Protein AF-0000000071198224 (afdb_homodimer)

Radius of gyration: 24.7 Å; Cα contacts (8 Å, |Δi|>4): 1209; chains: 2; bounding box: 48×78×60 Å

Structure (mmCIF, N/CA/C/O backbone):
d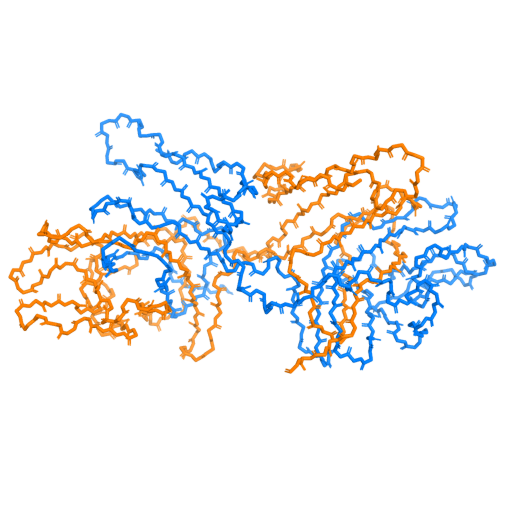ata_AF-0000000071198224-model_v1
#
loop_
_entity.id
_entity.type
_entity.pdbx_description
1 polymer 'F5/8 type C domain-containing protein'
#
loop_
_atom_site.group_PDB
_atom_site.id
_atom_site.type_symbol
_atom_site.label_atom_id
_atom_site.label_alt_id
_atom_site.label_comp_id
_atom_site.label_asym_id
_atom_site.label_entity_id
_atom_site.label_seq_id
_atom_site.pdbx_PDB_ins_code
_atom_site.Cartn_x
_atom_site.Cartn_y
_atom_site.Cartn_z
_atom_site.occupancy
_atom_site.B_iso_or_equiv
_atom_site.auth_seq_id
_atom_site.auth_comp_id
_atom_site.auth_asym_id
_atom_site.auth_atom_id
_atom_site.pdbx_PDB_model_num
ATOM 1 N N . MET A 1 1 ? 2.344 7.848 26.406 1 61.94 1 MET A N 1
ATOM 2 C CA . MET A 1 1 ? 2.963 7.012 25.391 1 61.94 1 MET A CA 1
ATOM 3 C C . MET A 1 1 ? 1.903 6.32 24.531 1 61.94 1 MET A C 1
ATOM 5 O O . MET A 1 1 ? 0.833 5.969 25.031 1 61.94 1 MET A O 1
ATOM 9 N N . TRP A 1 2 ? 2.227 6.27 23.25 1 60.16 2 TRP A N 1
ATOM 10 C CA . TRP A 1 2 ? 1.296 5.531 22.406 1 60.16 2 TRP A CA 1
ATOM 11 C C . TRP A 1 2 ? 1.357 4.035 22.703 1 60.16 2 TRP A C 1
ATOM 13 O O . TRP A 1 2 ? 2.443 3.461 22.797 1 60.16 2 TRP A O 1
ATOM 23 N N . MET A 1 3 ? 0.108 3.561 23.016 1 65.44 3 MET A N 1
ATOM 24 C CA . MET A 1 3 ? 0.007 2.105 23 1 65.44 3 MET A CA 1
ATOM 25 C C . MET A 1 3 ? 0.207 1.553 21.594 1 65.44 3 MET A C 1
ATOM 27 O O . MET A 1 3 ? 0.177 2.305 20.625 1 65.44 3 MET A O 1
ATOM 31 N N . GLU A 1 4 ? 0.468 0.318 21.656 1 63.5 4 GLU A N 1
ATOM 32 C CA . GLU A 1 4 ? 0.567 -0.343 20.359 1 63.5 4 GLU A CA 1
ATOM 33 C C . GLU A 1 4 ? -0.74 -0.228 19.578 1 63.5 4 GLU A C 1
ATOM 35 O O . GLU A 1 4 ? -1.814 -0.112 20.172 1 63.5 4 GLU A O 1
ATOM 40 N N . TRP A 1 5 ? -0.631 -0.122 18.281 1 60.41 5 TRP A N 1
ATOM 41 C CA . TRP A 1 5 ? -1.812 -0.143 17.422 1 60.41 5 TRP A CA 1
ATOM 42 C C . TRP A 1 5 ? -2.635 -1.405 17.656 1 60.41 5 TRP A C 1
ATOM 44 O O . TRP A 1 5 ? -2.078 -2.486 17.859 1 60.41 5 TRP A O 1
ATOM 54 N N . SER A 1 6 ? -4.035 -1.113 17.734 1 61.28 6 SER A N 1
ATOM 55 C CA . SER A 1 6 ? -4.91 -2.277 17.656 1 61.28 6 SER A CA 1
ATOM 56 C C . SER A 1 6 ? -4.672 -3.066 16.375 1 61.28 6 SER A C 1
ATOM 58 O O . SER A 1 6 ? -3.988 -2.592 15.461 1 61.28 6 SER A O 1
ATOM 60 N N . GLN A 1 7 ? -5.254 -4.273 16.391 1 52 7 GLN A N 1
ATOM 61 C CA . GLN A 1 7 ? -5.289 -4.996 15.117 1 52 7 GLN A CA 1
ATOM 62 C C . GLN A 1 7 ? -6.184 -4.289 14.109 1 52 7 GLN A C 1
ATOM 64 O O . GLN A 1 7 ? -7.125 -3.586 14.484 1 52 7 GLN A O 1
ATOM 69 N N . TRP A 1 8 ? -5.785 -4.262 12.867 1 53.16 8 TRP A N 1
ATOM 70 C CA . TRP A 1 8 ? -6.641 -3.682 11.844 1 53.16 8 TRP A CA 1
ATOM 71 C C . TRP A 1 8 ? -8.023 -4.324 11.852 1 53.16 8 TRP A C 1
ATOM 73 O O . TRP A 1 8 ? -8.141 -5.551 11.883 1 53.16 8 TRP A O 1
ATOM 83 N N . SER A 1 9 ? -9.102 -3.564 12.109 1 50.88 9 SER A N 1
ATOM 84 C CA . SER A 1 9 ? -10.477 -4.051 12.062 1 50.88 9 SER A CA 1
ATOM 85 C C . SER A 1 9 ? -11.031 -4.02 10.641 1 50.88 9 SER A C 1
ATOM 87 O O . SER A 1 9 ? -10.68 -3.135 9.859 1 50.88 9 SER A O 1
ATOM 89 N N . LYS A 1 10 ? -11.633 -5.117 10.117 1 47.16 10 LYS A N 1
ATOM 90 C CA . LYS A 1 10 ? -12.305 -5.223 8.82 1 47.16 10 LYS A CA 1
ATOM 91 C C . LYS A 1 10 ? -13.734 -4.691 8.906 1 47.16 10 LYS A C 1
ATOM 93 O O . LYS A 1 10 ? -14.438 -4.629 7.895 1 47.16 10 LYS A O 1
ATOM 98 N N . GLY A 1 11 ? -14.195 -4.383 9.953 1 44 11 GLY A N 1
ATOM 99 C CA . GLY A 1 11 ? -15.586 -3.975 10 1 44 11 GLY A CA 1
ATOM 100 C C . GLY A 1 11 ? -15.82 -2.584 9.438 1 44 11 GLY A C 1
ATOM 101 O O . GLY A 1 11 ? -14.883 -1.809 9.273 1 44 11 GLY A O 1
ATOM 102 N N . CYS A 1 12 ? -17.016 -2.592 8.812 1 42.25 12 CYS A N 1
ATOM 103 C CA . CYS A 1 12 ? -17.469 -1.285 8.359 1 42.25 12 CYS A CA 1
ATOM 104 C C . CYS A 1 12 ? -17.469 -0.277 9.5 1 42.25 12 CYS A C 1
ATOM 106 O O . CYS A 1 12 ? -17.906 -0.588 10.609 1 42.25 12 CYS A O 1
ATOM 108 N N . TYR A 1 13 ? -16.578 0.575 9.57 1 40.47 13 TYR A N 1
ATOM 109 C CA . TYR A 1 13 ? -16.641 1.58 10.625 1 40.47 13 TYR A CA 1
ATOM 110 C C . TYR A 1 13 ? -17.875 2.467 10.461 1 40.47 13 TYR A C 1
ATOM 112 O O . TYR A 1 13 ? -18.406 2.99 11.438 1 40.47 13 TYR A O 1
ATOM 120 N N . MET A 1 14 ? -18.109 2.676 9.281 1 37.25 14 MET A N 1
ATOM 121 C CA . MET A 1 14 ? -19.406 3.254 8.93 1 37.25 14 MET A CA 1
ATOM 122 C C . MET A 1 14 ? -20.141 2.381 7.918 1 37.25 14 MET A C 1
ATOM 124 O O . MET A 1 14 ? -19.516 1.56 7.238 1 37.25 14 MET A O 1
ATOM 128 N N . PRO A 1 15 ? -21.359 2.645 8.055 1 35.31 15 PRO A N 1
ATOM 129 C CA . PRO A 1 15 ? -22.078 1.931 7 1 35.31 15 PRO A CA 1
ATOM 130 C C . PRO A 1 15 ? -21.453 2.137 5.617 1 35.31 15 PRO A C 1
ATOM 132 O O . PRO A 1 15 ? -21.141 3.27 5.238 1 35.31 15 PRO A O 1
ATOM 135 N N . LYS A 1 16 ? -21.078 1.077 4.902 1 39.91 16 LYS A N 1
ATOM 136 C CA . LYS A 1 16 ? -20.625 0.975 3.521 1 39.91 16 LYS A CA 1
ATOM 137 C C . LYS A 1 16 ? -19.156 1.382 3.398 1 39.91 16 LYS A C 1
ATOM 139 O O . LYS A 1 16 ? -18.625 1.509 2.291 1 39.91 16 LYS A O 1
ATOM 144 N N . ILE A 1 17 ? -18.766 1.896 4.523 1 38.91 17 ILE A N 1
ATOM 145 C CA . ILE A 1 17 ? -17.344 2.205 4.484 1 38.91 17 ILE A CA 1
ATOM 146 C C . ILE A 1 17 ? -16.562 1.177 5.309 1 38.91 17 ILE A C 1
ATOM 148 O O . ILE A 1 17 ? -16.484 1.283 6.535 1 38.91 17 ILE A O 1
ATOM 152 N N . CYS A 1 18 ? -16.203 0.083 4.812 1 44.53 18 CYS A N 1
ATOM 153 C CA . CYS A 1 18 ? -15.555 -1.065 5.441 1 44.53 18 CYS A CA 1
ATOM 154 C C . CYS A 1 18 ? -14.07 -1.104 5.113 1 44.53 18 CYS A C 1
ATOM 156 O O . CYS A 1 18 ? -13.617 -1.964 4.355 1 44.53 18 CYS A O 1
ATOM 158 N N . VAL A 1 19 ? -13.484 0.01 5.512 1 50.84 19 VAL A N 1
ATOM 159 C CA . VAL A 1 19 ? -12.055 0.109 5.246 1 50.84 19 VAL A CA 1
ATOM 160 C C . VAL A 1 19 ? -11.266 -0.372 6.461 1 50.84 19 VAL A C 1
ATOM 162 O O . VAL A 1 19 ? -11.719 -0.215 7.602 1 50.84 19 VAL A O 1
ATOM 165 N N . PRO A 1 20 ? -10.336 -1.103 6.305 1 53.34 20 PRO A N 1
ATOM 166 C CA . PRO A 1 20 ? -9.523 -1.531 7.445 1 53.34 20 PRO A CA 1
ATOM 167 C C . PRO A 1 20 ? -9.039 -0.36 8.297 1 53.34 20 PRO A C 1
ATOM 169 O O . PRO A 1 20 ? -8.641 0.676 7.758 1 53.34 20 PRO A O 1
ATOM 172 N N . ARG A 1 21 ? -9.273 -0.478 9.562 1 56.69 21 ARG A N 1
ATOM 173 C CA . ARG A 1 21 ? -8.891 0.566 10.508 1 56.69 21 ARG A CA 1
ATOM 174 C C . ARG A 1 21 ? -8.18 -0.027 11.719 1 56.69 21 ARG A C 1
ATOM 176 O O . ARG A 1 21 ? -8.383 -1.195 12.055 1 56.69 21 ARG A O 1
ATOM 183 N N . ARG A 1 22 ? -7.176 0.663 12.188 1 59.78 22 ARG A N 1
ATOM 184 C CA . ARG A 1 22 ? -6.594 0.318 13.477 1 59.78 22 ARG A CA 1
ATOM 185 C C . ARG A 1 22 ? -6.438 1.556 14.359 1 59.78 22 ARG A C 1
ATOM 187 O O . ARG A 1 22 ? -6.422 2.682 13.859 1 59.78 22 ARG A O 1
ATOM 194 N N . ASN A 1 23 ? -6.574 1.229 15.648 1 60.12 23 ASN A N 1
ATOM 195 C CA . ASN A 1 23 ? -6.488 2.332 16.609 1 60.12 23 ASN A CA 1
ATOM 196 C C . ASN A 1 23 ? -5.441 2.061 17.688 1 60.12 23 ASN A C 1
ATOM 198 O O . ASN A 1 23 ? -5.02 0.918 17.875 1 60.12 23 ASN A O 1
ATOM 202 N N . ARG A 1 24 ? -4.84 3.062 18.047 1 61.59 24 ARG A N 1
ATOM 203 C CA . ARG A 1 24 ? -4.023 2.996 19.25 1 61.59 24 ARG A CA 1
ATOM 204 C C . ARG A 1 24 ? -4.355 4.141 20.203 1 61.59 24 ARG A C 1
ATOM 206 O O . ARG A 1 24 ? -4.914 5.16 19.781 1 61.59 24 ARG A O 1
ATOM 213 N N . THR A 1 25 ? -4.172 3.783 21.5 1 60.28 25 THR A N 1
ATOM 214 C CA . THR A 1 25 ? -4.504 4.77 22.516 1 60.28 25 THR A CA 1
ATOM 215 C C . THR A 1 25 ? -3.248 5.266 23.219 1 60.28 25 THR A C 1
ATOM 217 O O . THR A 1 25 ? -2.311 4.5 23.453 1 60.28 25 THR A O 1
ATOM 220 N N . CYS A 1 26 ? -3.24 6.559 23.312 1 59.03 26 CYS A N 1
ATOM 221 C CA . CYS A 1 26 ? -2.18 7.152 24.125 1 59.03 26 CYS A CA 1
ATOM 222 C C . CYS A 1 26 ? -2.469 6.98 25.609 1 59.03 26 CYS A C 1
ATOM 224 O O . CYS A 1 26 ? -3.539 7.367 26.078 1 59.03 26 CYS A O 1
ATOM 226 N N . LEU A 1 27 ? -1.62 6.16 26.297 1 63.22 27 LEU A N 1
ATOM 227 C CA . LEU A 1 27 ? -1.742 6.062 27.75 1 63.22 27 LEU A CA 1
ATOM 228 C C . LEU A 1 27 ? -1.066 7.25 28.422 1 63.22 27 LEU A C 1
ATOM 230 O O . LEU A 1 27 ? 0.121 7.5 28.203 1 63.22 27 LEU A O 1
ATOM 234 N N . SER A 1 28 ? -1.841 8.188 28.484 1 50.38 28 SER A N 1
ATOM 235 C CA . SER A 1 28 ? -1.322 9.375 29.141 1 50.38 28 SER A CA 1
ATOM 236 C C . SER A 1 28 ? -0.838 9.047 30.562 1 50.38 28 SER A C 1
ATOM 238 O O . SER A 1 28 ? -1.614 8.578 31.391 1 50.38 28 SER A O 1
ATOM 240 N N . ARG A 1 29 ? 0.181 8.43 30.844 1 46.22 29 ARG A N 1
ATOM 241 C CA . ARG A 1 29 ? 0.486 8.414 32.281 1 46.22 29 ARG A CA 1
ATOM 242 C C . ARG A 1 29 ? 0.604 9.828 32.812 1 46.22 29 ARG A C 1
ATOM 244 O O . ARG A 1 29 ? 0.647 10.797 32.062 1 46.22 29 ARG A O 1
ATOM 251 N N . ALA A 1 30 ? 1.565 10.031 34 1 44.09 30 ALA A N 1
ATOM 252 C CA . ALA A 1 30 ? 1.718 11.086 35 1 44.09 30 ALA A CA 1
ATOM 253 C C . ALA A 1 30 ? 1.856 12.453 34.344 1 44.09 30 ALA A C 1
ATOM 255 O O . ALA A 1 30 ? 2.113 12.539 33.125 1 44.09 30 ALA A O 1
ATOM 256 N N . PRO A 1 31 ? 2.451 13.562 35.125 1 44.84 31 PRO A N 1
ATOM 257 C CA . PRO A 1 31 ? 2.385 15.031 35.156 1 44.84 31 PRO A CA 1
ATOM 258 C C . PRO A 1 31 ? 2.912 15.656 33.875 1 44.84 31 PRO A C 1
ATOM 260 O O . PRO A 1 31 ? 2.883 16.875 33.719 1 44.84 31 PRO A O 1
ATOM 263 N N . TYR A 1 32 ? 3.92 15.031 33.156 1 41.56 32 TYR A N 1
ATOM 264 C CA . TYR A 1 32 ? 4.676 15.766 32.125 1 41.56 32 TYR A CA 1
ATOM 265 C C . TYR A 1 32 ? 3.926 15.812 30.812 1 41.56 32 TYR A C 1
ATOM 267 O O . TYR A 1 32 ? 2.992 15.039 30.594 1 41.56 32 TYR A O 1
ATOM 275 N N . THR A 1 33 ? 4.359 16.672 29.828 1 44.97 33 THR A N 1
ATOM 276 C CA . THR A 1 33 ? 3.871 17.047 28.5 1 44.97 33 THR A CA 1
ATOM 277 C C . THR A 1 33 ? 3.572 15.805 27.672 1 44.97 33 THR A C 1
ATOM 279 O O . THR A 1 33 ? 4.473 15 27.391 1 44.97 33 THR A O 1
ATOM 282 N N . PRO A 1 34 ? 2.412 15.367 27.766 1 45.59 34 PRO A N 1
ATOM 283 C CA . PRO A 1 34 ? 2.072 14.109 27.094 1 45.59 34 PRO A CA 1
ATOM 284 C C . PRO A 1 34 ? 2.564 14.047 25.656 1 45.59 34 PRO A C 1
ATOM 286 O O . PRO A 1 34 ? 2.455 15.031 24.922 1 45.59 34 PRO A O 1
ATOM 289 N N . SER A 1 35 ? 3.582 13.297 25.266 1 48.75 35 SER A N 1
ATOM 290 C CA . SER A 1 35 ? 4.09 13.102 23.906 1 48.75 35 SER A CA 1
ATOM 291 C C . SER A 1 35 ? 2.982 12.633 22.969 1 48.75 35 SER A C 1
ATOM 293 O O . SER A 1 35 ? 3.127 12.711 21.75 1 48.75 35 SER A O 1
ATOM 295 N N . CYS A 1 36 ? 1.991 12.047 23.562 1 50.88 36 CYS A N 1
ATOM 296 C CA . CYS A 1 36 ? 0.848 11.625 22.766 1 50.88 36 CYS A CA 1
ATOM 297 C C . CYS A 1 36 ? -0.459 11.867 23.5 1 50.88 36 CYS A C 1
ATOM 299 O O . CYS A 1 36 ? -0.466 11.992 24.734 1 50.88 36 CYS A O 1
ATOM 301 N N . ILE A 1 37 ? -1.555 12.445 22.953 1 52.06 37 ILE A N 1
ATOM 302 C CA . ILE A 1 37 ? -2.877 12.57 23.547 1 52.06 37 ILE A CA 1
ATOM 303 C C . ILE A 1 37 ? -3.908 11.844 22.688 1 52.06 37 ILE A C 1
ATOM 305 O O . ILE A 1 37 ? -3.836 11.891 21.453 1 52.06 37 ILE A O 1
ATOM 309 N N . GLY A 1 38 ? -4.848 11.086 23.406 1 51.66 38 GLY A N 1
ATOM 310 C CA . GLY A 1 38 ? -6.016 10.516 22.766 1 51.66 38 GLY A CA 1
ATOM 311 C C . GLY A 1 38 ? -5.723 9.219 22.031 1 51.66 38 GLY A C 1
ATOM 312 O O . GLY A 1 38 ? -4.969 8.375 22.516 1 51.66 38 GLY A O 1
ATOM 313 N N . SER A 1 39 ? -6.504 8.898 21 1 57.69 39 SER A N 1
ATOM 314 C CA . SER A 1 39 ? -6.375 7.703 20.172 1 57.69 39 SER A CA 1
ATOM 315 C C . SER A 1 39 ? -6 8.055 18.75 1 57.69 39 SER A C 1
ATOM 317 O O . SER A 1 39 ? -6.32 9.148 18.266 1 57.69 39 SER A O 1
ATOM 319 N N . ALA A 1 40 ? -5.105 7.297 18.25 1 55.84 40 ALA A N 1
ATOM 320 C CA . ALA A 1 40 ? -4.762 7.391 16.844 1 55.84 40 ALA A CA 1
ATOM 321 C C . ALA A 1 40 ? -5.473 6.309 16.031 1 55.84 40 ALA A C 1
ATOM 323 O O . ALA A 1 40 ? -5.672 5.191 16.516 1 55.84 40 ALA A O 1
ATOM 324 N N . LEU A 1 41 ? -6.207 6.711 14.961 1 56.75 41 LEU A N 1
ATOM 325 C CA . LEU A 1 41 ? -6.852 5.809 14.016 1 56.75 41 LEU A CA 1
ATOM 326 C C . LEU A 1 41 ? -6.141 5.84 12.664 1 56.75 41 LEU A C 1
ATOM 328 O O . LEU A 1 41 ? -5.797 6.914 12.164 1 56.75 41 LEU A O 1
ATOM 332 N N . GLU A 1 42 ? -5.707 4.801 12.172 1 60.75 42 GLU A N 1
ATOM 333 C CA . GLU A 1 42 ? -5.199 4.648 10.812 1 60.75 42 GLU A CA 1
ATOM 334 C C . GLU A 1 42 ? -6.184 3.879 9.938 1 60.75 42 GLU A C 1
ATOM 336 O O . GLU A 1 42 ? -6.762 2.883 10.367 1 60.75 42 GLU A O 1
ATOM 341 N N . ILE A 1 43 ? -6.637 4.57 8.836 1 54.41 43 ILE A N 1
ATOM 342 C CA . ILE A 1 43 ? -7.523 3.945 7.859 1 54.41 43 ILE A CA 1
ATOM 343 C C . ILE A 1 43 ? -6.785 3.754 6.539 1 54.41 43 ILE A C 1
ATOM 345 O O . ILE A 1 43 ? -6.016 4.625 6.117 1 54.41 43 ILE A O 1
ATOM 349 N N . LYS A 1 44 ? -6.926 2.666 6.02 1 54.84 44 LYS A N 1
ATOM 350 C CA . LYS A 1 44 ? -6.449 2.443 4.66 1 54.84 44 LYS A CA 1
ATOM 351 C C . LYS A 1 44 ? -7.57 2.637 3.643 1 54.84 44 LYS A C 1
ATOM 353 O O . LYS A 1 44 ? -8.664 2.092 3.805 1 54.84 44 LYS A O 1
ATOM 358 N N . GLN A 1 45 ? -7.586 3.816 3.004 1 48.28 45 GLN A N 1
ATOM 359 C CA . GLN A 1 45 ? -8.562 4.008 1.936 1 48.28 45 GLN A CA 1
ATOM 360 C C . GLN A 1 45 ? -8.016 3.518 0.598 1 48.28 45 GLN A C 1
ATOM 362 O O . GLN A 1 45 ? -6.926 3.912 0.185 1 48.28 45 GLN A O 1
ATOM 367 N N . CYS A 1 46 ? -8.438 2.42 0.347 1 49.22 46 CYS A N 1
ATOM 368 C CA . CYS A 1 46 ? -8.062 1.976 -0.991 1 49.22 46 CYS A CA 1
ATOM 369 C C . CYS A 1 46 ? -8.711 2.85 -2.057 1 49.22 46 CYS A C 1
ATOM 371 O O . CYS A 1 46 ? -9.812 3.365 -1.854 1 49.22 46 CYS A O 1
ATOM 373 N N . ARG A 1 47 ? -7.832 3.531 -2.869 1 44.75 47 ARG A N 1
ATOM 374 C CA . ARG A 1 47 ? -8.406 4.258 -3.996 1 44.75 47 ARG A CA 1
ATOM 375 C C . ARG A 1 47 ? -9.602 3.512 -4.578 1 44.75 47 ARG A C 1
ATOM 377 O O . ARG A 1 47 ? -9.586 2.283 -4.68 1 44.75 47 ARG A O 1
ATOM 384 N N . PRO A 1 48 ? -10.781 4.312 -4.461 1 40.53 48 PRO A N 1
ATOM 385 C CA . PRO A 1 48 ? -11.93 3.656 -5.09 1 40.53 48 PRO A CA 1
A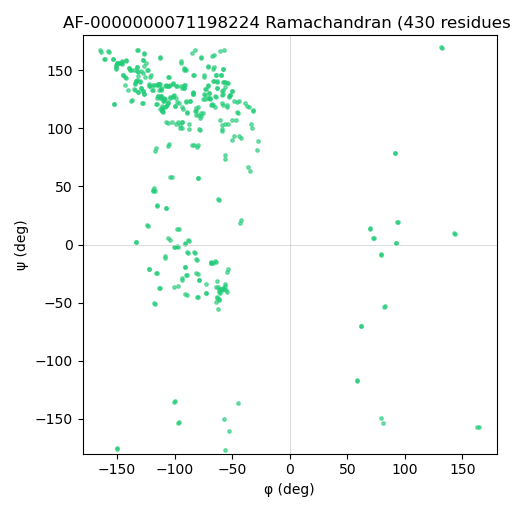TOM 386 C C . PRO A 1 48 ? -11.539 2.814 -6.301 1 40.53 48 PRO A C 1
ATOM 388 O O . PRO A 1 48 ? -10.773 3.273 -7.156 1 40.53 48 PRO A O 1
ATOM 391 N N . LEU A 1 49 ? -11.469 1.568 -6 1 43.47 49 LEU A N 1
ATOM 392 C CA . LEU A 1 49 ? -11.383 0.67 -7.148 1 43.47 49 LEU A CA 1
ATOM 393 C C . LEU A 1 49 ? -12.391 1.066 -8.227 1 43.47 49 LEU A C 1
ATOM 395 O O . LEU A 1 49 ? -13.484 1.53 -7.914 1 43.47 49 LEU A O 1
ATOM 399 N N . PRO A 1 50 ? -11.828 1.477 -9.266 1 42.84 50 PRO A N 1
ATOM 400 C CA . PRO A 1 50 ? -12.938 1.527 -10.227 1 42.84 50 PRO A CA 1
ATOM 401 C C . PRO A 1 50 ? -13.992 0.454 -9.961 1 42.84 50 PRO A C 1
ATOM 403 O O . PRO A 1 50 ? -13.664 -0.633 -9.484 1 42.84 50 PRO A O 1
ATOM 406 N N . GLU A 1 51 ? -15.125 0.882 -9.633 1 44.47 51 GLU A N 1
ATOM 407 C CA . GLU A 1 51 ? -16.25 -0.056 -9.539 1 44.47 51 GLU A CA 1
ATOM 408 C C . GLU A 1 51 ? -16.156 -1.127 -10.625 1 44.47 51 GLU A C 1
ATOM 410 O O . GLU A 1 51 ? -16.406 -0.854 -11.797 1 44.47 51 GLU A O 1
ATOM 415 N N . VAL A 1 52 ? -15.148 -1.956 -10.523 1 49.09 52 VAL A N 1
ATOM 416 C CA . VAL A 1 52 ? -15.211 -3.062 -11.477 1 49.09 52 VAL A CA 1
ATOM 417 C C . VAL A 1 52 ? -16.188 -4.121 -10.977 1 49.09 52 VAL A C 1
ATOM 419 O O . VAL A 1 52 ? -16.141 -4.52 -9.805 1 49.09 52 VAL A O 1
ATOM 422 N N . ASN A 1 53 ? -17.344 -4.07 -11.5 1 52.31 53 ASN A N 1
ATOM 423 C CA . ASN A 1 53 ? -18.234 -5.195 -11.258 1 52.31 53 ASN A CA 1
ATOM 424 C C . ASN A 1 53 ? -17.516 -6.531 -11.406 1 52.31 53 ASN A C 1
ATOM 426 O O . ASN A 1 53 ? -17.234 -6.977 -12.523 1 52.31 53 ASN A O 1
ATOM 430 N N . ASN A 1 54 ? -17.016 -7.035 -10.25 1 59.25 54 ASN A N 1
ATOM 431 C CA . ASN A 1 54 ? -16.25 -8.273 -10.344 1 59.25 54 ASN A CA 1
ATOM 432 C C . ASN A 1 54 ? -17.109 -9.492 -10 1 59.25 54 ASN A C 1
ATOM 434 O O . ASN A 1 54 ? -16.578 -10.555 -9.672 1 59.25 54 ASN A O 1
ATOM 438 N N . THR A 1 55 ? -18.391 -9.297 -9.953 1 65.25 55 THR A N 1
ATOM 439 C CA . THR A 1 55 ? -19.266 -10.398 -9.57 1 65.25 55 THR A CA 1
ATOM 440 C C . THR A 1 55 ? -19.016 -11.617 -10.445 1 65.25 55 THR A C 1
ATOM 442 O O . THR A 1 55 ? -18.922 -12.742 -9.945 1 65.25 55 THR A O 1
ATOM 445 N N . ASN A 1 56 ? -18.812 -11.375 -11.75 1 73.06 56 ASN A N 1
ATOM 446 C CA . ASN A 1 56 ? -18.594 -12.5 -12.648 1 73.06 56 ASN A CA 1
ATOM 447 C C . ASN A 1 56 ? -17.141 -12.594 -13.094 1 73.06 56 ASN A C 1
ATOM 449 O O . ASN A 1 56 ? -16.859 -13.062 -14.195 1 73.06 56 ASN A O 1
ATOM 453 N N . CYS A 1 57 ? -16.328 -12.164 -12.172 1 82.38 57 CYS A N 1
ATOM 454 C CA . CYS A 1 57 ? -14.93 -12.133 -12.586 1 82.38 57 CYS A CA 1
ATOM 455 C C . CYS A 1 57 ? -14.086 -13.047 -11.711 1 82.38 57 CYS A C 1
ATOM 457 O O . CYS A 1 57 ? -13.031 -12.633 -11.211 1 82.38 57 CYS A O 1
ATOM 459 N N . LYS A 1 58 ? -14.586 -14.227 -11.508 1 84.12 58 LYS A N 1
ATOM 460 C CA . LYS A 1 58 ? -13.914 -15.164 -10.617 1 84.12 58 LYS A CA 1
ATOM 461 C C . LYS A 1 58 ? -13.594 -16.469 -11.336 1 84.12 58 LYS A C 1
ATOM 463 O O . LYS A 1 58 ? -13.312 -17.484 -10.688 1 84.12 58 LYS A O 1
ATO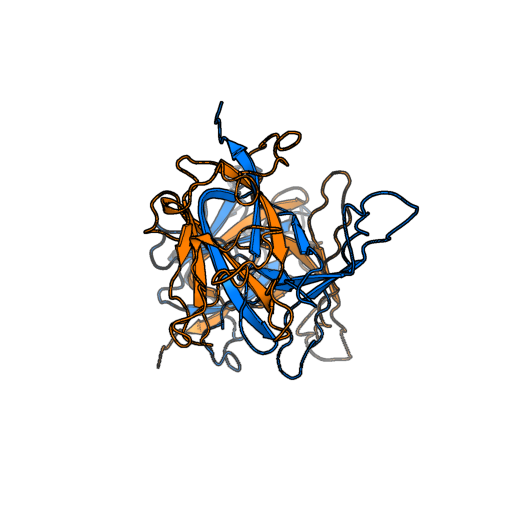M 468 N N . ASN A 1 59 ? -13.648 -16.422 -12.617 1 91.88 59 ASN A N 1
ATOM 469 C CA . ASN A 1 59 ? -13.383 -17.625 -13.406 1 91.88 59 ASN A CA 1
ATOM 470 C C . ASN A 1 59 ? -11.883 -17.844 -13.617 1 91.88 59 ASN A C 1
ATOM 472 O O . ASN A 1 59 ? -11.125 -16.875 -13.711 1 91.88 59 ASN A O 1
ATOM 476 N N . PRO A 1 60 ? -11.555 -19.172 -13.633 1 95.5 60 PRO A N 1
ATOM 477 C CA . PRO A 1 60 ? -10.156 -19.406 -14.008 1 95.5 60 PRO A CA 1
ATOM 478 C C . PRO A 1 60 ? -9.805 -18.828 -15.375 1 95.5 60 PRO A C 1
ATOM 480 O O . PRO A 1 60 ? -10.609 -18.891 -16.297 1 95.5 60 PRO A O 1
ATOM 483 N N . LEU A 1 61 ? -8.656 -18.281 -15.414 1 95.88 61 LEU A N 1
ATOM 484 C CA . LEU A 1 61 ? -8.289 -17.578 -16.641 1 95.88 61 LEU A CA 1
ATOM 485 C C . LEU A 1 61 ? -7.613 -18.516 -17.625 1 95.88 61 LEU A C 1
ATOM 487 O O . LEU A 1 61 ? -7.543 -18.203 -18.828 1 95.88 61 LEU A O 1
ATOM 491 N N . GLY A 1 62 ? -6.957 -19.609 -17.078 1 97.94 62 GLY A N 1
ATOM 492 C CA . GLY A 1 62 ? -6.578 -20.531 -18.141 1 97.94 62 GLY A CA 1
ATOM 493 C C . GLY A 1 62 ? -5.238 -21.203 -17.906 1 97.94 62 GLY A C 1
ATOM 494 O O . GLY A 1 62 ? -4.73 -21.922 -18.766 1 97.94 62 GLY A O 1
ATOM 495 N N . MET A 1 63 ? -4.652 -21.047 -16.75 1 97.94 63 MET A N 1
ATOM 496 C CA . MET A 1 63 ? -3.42 -21.781 -16.5 1 97.94 63 MET A CA 1
ATOM 497 C C . MET A 1 63 ? -3.674 -23.297 -16.516 1 97.94 63 MET A C 1
ATOM 499 O O . MET A 1 63 ? -2.947 -24.031 -17.172 1 97.94 63 MET A O 1
ATOM 503 N N . GLU A 1 64 ? -4.676 -23.641 -15.875 1 97.38 64 GLU A N 1
ATOM 504 C CA . GLU A 1 64 ? -4.953 -25.062 -15.695 1 97.38 64 GLU A CA 1
ATOM 505 C C . GLU A 1 64 ? -5.449 -25.688 -16.984 1 97.38 64 GLU A C 1
ATOM 507 O O . GLU A 1 64 ? -5.031 -26.797 -17.344 1 97.38 64 GLU A O 1
ATOM 512 N N . ASN A 1 65 ? -6.297 -25 -17.672 1 96.94 65 ASN A N 1
ATOM 513 C CA . ASN A 1 65 ? -6.965 -25.641 -18.797 1 96.94 65 ASN A CA 1
ATOM 514 C C . ASN A 1 65 ? -6.273 -25.328 -20.125 1 96.94 65 ASN A C 1
ATOM 516 O O . ASN A 1 65 ? -6.746 -25.734 -21.188 1 96.94 65 ASN A O 1
ATOM 520 N N . GLY A 1 66 ? -5.305 -24.562 -20.078 1 96.69 66 GLY A N 1
ATOM 521 C CA . GLY A 1 66 ? -4.488 -24.359 -21.266 1 96.69 66 GLY A CA 1
ATOM 522 C C . GLY A 1 66 ? -4.938 -23.172 -22.109 1 96.69 66 GLY A C 1
ATOM 523 O O . GLY A 1 66 ? -4.359 -22.906 -23.172 1 96.69 66 GLY A O 1
ATOM 524 N N . ARG A 1 67 ? -5.98 -22.438 -21.688 1 97.06 67 ARG A N 1
ATOM 525 C CA . ARG A 1 67 ? -6.359 -21.219 -22.406 1 97.06 67 ARG A CA 1
ATOM 526 C C . ARG A 1 67 ? -5.207 -20.219 -22.438 1 97.06 67 ARG A C 1
ATOM 528 O O . ARG A 1 67 ? -5.055 -19.484 -23.406 1 97.06 67 ARG A O 1
ATOM 535 N N . ILE A 1 68 ? -4.566 -20.203 -21.375 1 97.56 68 ILE A N 1
ATOM 536 C CA . ILE A 1 68 ? -3.287 -19.5 -21.391 1 97.56 68 ILE A CA 1
ATOM 537 C C . ILE A 1 68 ? -2.211 -20.406 -21.984 1 97.56 68 ILE A C 1
ATOM 539 O O . ILE A 1 68 ? -1.876 -21.438 -21.406 1 97.56 68 ILE A O 1
ATOM 543 N N . LYS A 1 69 ? -1.655 -19.984 -23.078 1 98 69 LYS A N 1
ATOM 544 C CA . LYS A 1 69 ? -0.721 -20.844 -23.812 1 98 69 LYS A CA 1
ATOM 545 C C . LYS A 1 69 ? 0.645 -20.875 -23.125 1 98 69 LYS A C 1
ATOM 547 O O . LYS A 1 69 ? 0.978 -19.969 -22.359 1 98 69 LYS A O 1
ATOM 552 N N . ASP A 1 70 ? 1.389 -21.922 -23.5 1 97.62 70 ASP A N 1
ATOM 553 C CA . ASP A 1 70 ? 2.727 -22.078 -22.938 1 97.62 70 ASP A CA 1
ATOM 554 C C . ASP A 1 70 ? 3.594 -20.859 -23.234 1 97.62 70 ASP A C 1
ATOM 556 O O . ASP A 1 70 ? 4.383 -20.438 -22.391 1 97.62 70 ASP A O 1
ATOM 560 N N . SER A 1 71 ? 3.465 -20.25 -24.438 1 97.12 71 SER A N 1
ATOM 561 C CA . SER A 1 71 ? 4.285 -19.125 -24.875 1 97.12 71 SER A CA 1
ATOM 562 C C . SER A 1 71 ? 3.969 -17.859 -24.062 1 97.12 71 SER A C 1
ATOM 564 O O . SER A 1 71 ? 4.723 -16.891 -24.094 1 97.12 71 SER A O 1
ATOM 566 N N . GLN A 1 72 ? 2.84 -17.906 -23.375 1 97.94 72 GLN A N 1
ATOM 567 C CA . GLN A 1 72 ? 2.41 -16.766 -22.594 1 97.94 72 GLN A CA 1
ATOM 568 C C . GLN A 1 72 ? 2.973 -16.812 -21.172 1 97.94 72 GLN A C 1
ATOM 570 O O . GLN A 1 72 ? 2.785 -15.883 -20.391 1 97.94 72 GLN A O 1
ATOM 575 N N . ILE A 1 73 ? 3.619 -17.922 -20.844 1 98.25 73 ILE A N 1
ATOM 576 C CA . ILE A 1 73 ? 4.172 -18.109 -19.516 1 98.25 73 ILE A CA 1
ATOM 577 C C . ILE A 1 73 ? 5.695 -18.078 -19.578 1 98.25 73 ILE A C 1
ATOM 579 O O . ILE A 1 73 ? 6.316 -18.906 -20.25 1 98.25 73 ILE A O 1
ATOM 583 N N . THR A 1 74 ? 6.34 -17.094 -18.938 1 96.69 74 THR A N 1
ATOM 584 C CA . THR A 1 74 ? 7.789 -16.953 -18.891 1 96.69 74 THR A CA 1
ATOM 585 C C . THR A 1 74 ? 8.266 -16.828 -17.438 1 96.69 74 THR A C 1
ATOM 587 O O . THR A 1 74 ? 7.445 -16.703 -16.516 1 96.69 74 THR A O 1
ATOM 590 N N . ALA A 1 75 ? 9.508 -17 -17.188 1 94.94 75 ALA A N 1
ATOM 591 C CA . ALA A 1 75 ? 10.047 -16.891 -15.844 1 94.94 75 ALA A CA 1
ATOM 592 C C . ALA A 1 75 ? 11.414 -16.234 -15.844 1 94.94 75 ALA A C 1
ATOM 594 O O . ALA A 1 75 ? 12.062 -16.125 -16.891 1 94.94 75 ALA A O 1
ATOM 595 N N . SER A 1 76 ? 11.766 -15.727 -14.719 1 91 76 SER A N 1
ATOM 596 C CA . SER A 1 76 ? 13.078 -15.102 -14.547 1 91 76 SER A CA 1
ATOM 597 C C . SER A 1 76 ? 14.203 -16.109 -14.789 1 91 76 SER A C 1
ATOM 599 O O . SER A 1 76 ? 15.25 -15.742 -15.32 1 91 76 SER A O 1
ATOM 601 N N . SER A 1 77 ? 14.031 -17.281 -14.352 1 90.44 77 SER A N 1
ATOM 602 C CA . SER A 1 77 ? 14.984 -18.375 -14.547 1 90.44 77 SER A CA 1
ATOM 603 C C . SER A 1 77 ? 14.305 -19.734 -14.422 1 90.44 77 SER A C 1
ATOM 605 O O . SER A 1 77 ? 13.133 -19.812 -14.055 1 90.44 77 SER A O 1
ATOM 607 N N . VAL A 1 78 ? 14.977 -20.734 -14.844 1 92.44 78 VAL A N 1
ATOM 608 C CA . VAL A 1 78 ? 14.492 -22.109 -14.734 1 92.44 78 VAL A CA 1
ATOM 609 C C . VAL A 1 78 ? 15.602 -23.016 -14.211 1 92.44 78 VAL A C 1
ATOM 611 O O . VAL A 1 78 ? 16.75 -22.906 -14.641 1 92.44 78 VAL A O 1
ATOM 614 N N . LEU A 1 79 ? 15.211 -23.781 -13.281 1 89.62 79 LEU A N 1
ATOM 615 C CA . LEU A 1 79 ? 16.156 -24.734 -12.727 1 89.62 79 LEU A CA 1
ATOM 616 C C . LEU A 1 79 ? 16.703 -25.672 -13.812 1 89.62 79 LEU A C 1
ATOM 618 O O . LEU A 1 79 ? 15.922 -26.219 -14.602 1 89.62 79 LEU A O 1
ATOM 622 N N . SER A 1 80 ? 18.094 -25.641 -13.992 1 83.56 80 SER A N 1
ATOM 623 C CA . SER A 1 80 ? 18.719 -26.469 -15.023 1 83.56 80 SER A CA 1
ATOM 624 C C . SER A 1 80 ? 19.656 -27.5 -14.422 1 83.56 80 SER A C 1
ATOM 626 O O . SER A 1 80 ? 20.719 -27.797 -14.984 1 83.56 80 SER A O 1
ATOM 628 N N . VAL A 1 81 ? 19.266 -28.156 -13.445 1 74.69 81 VAL A N 1
ATOM 629 C CA . VAL A 1 81 ? 20.219 -29.047 -12.797 1 74.69 81 VAL A CA 1
ATOM 630 C C . VAL A 1 81 ? 20.031 -30.469 -13.312 1 74.69 81 VAL A C 1
ATOM 632 O O . VAL A 1 81 ? 20.969 -31.266 -13.328 1 74.69 81 VAL A O 1
ATOM 635 N N . ASP A 1 82 ? 18.828 -30.828 -13.57 1 73.88 82 ASP A N 1
ATOM 636 C CA . ASP A 1 82 ? 18.531 -32.219 -13.93 1 73.88 82 ASP A CA 1
ATOM 637 C C . ASP A 1 82 ? 18.109 -32.312 -15.398 1 73.88 82 ASP A C 1
ATOM 639 O O . ASP A 1 82 ? 17.062 -31.812 -15.797 1 73.88 82 ASP A O 1
ATOM 643 N N . PRO A 1 83 ? 18.953 -33 -16.203 1 78.5 83 PRO A N 1
ATOM 644 C CA . PRO A 1 83 ? 18.609 -33.156 -17.625 1 78.5 83 PRO A CA 1
ATOM 645 C C . PRO A 1 83 ? 17.359 -33.969 -17.859 1 78.5 83 PRO A C 1
ATOM 647 O O . PRO A 1 83 ? 16.797 -33.969 -18.953 1 78.5 83 PRO A O 1
ATOM 650 N N . HIS A 1 84 ? 16.906 -34.656 -16.875 1 79.88 84 HIS A N 1
ATOM 651 C CA . HIS A 1 84 ? 15.75 -35.531 -17.062 1 79.88 84 HIS A CA 1
ATOM 652 C C . HIS A 1 84 ? 14.5 -34.938 -16.438 1 79.88 84 HIS A C 1
ATOM 654 O O . HIS A 1 84 ? 13.453 -35.562 -16.359 1 79.88 84 HIS A O 1
ATOM 660 N N . ALA A 1 85 ? 14.586 -33.781 -15.969 1 88 85 ALA A N 1
ATOM 661 C CA . ALA A 1 85 ? 13.445 -33.125 -15.312 1 88 85 ALA A CA 1
ATOM 662 C C . ALA A 1 85 ? 13.172 -31.75 -15.898 1 88 85 ALA A C 1
ATOM 664 O O . ALA A 1 85 ? 14.102 -31 -16.172 1 88 85 ALA A O 1
ATOM 665 N N . ASP A 1 86 ? 11.875 -31.531 -16.203 1 91.38 86 ASP A N 1
ATOM 666 C CA . ASP A 1 86 ? 11.453 -30.25 -16.766 1 91.38 86 ASP A CA 1
ATOM 667 C C . ASP A 1 86 ? 10.852 -29.359 -15.68 1 91.38 86 ASP A C 1
ATOM 669 O O . ASP A 1 86 ? 9.891 -29.75 -15.008 1 91.38 86 ASP A O 1
ATOM 673 N N . TYR A 1 87 ? 11.469 -28.234 -15.484 1 93.31 87 TYR A N 1
ATOM 674 C CA . TYR A 1 87 ? 11.008 -27.25 -14.508 1 93.31 87 TYR A CA 1
ATOM 675 C C . TYR A 1 87 ? 10.57 -25.969 -15.195 1 93.31 87 TYR A C 1
ATOM 677 O O . TYR A 1 87 ? 10.648 -24.891 -14.609 1 93.31 87 TYR A O 1
ATOM 685 N N . PHE A 1 88 ? 10.023 -26.094 -16.375 1 94.5 88 PHE A N 1
ATOM 686 C CA . PHE A 1 88 ? 9.766 -24.938 -17.219 1 94.5 88 PHE A CA 1
ATOM 687 C C . PHE A 1 88 ? 8.625 -24.094 -16.656 1 94.5 88 PHE A C 1
ATOM 689 O O . PHE A 1 88 ? 7.73 -24.609 -16 1 94.5 88 PHE A O 1
ATOM 696 N N . ALA A 1 89 ? 8.672 -22.844 -16.984 1 95.75 89 ALA A N 1
ATOM 697 C CA . ALA A 1 89 ? 7.609 -21.922 -16.609 1 95.75 89 ALA A CA 1
ATOM 698 C C . ALA A 1 89 ? 6.254 -22.406 -17.125 1 95.75 89 ALA A C 1
ATOM 700 O O . ALA A 1 89 ? 5.246 -22.297 -16.422 1 95.75 89 ALA A O 1
ATOM 701 N N . SER A 1 90 ? 6.258 -23.031 -18.281 1 96.62 90 SER A N 1
ATOM 702 C CA . SER A 1 90 ? 5.016 -23.469 -18.922 1 96.62 90 SER A CA 1
ATOM 703 C C . SER A 1 90 ? 4.359 -24.594 -18.125 1 96.62 90 SER A C 1
ATOM 705 O O . SER A 1 90 ? 3.186 -24.891 -18.344 1 96.62 90 SER A O 1
ATOM 707 N N . HIS A 1 91 ? 5.113 -25.172 -17.25 1 96.94 91 HIS A N 1
ATOM 708 C CA . HIS A 1 91 ? 4.574 -26.281 -16.453 1 96.94 91 HIS A CA 1
ATOM 709 C C . HIS A 1 91 ? 3.963 -25.766 -15.156 1 96.94 91 HIS A C 1
ATOM 711 O O . HIS A 1 91 ? 3.477 -26.562 -14.344 1 96.94 91 HIS A O 1
ATOM 717 N N . ALA A 1 92 ? 3.975 -24.484 -14.898 1 97.69 92 ALA A N 1
ATOM 718 C CA . ALA A 1 92 ? 3.418 -23.922 -13.672 1 97.69 92 ALA A CA 1
ATOM 719 C C . ALA A 1 92 ? 1.898 -23.812 -13.758 1 97.69 92 ALA A C 1
ATOM 721 O O . ALA A 1 92 ? 1.337 -22.719 -13.633 1 97.69 92 ALA A O 1
ATOM 722 N N . ARG A 1 93 ? 1.257 -24.922 -13.992 1 98 93 ARG A N 1
ATOM 723 C CA . ARG A 1 93 ? -0.194 -24.969 -14.148 1 98 93 ARG A CA 1
ATOM 724 C C . ARG A 1 93 ? -0.846 -25.703 -12.984 1 98 93 ARG A C 1
ATOM 726 O O . ARG A 1 93 ? -0.427 -26.812 -12.625 1 98 93 ARG A O 1
ATOM 733 N N . LEU A 1 94 ? -1.812 -24.969 -12.438 1 96.94 94 LEU A N 1
ATOM 734 C CA . LEU A 1 94 ? -2.512 -25.547 -11.305 1 96.94 94 LEU A CA 1
ATOM 735 C C . LEU A 1 94 ? -2.98 -26.969 -11.625 1 96.94 94 LEU A C 1
ATOM 737 O O . LEU A 1 94 ? -3.506 -27.219 -12.711 1 96.94 94 LEU A O 1
ATOM 741 N N . HIS A 1 95 ? -2.738 -27.938 -10.742 1 96.12 95 HIS A N 1
ATOM 742 C CA . HIS A 1 95 ? -3.178 -29.328 -10.758 1 96.12 95 HIS A CA 1
ATOM 743 C C . HIS A 1 95 ? -2.418 -30.125 -11.812 1 96.12 95 HIS A C 1
ATOM 745 O O . HIS A 1 95 ? -2.795 -31.266 -12.125 1 96.12 95 HIS A O 1
ATOM 751 N N . LEU A 1 96 ? -1.444 -29.516 -12.438 1 96.69 96 LEU A N 1
ATOM 752 C CA . LEU A 1 96 ? -0.629 -30.328 -13.344 1 96.69 96 LEU A CA 1
ATOM 753 C C . LEU A 1 96 ? 0.007 -31.5 -12.609 1 96.69 96 LEU A C 1
ATOM 755 O O . LEU A 1 96 ? 0.598 -31.312 -11.539 1 96.69 96 LEU A O 1
ATOM 759 N N . LYS A 1 97 ? -0.132 -32.625 -13.125 1 95.19 97 LYS A N 1
ATOM 760 C CA . LYS A 1 97 ? 0.444 -33.812 -12.539 1 95.19 97 LYS A CA 1
ATOM 761 C C . LYS A 1 97 ? 1.835 -34.094 -13.102 1 95.19 97 LYS A C 1
ATOM 763 O O . LYS A 1 97 ? 2.172 -33.625 -14.195 1 95.19 97 LYS A O 1
ATOM 768 N N . SER A 1 98 ? 2.57 -34.719 -12.281 1 94.5 98 SER A N 1
ATOM 769 C CA . SER A 1 98 ? 3.877 -35.156 -12.758 1 94.5 98 SER A CA 1
ATOM 770 C C . SER A 1 98 ? 3.75 -36.344 -13.711 1 94.5 98 SER A C 1
ATOM 772 O O . SER A 1 98 ? 2.938 -37.219 -13.484 1 94.5 98 SER A O 1
ATOM 774 N N . SER A 1 99 ? 4.469 -36.25 -14.836 1 92.44 99 SER A N 1
ATOM 775 C CA . SER A 1 99 ? 4.512 -37.344 -15.82 1 92.44 99 SER A CA 1
ATOM 776 C C . SER A 1 99 ? 5.824 -37.312 -16.594 1 92.44 99 SER A C 1
ATOM 778 O O . SER A 1 99 ? 6.125 -36.344 -17.312 1 92.44 99 SER A O 1
ATOM 780 N N . GLY A 1 100 ? 6.57 -38.406 -16.516 1 90.81 100 GLY A N 1
ATOM 781 C CA . GLY A 1 100 ? 7.855 -38.469 -17.203 1 90.81 100 GLY A CA 1
ATOM 782 C C . GLY A 1 100 ? 8.812 -37.375 -16.75 1 90.81 100 GLY A C 1
ATOM 783 O O . GLY A 1 100 ? 9.125 -37.281 -15.555 1 90.81 100 GLY A O 1
ATOM 784 N N . ARG A 1 101 ? 9.141 -36.5 -17.781 1 90.88 101 ARG A N 1
ATOM 785 C CA . ARG A 1 101 ? 10.086 -35.406 -17.469 1 90.88 101 ARG A CA 1
ATOM 786 C C . ARG A 1 101 ? 9.383 -34.25 -16.797 1 90.88 101 ARG A C 1
ATOM 788 O O . ARG A 1 101 ? 10.039 -33.375 -16.234 1 90.88 101 ARG A O 1
ATOM 795 N N . ILE A 1 102 ? 8.109 -34.344 -16.859 1 92.94 102 ILE A N 1
ATOM 796 C CA . ILE A 1 102 ? 7.332 -33.25 -16.281 1 92.94 102 ILE A CA 1
ATOM 797 C C . ILE A 1 102 ? 7.242 -33.438 -14.766 1 92.94 102 ILE A C 1
ATOM 799 O O . ILE A 1 102 ? 6.582 -34.344 -14.281 1 92.94 102 ILE A O 1
ATOM 803 N N . ILE A 1 103 ? 7.887 -32.562 -14 1 92.44 103 ILE A N 1
ATOM 804 C CA . ILE A 1 103 ? 7.898 -32.656 -12.539 1 92.44 103 ILE A CA 1
ATOM 805 C C . ILE A 1 103 ? 6.602 -32.062 -11.984 1 92.44 103 ILE A C 1
ATOM 807 O O . ILE A 1 103 ? 6.098 -32.531 -10.961 1 92.44 103 ILE A O 1
ATOM 811 N N . GLY A 1 104 ? 6 -31.203 -12.711 1 93.56 104 GLY A N 1
ATOM 812 C CA . GLY A 1 104 ? 4.777 -30.562 -12.258 1 93.56 104 GLY A CA 1
ATOM 813 C C . GLY A 1 104 ? 5.023 -29.266 -11.516 1 93.56 104 GLY A C 1
ATOM 814 O O . GLY A 1 104 ? 4.906 -29.203 -10.289 1 93.56 104 GLY A O 1
ATOM 815 N N . GLY A 1 105 ? 5.273 -28.25 -12.195 1 95.81 105 GLY A N 1
ATOM 816 C CA . GLY A 1 105 ? 5.5 -26.938 -11.641 1 95.81 105 GLY A CA 1
ATOM 817 C C . GLY A 1 105 ? 6.734 -26.25 -12.195 1 95.81 105 GLY A C 1
ATOM 818 O O . GLY A 1 105 ? 7.48 -26.844 -12.977 1 95.81 105 GLY A O 1
ATOM 819 N N . TRP A 1 106 ? 6.867 -24.984 -11.898 1 96.31 106 TRP A N 1
ATOM 820 C CA . TRP A 1 106 ? 8.047 -24.188 -12.219 1 96.31 106 TRP A CA 1
ATOM 821 C C . TRP A 1 106 ? 8.969 -24.078 -11.008 1 96.31 106 TRP A C 1
ATOM 823 O O . TRP A 1 106 ? 8.508 -23.891 -9.883 1 96.31 106 TRP A O 1
ATOM 833 N N . ALA A 1 107 ? 10.281 -24.25 -11.281 1 93.38 107 ALA A N 1
ATOM 834 C CA . ALA A 1 107 ? 11.312 -24.016 -10.281 1 93.38 107 ALA A CA 1
ATOM 835 C C . ALA A 1 107 ? 12.391 -23.062 -10.812 1 93.38 107 ALA A C 1
ATOM 837 O O . ALA A 1 107 ? 12.945 -23.297 -11.891 1 93.38 107 ALA A O 1
ATOM 838 N N . PRO A 1 108 ? 12.57 -21.938 -10.07 1 91.81 108 PRO A N 1
ATOM 839 C CA . PRO A 1 108 ? 13.68 -21.062 -10.461 1 91.81 108 PRO A CA 1
ATOM 840 C C . PRO A 1 108 ? 15.047 -21.703 -10.258 1 91.81 108 PRO A C 1
ATOM 842 O O . PRO A 1 108 ? 15.172 -22.656 -9.484 1 91.81 108 PRO A O 1
ATOM 845 N N . ASP A 1 109 ? 16.109 -21.281 -11.086 1 85.56 109 ASP A N 1
ATOM 846 C CA . ASP A 1 109 ? 17.469 -21.812 -11 1 85.56 109 ASP A CA 1
ATOM 847 C C . ASP A 1 109 ? 18.094 -21.516 -9.648 1 85.56 109 ASP A C 1
ATOM 849 O O . ASP A 1 109 ? 18.766 -22.359 -9.062 1 85.56 109 ASP A O 1
ATOM 853 N N . ALA A 1 110 ? 18.141 -20.203 -9.234 1 69.69 110 ALA A N 1
ATOM 854 C CA . ALA A 1 110 ? 18.812 -19.938 -7.965 1 69.69 110 ALA A CA 1
ATOM 855 C C . ALA A 1 110 ? 17.828 -19.438 -6.918 1 69.69 110 ALA A C 1
ATOM 857 O O . ALA A 1 110 ? 16.844 -18.75 -7.25 1 69.69 110 ALA A O 1
ATOM 858 N N . PRO A 1 111 ? 18.078 -20.172 -5.723 1 65.44 111 PRO A N 1
ATOM 859 C CA . PRO A 1 111 ? 17.234 -19.797 -4.59 1 65.44 111 PRO A CA 1
ATOM 860 C C . PRO A 1 111 ? 17.438 -18.344 -4.164 1 65.44 111 PRO A C 1
ATOM 862 O O . PRO A 1 111 ? 17.781 -18.078 -3.006 1 65.44 111 PRO A O 1
ATOM 865 N N . TYR A 1 112 ? 17.594 -17.516 -5.215 1 63.31 112 TYR A N 1
ATOM 866 C CA . TYR A 1 112 ? 17.734 -16.141 -4.773 1 63.31 112 TYR A CA 1
ATOM 867 C C . TYR A 1 112 ? 16.375 -15.43 -4.785 1 63.31 112 TYR A C 1
ATOM 869 O O . TYR A 1 112 ? 15.453 -15.859 -5.473 1 63.31 112 TYR A O 1
ATOM 877 N N . LEU A 1 113 ? 16.344 -14.453 -4.004 1 65.06 113 LEU A N 1
ATOM 878 C CA . LEU A 1 113 ? 15.164 -13.609 -3.889 1 65.06 113 LEU A CA 1
ATOM 879 C C . LEU A 1 113 ? 14.859 -12.906 -5.211 1 65.06 113 LEU A C 1
ATOM 881 O O . LEU A 1 113 ? 15.75 -12.758 -6.051 1 65.06 113 LEU A O 1
ATOM 885 N N . ASN A 1 114 ? 13.703 -12.781 -5.613 1 70.38 114 ASN A N 1
ATOM 886 C CA . ASN A 1 114 ? 13.125 -11.977 -6.68 1 70.38 114 ASN A CA 1
ATOM 887 C C . ASN A 1 114 ? 13.016 -12.766 -7.984 1 70.38 114 ASN A C 1
ATOM 889 O O . ASN A 1 114 ? 13.07 -12.188 -9.07 1 70.38 114 ASN A O 1
ATOM 893 N N . GLN A 1 115 ? 13.07 -14.141 -7.781 1 86.38 115 GLN A N 1
ATOM 894 C CA . GLN A 1 115 ? 12.672 -14.969 -8.914 1 86.38 115 GLN A CA 1
ATOM 895 C C . GLN A 1 115 ? 11.164 -14.891 -9.148 1 86.38 115 GLN A C 1
ATOM 897 O O . GLN A 1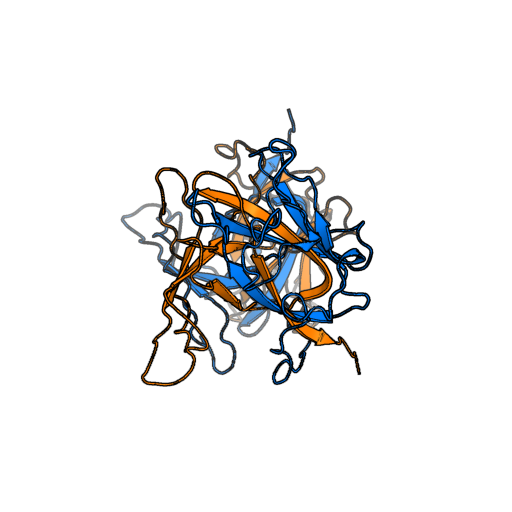 115 ? 10.383 -14.844 -8.195 1 86.38 115 GLN A O 1
ATOM 902 N N . PHE A 1 116 ? 10.844 -14.758 -10.461 1 92.56 116 PHE A N 1
ATOM 903 C CA . PHE A 1 116 ? 9.414 -14.586 -10.711 1 92.56 116 PHE A CA 1
ATOM 904 C C . PHE A 1 116 ? 8.969 -15.414 -11.906 1 92.56 116 PHE A C 1
ATOM 906 O O . PHE A 1 116 ? 9.789 -15.789 -12.758 1 92.56 116 PHE A O 1
ATOM 913 N N . ILE A 1 117 ? 7.758 -15.828 -11.898 1 96.25 117 ILE A N 1
ATOM 914 C CA . ILE A 1 117 ? 7.055 -16.344 -13.07 1 96.25 117 ILE A CA 1
ATOM 915 C C . ILE A 1 117 ? 6.074 -15.289 -13.578 1 96.25 117 ILE A C 1
ATOM 917 O O . ILE A 1 117 ? 5.438 -14.586 -12.789 1 96.25 117 ILE A O 1
ATOM 921 N N . GLN A 1 118 ? 6.07 -15.148 -14.938 1 96.56 118 GLN A N 1
ATOM 922 C CA . GLN A 1 118 ? 5.297 -14.102 -15.594 1 96.56 118 GLN A CA 1
ATOM 923 C C . GLN A 1 118 ? 4.242 -14.695 -16.531 1 96.56 118 GLN A C 1
ATOM 925 O O . GLN A 1 118 ? 4.527 -15.625 -17.281 1 96.56 118 GLN A O 1
ATOM 930 N N . VAL A 1 119 ? 3.047 -14.203 -16.438 1 98.31 119 VAL A N 1
ATOM 931 C CA . VAL A 1 119 ? 1.96 -14.602 -17.328 1 98.31 119 VAL A CA 1
ATOM 932 C C . VAL A 1 119 ? 1.511 -13.406 -18.172 1 98.31 119 VAL A C 1
ATOM 934 O O . VAL A 1 119 ? 1.176 -12.352 -17.625 1 98.31 119 VAL A O 1
ATOM 937 N N . ASP A 1 120 ? 1.612 -13.594 -19.453 1 97.88 120 ASP A N 1
ATOM 938 C CA . ASP A 1 120 ? 1.027 -12.648 -20.406 1 97.88 120 ASP A CA 1
ATOM 939 C C . ASP A 1 120 ? -0.415 -13.023 -20.734 1 97.88 120 ASP A C 1
ATOM 941 O O . ASP A 1 120 ? -0.66 -14.016 -21.438 1 97.88 120 ASP A O 1
ATOM 945 N N . LEU A 1 121 ? -1.373 -12.188 -20.328 1 97.19 121 LEU A N 1
ATOM 946 C CA . LEU A 1 121 ? -2.785 -12.516 -20.5 1 97.19 121 LEU A CA 1
ATOM 947 C C . LEU A 1 121 ? -3.299 -12.062 -21.859 1 97.19 121 LEU A C 1
ATOM 949 O O . LEU A 1 121 ? -4.473 -12.258 -22.172 1 97.19 121 LEU A O 1
ATOM 953 N N . GLY A 1 122 ? -2.357 -11.531 -22.625 1 95.69 122 GLY A N 1
ATOM 954 C CA . GLY A 1 122 ? -2.703 -11.117 -23.984 1 95.69 122 GLY A CA 1
ATOM 955 C C . GLY A 1 122 ? -3.346 -9.742 -24.031 1 95.69 122 GLY A C 1
ATOM 956 O O . GLY A 1 122 ? -2.945 -8.898 -24.828 1 95.69 122 GLY A O 1
ATOM 957 N N . ASN A 1 123 ? -4.398 -9.578 -23.234 1 93.31 123 ASN A N 1
ATOM 958 C CA . ASN A 1 123 ? -5.113 -8.32 -23.094 1 93.31 123 ASN A CA 1
ATOM 959 C C . ASN A 1 123 ? -5.242 -7.906 -21.625 1 93.31 123 ASN A C 1
ATOM 961 O O . ASN A 1 123 ? -5.059 -8.727 -20.734 1 93.31 123 ASN A O 1
ATOM 965 N N . ARG A 1 124 ? -5.465 -6.578 -21.531 1 90.06 124 ARG A N 1
ATOM 966 C CA . ARG A 1 124 ? -5.75 -6.137 -20.172 1 90.06 124 ARG A CA 1
ATOM 967 C C . ARG A 1 124 ? -6.887 -6.949 -19.562 1 90.06 124 ARG A C 1
ATOM 969 O O . ARG A 1 124 ? -7.938 -7.121 -20.172 1 90.06 124 ARG A O 1
ATOM 976 N N . THR A 1 125 ? -6.668 -7.496 -18.406 1 91 125 THR A N 1
ATOM 977 C CA . THR A 1 125 ? -7.555 -8.43 -17.734 1 91 125 THR A CA 1
ATOM 978 C C . THR A 1 125 ? -7.719 -8.039 -16.266 1 91 125 THR A C 1
ATOM 980 O O . THR A 1 125 ? -6.777 -7.555 -15.633 1 91 125 THR A O 1
ATOM 983 N N . VAL A 1 126 ? -8.992 -8.203 -15.789 1 86.31 126 VAL A N 1
ATOM 984 C CA . VAL A 1 126 ? -9.242 -8.062 -14.359 1 86.31 126 VAL A CA 1
ATOM 985 C C . VAL A 1 126 ? -8.883 -9.359 -13.641 1 86.31 126 VAL A C 1
ATOM 987 O O . VAL A 1 126 ? -9.461 -10.414 -13.93 1 86.31 126 VAL A O 1
ATOM 990 N N . ILE A 1 127 ? -7.895 -9.312 -12.812 1 90.06 127 ILE A N 1
ATOM 991 C CA . ILE A 1 127 ? -7.484 -10.469 -12.023 1 90.06 127 ILE A CA 1
ATOM 992 C C . ILE A 1 127 ? -7.953 -10.312 -10.578 1 90.06 127 ILE A C 1
ATOM 994 O O . ILE A 1 127 ? -7.664 -9.305 -9.938 1 90.06 127 ILE A O 1
ATOM 998 N N . THR A 1 128 ? -8.672 -11.344 -10.102 1 83.62 128 THR A N 1
ATOM 999 C CA . THR A 1 128 ? -9.32 -11.188 -8.805 1 83.62 128 THR A CA 1
ATOM 1000 C C . THR A 1 128 ? -8.734 -12.156 -7.781 1 83.62 128 THR A C 1
ATOM 1002 O O . THR A 1 128 ? -8.883 -11.961 -6.574 1 83.62 128 THR A O 1
ATOM 1005 N N . LYS A 1 129 ? -8.156 -13.305 -8.344 1 88.5 129 LYS A N 1
ATOM 1006 C CA . LYS A 1 129 ? -7.605 -14.32 -7.457 1 88.5 129 LYS A CA 1
ATOM 1007 C C . LYS A 1 129 ? -6.383 -14.992 -8.086 1 88.5 129 LYS A C 1
ATOM 1009 O O . LYS A 1 129 ? -6.219 -14.969 -9.305 1 88.5 129 LYS A O 1
ATOM 1014 N N . VAL A 1 130 ? -5.582 -15.516 -7.211 1 93.31 130 VAL A N 1
ATOM 1015 C CA . VAL A 1 130 ? -4.504 -16.406 -7.617 1 93.31 130 VAL A CA 1
ATOM 1016 C C . VAL A 1 130 ? -4.516 -17.672 -6.742 1 93.31 130 VAL A C 1
ATOM 1018 O O . VAL A 1 130 ? -4.727 -17.578 -5.531 1 93.31 130 VAL A O 1
ATOM 1021 N N . ALA A 1 131 ? -4.449 -18.781 -7.332 1 92.38 131 ALA A N 1
ATOM 1022 C CA . ALA A 1 131 ? -4.309 -20.062 -6.633 1 92.38 131 ALA A CA 1
ATOM 1023 C C . ALA A 1 131 ? -2.963 -20.703 -6.945 1 92.38 131 ALA A C 1
ATOM 1025 O O . ALA A 1 131 ? -2.494 -20.656 -8.086 1 92.38 131 ALA A O 1
ATOM 1026 N N . THR A 1 132 ? -2.348 -21.266 -5.852 1 94.19 132 THR A N 1
ATOM 1027 C CA . THR A 1 132 ? -1.032 -21.859 -6.066 1 94.19 132 THR A CA 1
ATOM 1028 C C . THR A 1 132 ? -0.953 -23.234 -5.426 1 94.19 132 THR A C 1
ATOM 1030 O O . THR A 1 132 ? -1.705 -23.547 -4.496 1 94.19 132 THR A O 1
ATOM 1033 N N . GLN A 1 133 ? -0.097 -24.062 -5.988 1 94.19 133 GLN A N 1
ATOM 1034 C CA . GLN A 1 133 ? 0.422 -25.312 -5.465 1 94.19 133 GLN A CA 1
ATOM 1035 C C . GLN A 1 133 ? 1.939 -25.391 -5.609 1 94.19 133 GLN A C 1
ATOM 1037 O O . GLN A 1 133 ? 2.551 -24.516 -6.234 1 94.19 133 GLN A O 1
ATOM 1042 N N . GLY A 1 134 ? 2.516 -26.391 -4.902 1 94.94 134 GLY A N 1
ATOM 1043 C CA . GLY A 1 134 ? 3.945 -26.625 -5.016 1 94.94 134 GLY A CA 1
ATOM 1044 C C . GLY A 1 134 ? 4.293 -27.719 -6.012 1 94.94 134 GLY A C 1
ATOM 1045 O O . GLY A 1 134 ? 3.6 -27.891 -7.016 1 94.94 134 GLY A O 1
ATOM 1046 N N . ARG A 1 135 ? 5.41 -28.344 -5.777 1 94.75 135 ARG A N 1
ATOM 1047 C CA . ARG A 1 135 ? 5.902 -29.438 -6.621 1 94.75 135 ARG A CA 1
ATOM 1048 C C . ARG A 1 135 ? 4.898 -30.578 -6.68 1 94.75 135 ARG A C 1
ATOM 1050 O O . ARG A 1 135 ? 4.383 -31.016 -5.648 1 94.75 135 ARG A O 1
ATOM 1057 N N . ALA A 1 136 ? 4.637 -31.047 -7.891 1 95.75 136 ALA A N 1
ATOM 1058 C CA . ALA A 1 136 ? 3.68 -32.125 -8.031 1 95.75 136 ALA A CA 1
ATOM 1059 C C . ALA A 1 136 ? 4.324 -33.469 -7.695 1 95.75 136 ALA A C 1
ATOM 1061 O O . ALA A 1 136 ? 3.725 -34.312 -7.02 1 95.75 136 ALA A O 1
ATOM 1062 N N . GLU A 1 137 ? 5.492 -33.625 -8.227 1 92.88 137 GLU A N 1
ATOM 1063 C CA . GLU A 1 137 ? 6.211 -34.875 -7.973 1 92.88 137 GLU A CA 1
ATOM 1064 C C . GLU A 1 137 ? 6.551 -35.031 -6.492 1 92.88 137 GLU A C 1
ATOM 1066 O O . GLU A 1 137 ? 6.879 -34.062 -5.82 1 92.88 137 GLU A O 1
ATOM 1071 N N . LEU A 1 138 ? 6.551 -36.188 -5.996 1 91.06 138 LEU A N 1
ATOM 1072 C CA . LEU A 1 138 ? 6.512 -36.375 -4.555 1 91.06 138 LEU A CA 1
ATOM 1073 C C . LEU A 1 138 ? 7.906 -36.688 -4.012 1 91.06 138 LEU A C 1
ATOM 1075 O O . LEU A 1 138 ? 8.086 -36.812 -2.799 1 91.06 138 LEU A O 1
ATOM 1079 N N . THR A 1 139 ? 8.883 -36.781 -4.832 1 89.69 139 THR A N 1
ATOM 1080 C CA . THR A 1 139 ? 10.227 -37.125 -4.371 1 89.69 139 THR A CA 1
ATOM 1081 C C . THR A 1 139 ? 10.75 -36.094 -3.383 1 89.69 139 THR A C 1
ATOM 1083 O O . THR A 1 139 ? 11.438 -36.438 -2.42 1 89.69 139 THR A O 1
ATOM 1086 N N . TYR A 1 140 ? 10.516 -34.812 -3.643 1 90.81 140 TYR A N 1
ATOM 1087 C CA . TYR A 1 140 ? 10.969 -33.719 -2.779 1 90.81 140 TYR A CA 1
ATOM 1088 C C . TYR A 1 140 ? 9.789 -32.875 -2.312 1 90.81 140 TYR A C 1
ATOM 1090 O O . TYR A 1 140 ? 8.875 -32.594 -3.088 1 90.81 140 TYR A O 1
ATOM 1098 N N . ASN A 1 141 ? 9.789 -32.5 -1.083 1 92.38 141 ASN A N 1
ATOM 1099 C CA . ASN A 1 141 ? 8.797 -31.609 -0.523 1 92.38 141 ASN A CA 1
ATOM 1100 C C . ASN A 1 141 ? 9.172 -30.141 -0.76 1 92.38 141 ASN A C 1
ATOM 1102 O O . ASN A 1 141 ? 9.852 -29.531 0.067 1 92.38 141 ASN A O 1
ATOM 1106 N N . GLN A 1 142 ? 8.789 -29.672 -1.923 1 92.38 142 GLN A N 1
ATOM 1107 C CA . GLN A 1 142 ? 9.219 -28.328 -2.338 1 92.38 142 GLN A CA 1
ATOM 1108 C C . GLN A 1 142 ? 8.023 -27.469 -2.732 1 92.38 142 GLN A C 1
ATOM 1110 O O . GLN A 1 142 ? 7.156 -27.906 -3.49 1 92.38 142 GLN A O 1
ATOM 1115 N N . PHE A 1 143 ? 7.914 -26.281 -2.195 1 91.81 143 PHE A N 1
ATOM 1116 C CA . PHE A 1 143 ? 6.828 -25.359 -2.523 1 91.81 143 PHE A CA 1
ATOM 1117 C C . PHE A 1 143 ? 7.195 -23.922 -2.139 1 91.81 143 PHE A C 1
ATOM 1119 O O . PHE A 1 143 ? 8.125 -23.703 -1.356 1 91.81 143 PHE A O 1
ATOM 1126 N N . THR A 1 144 ? 6.531 -23 -2.721 1 89.88 144 THR A N 1
ATOM 1127 C CA . THR A 1 144 ? 6.648 -21.594 -2.385 1 89.88 144 THR A CA 1
ATOM 1128 C C . THR A 1 144 ? 5.699 -21.234 -1.245 1 89.88 144 THR A C 1
ATOM 1130 O O . THR A 1 144 ? 4.488 -21.422 -1.354 1 89.88 144 THR A O 1
ATOM 1133 N N . SER A 1 145 ? 6.309 -20.703 -0.223 1 82.56 145 SER A N 1
ATOM 1134 C CA . SER A 1 145 ? 5.512 -20.422 0.971 1 82.56 145 SER A CA 1
ATOM 1135 C C . SER A 1 145 ? 4.98 -19 0.972 1 82.56 145 SER A C 1
ATOM 1137 O O . SER A 1 145 ? 3.982 -18.703 1.629 1 82.56 145 SER A O 1
ATOM 1139 N N . GLU A 1 146 ? 5.688 -18.062 0.367 1 81.75 146 GLU A N 1
ATOM 1140 C CA . GLU A 1 146 ? 5.27 -16.672 0.264 1 81.75 146 GLU A CA 1
ATOM 1141 C C . GLU A 1 146 ? 5.645 -16.078 -1.094 1 81.75 146 GLU A C 1
ATOM 1143 O O . GLU A 1 146 ? 6.668 -16.453 -1.675 1 81.75 146 GLU A O 1
ATOM 1148 N N . TYR A 1 147 ? 4.812 -15.258 -1.603 1 85.44 147 TYR A N 1
ATOM 1149 C CA . TYR A 1 147 ? 5.102 -14.578 -2.859 1 85.44 147 TYR A CA 1
ATOM 1150 C C . TYR A 1 147 ? 4.461 -13.195 -2.887 1 85.44 147 TYR A C 1
ATOM 1152 O O . TYR A 1 147 ? 3.566 -12.898 -2.092 1 85.44 147 TYR A O 1
ATOM 1160 N N . SER A 1 148 ? 4.992 -12.32 -3.664 1 84.69 148 SER A N 1
ATOM 1161 C CA . SER A 1 148 ? 4.363 -11.047 -4.008 1 84.69 148 SER A CA 1
ATOM 1162 C C . SER A 1 148 ? 3.975 -11 -5.48 1 84.69 148 SER A C 1
ATOM 1164 O O . SER A 1 148 ? 4.348 -11.883 -6.254 1 84.69 148 SER A O 1
ATOM 1166 N N . LEU A 1 149 ? 3.072 -10.094 -5.824 1 89 149 LEU A N 1
ATOM 1167 C CA . LEU A 1 149 ? 2.641 -9.938 -7.211 1 89 149 LEU A CA 1
ATOM 1168 C C . LEU A 1 149 ? 3.051 -8.57 -7.758 1 89 149 LEU A C 1
ATOM 1170 O O . LEU A 1 149 ? 3 -7.57 -7.039 1 89 149 LEU A O 1
ATOM 1174 N N . SER A 1 150 ? 3.508 -8.602 -8.922 1 87.06 150 SER A N 1
ATOM 1175 C CA . SER A 1 150 ? 3.66 -7.387 -9.719 1 87.06 150 SER A CA 1
ATOM 1176 C C . SER A 1 150 ? 2.9 -7.488 -11.031 1 87.06 150 SER A C 1
ATOM 1178 O O . SER A 1 150 ? 2.596 -8.586 -11.5 1 87.06 150 SER A O 1
ATOM 1180 N N . TYR A 1 151 ? 2.449 -6.359 -11.523 1 88.44 151 TYR A N 1
ATOM 1181 C CA . TYR A 1 151 ? 1.653 -6.363 -12.742 1 88.44 151 TYR A CA 1
ATOM 1182 C C . TYR A 1 151 ? 2.039 -5.195 -13.648 1 88.44 151 TYR A C 1
ATOM 1184 O O . TYR A 1 151 ? 2.635 -4.219 -13.188 1 88.44 151 TYR A O 1
ATOM 1192 N N . SER A 1 152 ? 1.864 -5.352 -14.93 1 87.75 152 SER A N 1
ATOM 1193 C CA . SER A 1 152 ? 2.248 -4.383 -15.945 1 87.75 152 SER A CA 1
ATOM 1194 C C . SER A 1 152 ? 1.334 -4.469 -17.172 1 87.75 152 SER A C 1
ATOM 1196 O O . SER A 1 152 ? 0.779 -5.531 -17.453 1 87.75 152 SER A O 1
ATOM 1198 N N . ASP A 1 153 ? 1.183 -3.334 -17.859 1 86.5 153 ASP A N 1
ATOM 1199 C CA . ASP A 1 153 ? 0.43 -3.33 -19.109 1 86.5 153 ASP A CA 1
ATOM 1200 C C . ASP A 1 153 ? 1.349 -3.58 -20.297 1 86.5 153 ASP A C 1
ATOM 1202 O O . ASP A 1 153 ? 0.885 -3.965 -21.375 1 86.5 153 ASP A O 1
ATOM 1206 N N . ASP A 1 154 ? 2.682 -3.357 -20.062 1 88.94 154 ASP A N 1
ATOM 1207 C CA . ASP A 1 154 ? 3.58 -3.385 -21.219 1 88.94 154 ASP A CA 1
ATOM 1208 C C . ASP A 1 154 ? 4.82 -4.23 -20.922 1 88.94 154 ASP A C 1
ATOM 1210 O O . ASP A 1 154 ? 5.746 -4.281 -21.734 1 88.94 154 ASP A O 1
ATOM 1214 N N . ALA A 1 155 ? 4.926 -4.816 -19.812 1 87.75 155 ALA A N 1
ATOM 1215 C CA . ALA A 1 155 ? 6.023 -5.672 -19.375 1 87.75 155 ALA A CA 1
ATOM 1216 C C . ALA A 1 155 ? 7.297 -4.859 -19.141 1 87.75 155 ALA A C 1
ATOM 1218 O O . ALA A 1 155 ? 8.398 -5.41 -19.141 1 87.75 155 ALA A O 1
ATOM 1219 N N . THR A 1 156 ? 7.242 -3.568 -19.062 1 81.12 156 THR A N 1
ATOM 1220 C CA . THR A 1 156 ? 8.391 -2.705 -18.797 1 81.12 156 THR A CA 1
ATOM 1221 C C . THR A 1 156 ? 8.203 -1.931 -17.5 1 81.12 156 THR A C 1
ATOM 1223 O O . THR A 1 156 ? 9.117 -1.862 -16.672 1 81.12 156 THR A O 1
ATOM 1226 N N . ASP A 1 157 ? 7.094 -1.338 -17.438 1 75.06 157 ASP A N 1
ATOM 1227 C CA . ASP A 1 157 ? 6.758 -0.61 -16.219 1 75.06 157 ASP A CA 1
ATOM 1228 C C . ASP A 1 157 ? 5.949 -1.485 -15.258 1 75.06 157 ASP A C 1
ATOM 1230 O O . ASP A 1 157 ? 4.766 -1.736 -15.492 1 75.06 157 ASP A O 1
ATOM 1234 N N . TRP A 1 158 ? 6.648 -1.923 -14.219 1 79.94 158 TRP A N 1
ATOM 1235 C CA . TRP A 1 158 ? 6.004 -2.85 -13.297 1 79.94 158 TRP A CA 1
ATOM 1236 C C . TRP A 1 158 ? 5.531 -2.129 -12.039 1 79.94 158 TRP A C 1
ATOM 1238 O O . TRP A 1 158 ? 6.219 -1.238 -11.531 1 79.94 158 TRP A O 1
ATOM 1248 N N . LYS A 1 159 ? 4.328 -2.516 -11.602 1 72.69 159 LYS A N 1
ATOM 1249 C CA . LYS A 1 159 ? 3.764 -2.061 -10.336 1 72.69 159 LYS A CA 1
ATOM 1250 C C . LYS A 1 159 ? 3.59 -3.223 -9.359 1 72.69 159 LYS A C 1
ATOM 1252 O O . LYS A 1 159 ? 3.092 -4.285 -9.742 1 72.69 159 LYS A O 1
ATOM 1257 N N . ASP A 1 160 ? 4.117 -3.094 -8.203 1 75.69 160 ASP A N 1
ATOM 1258 C CA . ASP A 1 160 ? 3.896 -4.113 -7.18 1 75.69 160 ASP A CA 1
ATOM 1259 C C . ASP A 1 160 ? 2.479 -4.031 -6.621 1 75.69 160 ASP A C 1
ATOM 1261 O O . ASP A 1 160 ? 1.948 -2.938 -6.414 1 75.69 160 ASP A O 1
ATOM 1265 N N . TYR A 1 161 ? 1.907 -5.207 -6.652 1 75.19 161 TYR A N 1
ATOM 1266 C CA . TYR A 1 161 ? 0.61 -5.219 -5.984 1 75.19 161 TYR A CA 1
ATOM 1267 C C . TYR A 1 161 ? 0.743 -4.805 -4.523 1 75.19 161 TYR A C 1
ATOM 1269 O O . TYR A 1 161 ? 1.513 -5.406 -3.771 1 75.19 161 TYR A O 1
ATOM 1277 N N . GLU A 1 162 ? 0.44 -3.555 -4.43 1 64.25 162 GLU A N 1
ATOM 1278 C CA . GLU A 1 162 ? 0.446 -2.986 -3.084 1 64.25 162 GLU A CA 1
ATOM 1279 C C . GLU A 1 162 ? -0.945 -3.035 -2.459 1 64.25 162 GLU A C 1
ATOM 1281 O O . GLU A 1 162 ? -1.952 -3.008 -3.17 1 64.25 162 GLU A O 1
ATOM 1286 N N . GLY A 1 163 ? -1.156 -3.969 -1.632 1 51.47 163 GLY A N 1
ATOM 1287 C CA . GLY A 1 163 ? -2.459 -3.697 -1.044 1 51.47 163 GLY A CA 1
ATOM 1288 C C . GLY A 1 163 ? -2.805 -2.221 -1.019 1 51.47 163 GLY A C 1
ATOM 1289 O O . GLY A 1 163 ? -1.93 -1.376 -0.823 1 51.47 163 GLY A O 1
ATOM 1290 N N . ASP A 1 164 ? -3.318 -1.718 -2.24 1 48.91 164 ASP A N 1
ATOM 1291 C CA . ASP A 1 164 ? -3.441 -0.402 -2.857 1 48.91 164 ASP A CA 1
ATOM 1292 C C . ASP A 1 164 ? -3.916 0.638 -1.845 1 48.91 164 ASP A C 1
ATOM 1294 O O . ASP A 1 164 ? -4.453 1.682 -2.223 1 48.91 164 ASP A O 1
ATOM 1298 N N . CYS A 1 165 ? -3.865 0.535 -0.644 1 53.66 165 CYS A N 1
ATOM 1299 C CA . CYS A 1 165 ? -4.746 1.494 0.011 1 53.66 165 CYS A CA 1
ATOM 1300 C C . CYS A 1 165 ? -3.977 2.732 0.452 1 53.66 165 CYS A C 1
ATOM 1302 O O . CYS A 1 165 ? -2.861 2.625 0.965 1 53.66 165 CYS A O 1
ATOM 1304 N N . VAL A 1 166 ? -4.293 3.771 -0.403 1 59.72 166 VAL A N 1
ATOM 1305 C CA . VAL A 1 166 ? -3.82 5.031 0.166 1 59.72 166 VAL A CA 1
ATOM 1306 C C . VAL A 1 166 ? -4.047 5.031 1.677 1 59.72 166 VAL A C 1
ATOM 1308 O O . VAL A 1 166 ? -5.125 4.664 2.15 1 59.72 166 VAL A O 1
ATOM 1311 N N . LYS A 1 167 ? -2.857 5.211 2.342 1 69.81 167 LYS A N 1
ATOM 1312 C CA . LYS A 1 167 ? -3.004 5.316 3.791 1 69.81 167 LYS A CA 1
ATOM 1313 C C . LYS A 1 167 ? -3.748 6.594 4.176 1 69.81 167 LYS A C 1
ATOM 1315 O O . LYS A 1 167 ? -3.383 7.688 3.74 1 69.81 167 LYS A O 1
ATOM 1320 N N . ILE A 1 168 ? -4.848 6.352 4.824 1 71.69 168 ILE A N 1
ATOM 1321 C CA . ILE A 1 168 ? -5.562 7.473 5.426 1 71.69 168 ILE A CA 1
ATOM 1322 C C . ILE A 1 168 ? -5.176 7.609 6.895 1 71.69 168 ILE A C 1
ATOM 1324 O O . ILE A 1 168 ? -5.254 6.641 7.656 1 71.69 168 ILE A O 1
ATOM 1328 N N . PHE A 1 169 ? -4.633 8.812 7.305 1 80.06 169 PHE A N 1
ATOM 1329 C CA . PHE A 1 169 ? -4.203 9.102 8.664 1 80.06 169 PHE A CA 1
ATOM 1330 C C . PHE A 1 169 ? -5.332 9.742 9.469 1 80.06 169 PHE A C 1
ATOM 1332 O O . PHE A 1 169 ? -6.062 10.586 8.953 1 80.06 169 PHE A O 1
ATOM 1339 N N . PRO A 1 170 ? -5.477 9.227 10.68 1 76.75 170 PRO A N 1
ATOM 1340 C CA . PRO A 1 170 ? -6.359 10.008 11.547 1 76.75 170 PRO A CA 1
ATOM 1341 C C . PRO A 1 170 ? -5.828 11.414 11.828 1 76.75 170 PRO A C 1
ATOM 1343 O O . PRO A 1 170 ? -4.621 11.602 11.992 1 76.75 170 PRO A O 1
ATOM 1346 N N . GLY A 1 171 ? -6.75 12.297 11.711 1 84.44 171 GLY A N 1
ATOM 1347 C CA . GLY A 1 171 ? -6.441 13.664 12.086 1 84.44 171 GLY A CA 1
ATOM 1348 C C . GLY A 1 171 ? -6.957 14.039 13.461 1 84.44 171 GLY A C 1
ATOM 1349 O O . GLY A 1 171 ? -6.793 13.281 14.422 1 84.44 171 GLY A O 1
ATOM 1350 N N . ASN A 1 172 ? -7.543 15.227 13.477 1 84.88 172 ASN A N 1
ATOM 1351 C CA . ASN A 1 172 ? -7.938 15.805 14.758 1 84.88 172 ASN A CA 1
ATOM 1352 C C . ASN A 1 172 ? -9.359 15.414 15.133 1 84.88 172 ASN A C 1
ATOM 1354 O O . ASN A 1 172 ? -10.195 15.164 14.258 1 84.88 172 ASN A O 1
ATOM 1358 N N . THR A 1 173 ? -9.641 15.32 16.516 1 81.06 173 THR A N 1
ATOM 1359 C CA . THR A 1 173 ? -10.977 15.094 17.047 1 81.06 173 THR A CA 1
ATOM 1360 C C . THR A 1 173 ? -11.516 16.359 17.703 1 81.06 173 THR A C 1
ATOM 1362 O O . THR A 1 173 ? -12.68 16.406 18.125 1 81.06 173 THR A O 1
ATOM 1365 N N . ASP A 1 174 ? -10.656 17.312 17.859 1 87.56 174 ASP A N 1
ATOM 1366 C CA . ASP A 1 174 ? -10.969 18.672 18.297 1 87.56 174 ASP A CA 1
ATOM 1367 C C . ASP A 1 174 ? -9.977 19.672 17.703 1 87.56 174 ASP A C 1
ATOM 1369 O O . ASP A 1 174 ? -9.102 19.297 16.922 1 87.56 174 ASP A O 1
ATOM 1373 N N . GLN A 1 175 ? -10.102 20.906 18.109 1 90.88 175 GLN A N 1
ATOM 1374 C CA . GLN A 1 175 ? -9.367 21.984 17.438 1 90.88 175 GLN A CA 1
ATOM 1375 C C . GLN A 1 175 ? -7.91 22.016 17.891 1 90.88 175 GLN A C 1
ATOM 1377 O O . GLN A 1 175 ? -7.027 22.422 17.141 1 90.88 175 GLN A O 1
ATOM 1382 N N . ASN A 1 176 ? -7.68 21.625 19.094 1 90.88 176 ASN A N 1
ATOM 1383 C CA . ASN A 1 176 ? -6.398 22.062 19.641 1 90.88 176 ASN A CA 1
ATOM 1384 C C . ASN A 1 176 ? -5.547 20.875 20.078 1 90.88 176 ASN A C 1
ATOM 1386 O O . ASN A 1 176 ? -4.344 21.031 20.297 1 90.88 176 ASN A O 1
ATOM 1390 N N . THR A 1 177 ? -6.156 19.719 20.328 1 87.81 177 THR A N 1
ATOM 1391 C CA . THR A 1 177 ? -5.34 18.562 20.688 1 87.81 177 THR A CA 1
ATOM 1392 C C . THR A 1 177 ? -4.438 18.156 19.531 1 87.81 177 THR A C 1
ATOM 1394 O O . THR A 1 177 ? -4.906 17.969 18.406 1 87.81 177 THR A O 1
ATOM 1397 N N . VAL A 1 178 ? -3.129 18.031 19.797 1 89.19 178 VAL A N 1
ATOM 1398 C CA . VAL A 1 178 ? -2.176 17.641 18.766 1 89.19 178 VAL A CA 1
ATOM 1399 C C . VAL A 1 178 ? -2.309 16.141 18.5 1 89.19 178 VAL A C 1
ATOM 1401 O O . VAL A 1 178 ? -2.33 15.328 19.422 1 89.19 178 VAL A O 1
ATOM 1404 N N . VAL A 1 179 ? -2.539 15.82 17.156 1 85 179 VAL A N 1
ATOM 1405 C CA . VAL A 1 179 ? -2.51 14.422 16.719 1 85 179 VAL A CA 1
ATOM 1406 C C . VAL A 1 179 ? -1.25 14.164 15.898 1 85 179 VAL A C 1
ATOM 1408 O O . VAL A 1 179 ? -1.019 14.828 14.883 1 85 179 VAL A O 1
ATOM 1411 N N . THR A 1 180 ? -0.364 13.219 16.391 1 85.31 180 THR A N 1
ATOM 1412 C CA . THR A 1 180 ? 0.892 12.898 15.719 1 85.31 180 THR A CA 1
ATOM 1413 C C . THR A 1 180 ? 0.827 11.508 15.094 1 85.31 180 THR A C 1
ATOM 1415 O O . THR A 1 180 ? 0.406 10.547 15.742 1 85.31 180 THR A O 1
ATOM 1418 N N . ASN A 1 181 ? 1.134 11.469 13.742 1 80.69 181 ASN A N 1
ATOM 1419 C CA . ASN A 1 181 ? 1.234 10.203 13.023 1 80.69 181 ASN A CA 1
ATOM 1420 C C . ASN A 1 181 ? 2.674 9.906 12.617 1 80.69 181 ASN A C 1
ATOM 1422 O O . ASN A 1 181 ? 3.301 10.695 11.906 1 80.69 181 ASN A O 1
ATOM 1426 N N . GLU A 1 182 ? 3.195 8.758 13.141 1 75.31 182 GLU A N 1
ATOM 1427 C CA . GLU A 1 182 ? 4.52 8.289 12.75 1 75.31 182 GLU A CA 1
ATOM 1428 C C . GLU A 1 182 ? 4.441 7.324 11.562 1 75.31 182 GLU A C 1
ATOM 1430 O O . GLU A 1 182 ? 3.553 6.473 11.508 1 75.31 182 GLU A O 1
ATOM 1435 N N . PHE A 1 183 ? 5.375 7.578 10.688 1 71.88 183 PHE A N 1
ATOM 1436 C CA . PHE A 1 183 ? 5.379 6.773 9.469 1 71.88 183 PHE A CA 1
ATOM 1437 C C . PHE A 1 183 ? 6.117 5.457 9.695 1 71.88 183 PHE A C 1
ATOM 1439 O O . PHE A 1 183 ? 7.195 5.438 10.289 1 71.88 183 PHE A O 1
ATOM 1446 N N . GLU A 1 184 ? 5.438 4.438 9.305 1 65.44 184 GLU A N 1
ATOM 1447 C CA . GLU A 1 184 ? 6.109 3.143 9.336 1 65.44 184 GLU A CA 1
ATOM 1448 C C . GLU A 1 184 ? 7.328 3.137 8.414 1 65.44 184 GLU A C 1
ATOM 1450 O O . GLU A 1 184 ? 8.383 2.613 8.773 1 65.44 184 GLU A O 1
ATOM 1455 N N . VAL A 1 185 ? 7.098 3.611 7.25 1 65.81 185 VAL A N 1
ATOM 1456 C CA . VAL A 1 185 ? 8.148 3.85 6.273 1 65.81 185 VAL A CA 1
ATOM 1457 C C . VAL A 1 185 ? 8.328 5.352 6.059 1 65.81 185 VAL A C 1
ATOM 1459 O O . VAL A 1 185 ? 7.402 6.035 5.613 1 65.81 185 VAL A O 1
ATOM 1462 N N . PRO A 1 186 ? 9.516 5.805 6.414 1 74.38 186 PRO A N 1
ATOM 1463 C CA . PRO A 1 186 ? 9.719 7.246 6.234 1 74.38 186 PRO A CA 1
ATOM 1464 C C . PRO A 1 186 ? 9.516 7.695 4.785 1 74.38 186 PRO A C 1
ATOM 1466 O O . PRO A 1 186 ? 9.711 6.906 3.859 1 74.38 186 PRO A O 1
ATOM 1469 N N . ILE A 1 187 ? 9.094 8.945 4.668 1 78.5 187 ILE A N 1
ATOM 1470 C CA . ILE A 1 187 ? 9.016 9.586 3.361 1 78.5 187 ILE A CA 1
ATOM 1471 C C . ILE A 1 187 ? 10.336 10.281 3.045 1 78.5 187 ILE A C 1
ATOM 1473 O O . ILE A 1 187 ? 10.891 10.984 3.893 1 78.5 187 ILE A O 1
ATOM 1477 N N . ILE A 1 188 ? 10.906 9.906 1.94 1 82.06 188 ILE A N 1
ATOM 1478 C CA . ILE A 1 188 ? 12.062 10.648 1.457 1 82.06 188 ILE A CA 1
ATOM 1479 C C . ILE A 1 188 ? 11.672 11.484 0.244 1 82.06 188 ILE A C 1
ATOM 1481 O O . ILE A 1 188 ? 11.414 10.945 -0.834 1 82.06 188 ILE A O 1
ATOM 1485 N N . ALA A 1 189 ? 11.539 12.852 0.472 1 87.12 189 ALA A N 1
ATOM 1486 C CA . ALA A 1 189 ? 11.078 13.711 -0.613 1 87.12 189 ALA A CA 1
ATOM 1487 C C . ALA A 1 189 ? 11.352 15.18 -0.303 1 87.12 189 ALA A C 1
ATOM 1489 O O . ALA A 1 189 ? 11.688 15.531 0.832 1 87.12 189 ALA A O 1
ATOM 1490 N N . ARG A 1 190 ? 11.211 15.945 -1.32 1 92.44 190 ARG A N 1
ATOM 1491 C CA . ARG A 1 190 ? 11.328 17.391 -1.146 1 92.44 190 ARG A CA 1
ATOM 1492 C C . ARG A 1 190 ? 9.969 18.016 -0.856 1 92.44 190 ARG A C 1
ATOM 1494 O O . ARG A 1 190 ? 9.859 18.906 -0.012 1 92.44 190 ARG A O 1
ATOM 1501 N N . TYR A 1 191 ? 9 17.516 -1.631 1 94.19 191 TYR A N 1
ATOM 1502 C CA . TYR A 1 191 ? 7.652 18.062 -1.475 1 94.19 191 TYR A CA 1
ATOM 1503 C C . TYR A 1 191 ? 6.746 17.062 -0.773 1 94.19 191 TYR A C 1
ATOM 1505 O O . TYR A 1 191 ? 6.805 15.859 -1.048 1 94.19 191 TYR A O 1
ATOM 1513 N N . VAL A 1 192 ? 5.961 17.578 0.141 1 95.19 192 VAL A N 1
ATOM 1514 C CA . VAL A 1 192 ? 4.941 16.766 0.79 1 95.19 192 VAL A CA 1
ATOM 1515 C C . VAL A 1 192 ? 3.592 17.469 0.733 1 95.19 192 VAL A C 1
ATOM 1517 O O . VAL A 1 192 ? 3.51 18.688 0.961 1 95.19 192 VAL A O 1
ATOM 1520 N N . ARG A 1 193 ? 2.488 16.672 0.36 1 93.5 193 ARG A N 1
ATOM 1521 C CA . ARG A 1 193 ? 1.11 17.141 0.42 1 93.5 193 ARG A CA 1
ATOM 1522 C C . ARG A 1 193 ? 0.319 16.406 1.491 1 93.5 193 ARG A C 1
ATOM 1524 O O . ARG A 1 193 ? 0.383 15.172 1.575 1 93.5 193 ARG A O 1
ATOM 1531 N N . LEU A 1 194 ? -0.254 17.188 2.324 1 94 194 LEU A N 1
ATOM 1532 C CA . LEU A 1 194 ? -1.324 16.641 3.152 1 94 194 LEU A CA 1
ATOM 1533 C C . LEU A 1 194 ? -2.684 16.875 2.5 1 94 194 LEU A C 1
ATOM 1535 O O . LEU A 1 194 ? -3.092 18.016 2.277 1 94 194 LEU A O 1
ATOM 1539 N N . ILE A 1 195 ? -3.387 15.797 2.17 1 88.75 195 ILE A N 1
ATOM 1540 C CA . ILE A 1 195 ? -4.637 15.836 1.424 1 88.75 195 ILE A CA 1
ATOM 1541 C C . ILE A 1 195 ? -5.809 15.547 2.359 1 88.75 195 ILE A C 1
ATOM 1543 O O . ILE A 1 195 ? -5.875 14.477 2.963 1 88.75 195 ILE A O 1
ATOM 1547 N N . VAL A 1 196 ? -6.738 16.547 2.391 1 87.06 196 VAL A N 1
ATOM 1548 C CA . VAL A 1 196 ? -7.887 16.438 3.281 1 87.06 196 VAL A CA 1
ATOM 1549 C C . VAL A 1 196 ? -8.828 15.344 2.781 1 87.06 196 VAL A C 1
ATOM 1551 O O . VAL A 1 196 ? -9.156 15.297 1.592 1 87.06 196 VAL A O 1
ATOM 1554 N N . LYS A 1 197 ? -9.234 14.422 3.738 1 76.81 197 LYS A N 1
ATOM 1555 C CA . LYS A 1 197 ? -10.156 13.352 3.371 1 76.81 197 LYS A CA 1
ATOM 1556 C C . LYS A 1 197 ? -11.5 13.508 4.082 1 76.81 197 LYS A C 1
ATOM 1558 O O . LYS A 1 197 ? -12.539 13.141 3.537 1 76.81 197 LYS A O 1
ATOM 1563 N N . SER A 1 198 ? -11.516 13.953 5.336 1 78.19 198 SER A N 1
ATOM 1564 C CA . SER A 1 198 ? -12.727 14.258 6.098 1 78.19 198 SER A CA 1
ATOM 1565 C C . SER A 1 198 ? -12.477 15.367 7.113 1 78.19 198 SER A C 1
ATOM 1567 O O . SER A 1 198 ? -11.328 15.68 7.43 1 78.19 198 SER A O 1
ATOM 1569 N N . TRP A 1 199 ? -13.57 16.047 7.492 1 84.31 199 TRP A N 1
ATOM 1570 C CA . TRP A 1 199 ? -13.453 17.188 8.406 1 84.31 199 TRP A CA 1
ATOM 1571 C C . TRP A 1 199 ? -14.742 17.375 9.195 1 84.31 199 TRP A C 1
ATOM 1573 O O . TRP A 1 199 ? -15.773 16.797 8.867 1 84.31 199 TRP A O 1
ATOM 1583 N N . THR A 1 200 ? -14.516 18.078 10.289 1 81.75 200 THR A N 1
ATOM 1584 C CA . THR A 1 200 ? -15.672 18.547 11.055 1 81.75 200 THR A CA 1
ATOM 1585 C C . THR A 1 200 ? -15.961 20.016 10.773 1 81.75 200 THR A C 1
ATOM 1587 O O . THR A 1 200 ? -15.078 20.859 10.891 1 81.75 200 THR A O 1
ATOM 1590 N N . SER A 1 201 ? -17.219 20.281 10.414 1 85.62 201 SER A N 1
ATOM 1591 C CA . SER A 1 201 ? -17.703 21.625 10.055 1 85.62 201 SER A CA 1
ATOM 1592 C C . SER A 1 201 ? -16.969 22.156 8.828 1 85.62 201 SER A C 1
ATOM 1594 O O . SER A 1 201 ? -17.531 22.203 7.734 1 85.62 201 SER A O 1
ATOM 1596 N N . HIS A 1 202 ? -15.688 22.484 8.969 1 87.31 202 HIS A N 1
ATOM 1597 C CA . HIS A 1 202 ? -14.805 22.922 7.887 1 87.31 202 HIS A CA 1
ATOM 1598 C C . HIS A 1 202 ? -13.383 22.422 8.102 1 87.31 202 HIS A C 1
ATOM 1600 O O . HIS A 1 202 ? -12.922 22.328 9.242 1 87.31 202 HIS A O 1
ATOM 1606 N N . ALA A 1 203 ? -12.766 22.141 6.961 1 88.75 203 ALA A N 1
ATOM 1607 C CA . ALA A 1 203 ? -11.391 21.641 7.078 1 88.75 203 ALA A CA 1
ATOM 1608 C C . ALA A 1 203 ? -10.453 22.75 7.543 1 88.75 203 ALA A C 1
ATOM 1610 O O . ALA A 1 203 ? -10.461 23.859 6.996 1 88.75 203 ALA A O 1
ATOM 1611 N N . PHE A 1 204 ? -9.727 22.5 8.609 1 92.69 204 PHE A N 1
ATOM 1612 C CA . PHE A 1 204 ? -8.672 23.359 9.117 1 92.69 204 PHE A CA 1
ATOM 1613 C C . PHE A 1 204 ? -7.43 22.562 9.477 1 92.69 204 PHE A C 1
ATOM 1615 O O . PHE A 1 204 ? -7.535 21.469 10.039 1 92.69 204 PHE A O 1
ATOM 1622 N N . ILE A 1 205 ? -6.289 23.125 9.117 1 94.62 205 ILE A N 1
ATOM 1623 C CA . ILE A 1 205 ? -5.074 22.375 9.422 1 94.62 205 ILE A CA 1
ATOM 1624 C C . ILE A 1 205 ? -4.008 23.312 9.969 1 94.62 205 ILE A C 1
ATOM 1626 O O . ILE A 1 205 ? -3.738 24.359 9.383 1 94.62 205 ILE A O 1
ATOM 1630 N N . ARG A 1 206 ? -3.504 23.031 11.125 1 97.25 206 ARG A N 1
ATOM 1631 C CA . ARG A 1 206 ? -2.164 23.391 11.586 1 97.25 206 ARG A CA 1
ATOM 1632 C C . ARG A 1 206 ? -1.271 22.156 11.648 1 97.25 206 ARG A C 1
ATOM 1634 O O . ARG A 1 206 ? -1.723 21.062 12.031 1 97.25 206 ARG A O 1
ATOM 1641 N N . MET A 1 207 ? -0.043 22.297 11.18 1 97.62 207 MET A N 1
ATOM 1642 C CA . MET A 1 207 ? 0.722 21.062 11.094 1 97.62 207 MET A CA 1
ATOM 1643 C C . MET A 1 207 ? 2.199 21.312 11.375 1 97.62 207 MET A C 1
ATOM 1645 O O . MET A 1 207 ? 2.652 22.453 11.352 1 97.62 207 MET A O 1
ATOM 1649 N N . GLU A 1 208 ? 2.918 20.297 11.773 1 97.12 208 GLU A N 1
ATOM 1650 C CA . GLU A 1 208 ? 4.371 20.156 11.828 1 97.12 208 GLU A CA 1
ATOM 1651 C C . GLU A 1 208 ? 4.836 18.859 11.18 1 97.12 208 GLU A C 1
ATOM 1653 O O . GLU A 1 208 ? 4.125 17.859 11.219 1 97.12 208 GLU A O 1
ATOM 1658 N N . LEU A 1 209 ? 5.949 18.969 10.453 1 95.62 209 LEU A N 1
ATOM 1659 C CA . LEU A 1 209 ? 6.645 17.797 9.945 1 95.62 209 LEU A CA 1
ATOM 1660 C C . LEU A 1 209 ? 7.914 17.516 10.742 1 95.62 209 LEU A C 1
ATOM 1662 O O . LEU A 1 209 ? 8.555 18.453 11.234 1 95.62 209 LEU A O 1
ATOM 1666 N N . TYR A 1 210 ? 8.203 16.281 10.914 1 93.69 210 TYR A N 1
ATOM 1667 C CA . TYR A 1 210 ? 9.391 15.859 11.641 1 93.69 210 TYR A CA 1
ATOM 1668 C C . TYR A 1 210 ? 10.297 15 10.766 1 93.69 210 TYR A C 1
ATOM 1670 O O . TYR A 1 210 ? 9.805 14.219 9.945 1 93.69 210 TYR A O 1
ATOM 1678 N N . GLY A 1 211 ? 11.539 15.172 10.961 1 92.06 211 GLY A N 1
ATOM 1679 C CA . GLY A 1 211 ? 12.492 14.406 10.18 1 92.06 211 GLY A CA 1
ATOM 1680 C C . GLY A 1 211 ? 13.898 14.969 10.234 1 92.06 211 GLY A C 1
ATOM 1681 O O . GLY A 1 211 ? 14.297 15.562 11.242 1 92.06 211 GLY A O 1
ATOM 1682 N N . CYS A 1 212 ? 14.672 14.641 9.219 1 89.19 212 CYS A N 1
ATOM 1683 C CA . CYS A 1 212 ? 16.047 15.086 9.07 1 89.19 212 CYS A CA 1
ATOM 1684 C C . CYS A 1 212 ? 16.438 15.18 7.598 1 89.19 212 CYS A C 1
ATOM 1686 O O . CYS A 1 212 ? 15.766 14.609 6.734 1 89.19 212 CYS A O 1
ATOM 1688 N N . PRO A 1 213 ? 17.391 16.047 7.332 1 86.56 213 PRO A N 1
ATOM 1689 C CA . PRO A 1 213 ? 17.859 16.109 5.941 1 86.56 213 PRO A CA 1
ATOM 1690 C C . PRO A 1 213 ? 18.281 14.742 5.398 1 86.56 213 PRO A C 1
ATOM 1692 O O . PRO A 1 213 ? 18.859 13.938 6.133 1 86.56 213 PRO A O 1
ATOM 1695 N N . TYR A 1 214 ? 17.891 14.539 4.141 1 81.44 214 TYR A N 1
ATOM 1696 C CA . TYR A 1 214 ? 18.312 13.3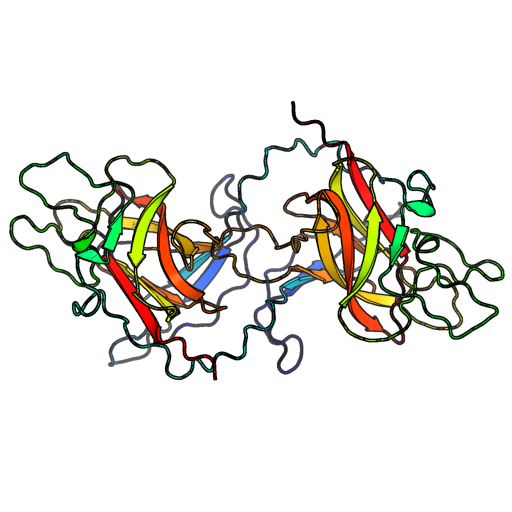05 3.475 1 81.44 214 TYR A CA 1
ATOM 1697 C C . TYR A 1 214 ? 19.766 13.391 3.031 1 81.44 214 TYR A C 1
ATOM 1699 O O . TYR A 1 214 ? 20.125 14.25 2.221 1 81.44 214 TYR A O 1
ATOM 1707 N N . ASN A 1 215 ? 20.625 12.641 3.664 1 68 215 ASN A N 1
ATOM 1708 C CA . ASN A 1 215 ? 22.031 12.547 3.289 1 68 215 ASN A CA 1
ATOM 1709 C C . ASN A 1 215 ? 22.406 11.141 2.848 1 68 215 ASN A C 1
ATOM 1711 O O . ASN A 1 215 ? 22.719 10.289 3.68 1 68 215 ASN A O 1
ATOM 1715 N N . PRO A 1 216 ? 22.094 10.789 1.578 1 57.44 216 PRO A N 1
ATOM 1716 C CA . PRO A 1 216 ? 22.484 9.43 1.184 1 57.44 216 PRO A CA 1
ATOM 1717 C C . PRO A 1 216 ? 23.984 9.18 1.305 1 57.44 216 PRO A C 1
ATOM 1719 O O . PRO A 1 216 ? 24.781 10.062 0.992 1 57.44 216 PRO A O 1
ATOM 1722 N N . ALA A 1 217 ? 24.484 8.523 2.27 1 44.28 217 ALA A N 1
ATOM 1723 C CA . ALA A 1 217 ? 25.906 8.211 2.205 1 44.28 217 ALA A CA 1
ATOM 1724 C C . ALA A 1 217 ? 26.312 7.809 0.792 1 44.28 217 ALA A C 1
ATOM 1726 O O . ALA A 1 217 ? 25.531 7.18 0.07 1 44.28 217 ALA A O 1
ATOM 1727 N N . MET B 1 1 ? -16.062 -21.609 2.814 1 63.56 1 MET B N 1
ATOM 1728 C CA . MET B 1 1 ? -16.031 -20.172 2.564 1 63.56 1 MET B CA 1
ATOM 1729 C C . MET B 1 1 ? -14.969 -19.5 3.414 1 63.56 1 MET B C 1
ATOM 1731 O O . MET B 1 1 ? -14.711 -19.906 4.543 1 63.56 1 MET B O 1
ATOM 1735 N N . TRP B 1 2 ? -14.32 -18.531 2.779 1 62.94 2 TRP B N 1
ATOM 1736 C CA . TRP B 1 2 ? -13.328 -17.797 3.557 1 62.94 2 TRP B CA 1
ATOM 1737 C C . TRP B 1 2 ? -14 -16.906 4.59 1 62.94 2 TRP B C 1
ATOM 1739 O O . TRP B 1 2 ? -14.945 -16.188 4.273 1 62.94 2 TRP B O 1
ATOM 1749 N N . MET B 1 3 ? -13.484 -17.172 5.832 1 67.69 3 MET B N 1
ATOM 1750 C CA . MET B 1 3 ? -13.844 -16.172 6.84 1 67.69 3 MET B CA 1
ATOM 1751 C C . MET B 1 3 ? -13.172 -14.828 6.547 1 67.69 3 MET B C 1
ATOM 1753 O O . MET B 1 3 ? -12.273 -14.758 5.711 1 67.69 3 MET B O 1
ATOM 1757 N N . GLU B 1 4 ? -13.75 -13.914 7.184 1 64.69 4 GLU B N 1
ATOM 1758 C CA . GLU B 1 4 ? -13.125 -12.594 7.059 1 64.69 4 GLU B CA 1
ATOM 1759 C C . GLU B 1 4 ? -11.688 -12.617 7.57 1 64.69 4 GLU B C 1
ATOM 1761 O O . GLU B 1 4 ? -11.344 -13.43 8.43 1 64.69 4 GLU B O 1
ATOM 1766 N N . TRP B 1 5 ? -10.812 -11.836 6.949 1 62.22 5 TRP B N 1
ATOM 1767 C CA . TRP B 1 5 ? -9.445 -11.68 7.422 1 62.22 5 TRP B CA 1
ATOM 1768 C C . TRP B 1 5 ? -9.414 -11.203 8.867 1 62.22 5 TRP B C 1
ATOM 1770 O O . TRP B 1 5 ? -10.242 -10.383 9.273 1 62.22 5 TRP B O 1
ATOM 1780 N N . SER B 1 6 ? -8.398 -11.859 9.609 1 63.56 6 SER B N 1
ATOM 1781 C CA . SER B 1 6 ? -8.102 -11.273 10.914 1 63.56 6 SER B CA 1
ATOM 1782 C C . SER B 1 6 ? -7.617 -9.836 10.781 1 63.56 6 SER B C 1
ATOM 1784 O O . SER B 1 6 ? -7.312 -9.383 9.672 1 63.56 6 SER B O 1
ATOM 1786 N N . GLN B 1 7 ? -7.598 -9.148 11.969 1 53.44 7 GLN B N 1
ATOM 1787 C CA . GLN B 1 7 ? -6.914 -7.863 11.969 1 53.44 7 GLN B CA 1
ATOM 1788 C C . GLN B 1 7 ? -5.414 -8.031 11.727 1 53.44 7 GLN B C 1
ATOM 1790 O O . GLN B 1 7 ? -4.848 -9.078 12.047 1 53.44 7 GLN B O 1
ATOM 1795 N N . TRP B 1 8 ? -4.855 -7.121 10.961 1 54.44 8 TRP B N 1
ATOM 1796 C CA . TRP B 1 8 ? -3.412 -7.176 10.758 1 54.44 8 TRP B CA 1
ATOM 1797 C C . TRP B 1 8 ? -2.676 -7.176 12.094 1 54.44 8 TRP B C 1
ATOM 1799 O O . TRP B 1 8 ? -2.953 -6.352 12.969 1 54.44 8 TRP B O 1
ATOM 1809 N N . SER B 1 9 ? -1.915 -8.188 12.383 1 52.91 9 SER B N 1
ATOM 1810 C CA . SER B 1 9 ? -1.087 -8.258 13.586 1 52.91 9 SER B CA 1
ATOM 1811 C C . SER B 1 9 ? 0.248 -7.547 13.375 1 52.91 9 SER B C 1
ATOM 1813 O O . SER B 1 9 ? 0.791 -7.555 12.266 1 52.91 9 SER B O 1
ATOM 1815 N N . LYS B 1 10 ? 0.692 -6.641 14.312 1 48 10 LYS B N 1
ATOM 1816 C CA . LYS B 1 10 ? 1.995 -5.98 14.32 1 48 10 LYS B CA 1
ATOM 1817 C C . LYS B 1 10 ? 3.061 -6.871 14.953 1 48 10 LYS B C 1
ATOM 1819 O O . LYS B 1 10 ? 4.234 -6.504 15 1 48 10 LYS B O 1
ATOM 1824 N N . GLY B 1 11 ? 2.703 -7.883 15.453 1 46.16 11 GLY B N 1
ATOM 1825 C CA . GLY B 1 11 ? 3.721 -8.68 16.125 1 46.16 11 GLY B CA 1
ATOM 1826 C C . GLY B 1 11 ? 4.645 -9.398 15.156 1 46.16 11 GLY B C 1
ATOM 1827 O O . GLY B 1 11 ? 4.344 -9.508 13.969 1 46.16 11 GLY B O 1
ATOM 1828 N N . CYS B 1 12 ? 5.844 -9.422 15.734 1 44.66 12 CYS B N 1
ATOM 1829 C CA . CYS B 1 12 ? 6.832 -10.203 15 1 44.66 12 CYS B CA 1
ATOM 1830 C C . CYS B 1 12 ? 6.348 -11.633 14.789 1 44.66 12 CYS B C 1
ATOM 1832 O O . CYS B 1 12 ? 5.82 -12.258 15.711 1 44.66 12 CYS B O 1
ATOM 1834 N N . TYR B 1 13 ? 5.926 -11.969 13.648 1 41.78 13 TYR B N 1
ATOM 1835 C CA . TYR B 1 13 ? 5.539 -13.359 13.422 1 41.78 13 TYR B CA 1
ATOM 1836 C C . TYR B 1 13 ? 6.73 -14.289 13.602 1 41.78 13 TYR B C 1
ATOM 1838 O O . TYR B 1 13 ? 6.566 -15.453 13.992 1 41.78 13 TYR B O 1
ATOM 1846 N N . MET B 1 14 ? 7.773 -13.742 13.18 1 40.53 14 MET B N 1
ATOM 1847 C CA . MET B 1 14 ? 9.047 -14.391 13.5 1 40.53 14 MET B CA 1
ATOM 1848 C C . MET B 1 14 ? 10.008 -13.406 14.156 1 40.53 14 MET B C 1
ATOM 1850 O O . MET B 1 14 ? 9.828 -12.188 14.047 1 40.53 14 MET B O 1
ATOM 1854 N N . PRO B 1 15 ? 10.797 -14.055 14.867 1 36.56 15 PRO B N 1
ATOM 1855 C CA . PRO B 1 15 ? 11.805 -13.148 15.422 1 36.56 15 PRO B CA 1
ATOM 1856 C C . PRO B 1 15 ? 12.367 -12.188 14.375 1 36.56 15 PRO B C 1
ATOM 1858 O O . PRO B 1 15 ? 12.773 -12.617 13.289 1 36.56 15 PRO B O 1
ATOM 1861 N N . LYS B 1 16 ? 12.281 -10.898 14.562 1 41.47 16 LYS B N 1
ATOM 1862 C CA . LYS B 1 16 ? 12.875 -9.789 13.812 1 41.47 16 LYS B CA 1
ATOM 1863 C C . LYS B 1 16 ? 12.078 -9.5 12.539 1 41.47 16 LYS B C 1
ATOM 1865 O O . LYS B 1 16 ? 12.516 -8.711 11.703 1 41.47 16 LYS B O 1
ATOM 1870 N N . ILE B 1 17 ? 11.188 -10.43 12.367 1 40.91 17 ILE B N 1
ATOM 1871 C CA . ILE B 1 17 ? 10.336 -10.141 11.219 1 40.91 17 ILE B CA 1
ATOM 1872 C C . ILE B 1 17 ? 8.969 -9.656 11.703 1 40.91 17 ILE B C 1
ATOM 1874 O O . ILE B 1 17 ? 8.102 -10.469 12.039 1 40.91 17 ILE B O 1
ATOM 1878 N N . CYS B 1 18 ? 8.773 -8.461 11.961 1 46.94 18 CYS B N 1
ATOM 1879 C CA . CYS B 1 18 ? 7.578 -7.828 12.516 1 46.94 18 CYS B CA 1
ATOM 1880 C C . CYS B 1 18 ? 6.797 -7.098 11.43 1 46.94 18 CYS B C 1
ATOM 1882 O O . CYS B 1 18 ? 6.742 -5.867 11.414 1 46.94 18 CYS B O 1
ATOM 1884 N N . VAL B 1 19 ? 6.465 -7.973 10.469 1 53.59 19 VAL B N 1
ATOM 1885 C CA . VAL B 1 19 ? 5.703 -7.391 9.367 1 53.59 19 VAL B CA 1
ATOM 1886 C C . VAL B 1 19 ? 4.207 -7.582 9.617 1 53.59 19 VAL B C 1
ATOM 1888 O O . VAL B 1 19 ? 3.797 -8.578 10.227 1 53.59 19 VAL B O 1
ATOM 1891 N N . PRO B 1 20 ? 3.512 -6.637 9.391 1 56.44 20 PRO B N 1
ATOM 1892 C CA . PRO B 1 20 ? 2.068 -6.805 9.57 1 56.44 20 PRO B CA 1
ATOM 1893 C C . PRO B 1 20 ? 1.519 -8.023 8.836 1 56.44 20 PRO B C 1
ATOM 1895 O O . PRO B 1 20 ? 1.927 -8.305 7.703 1 56.44 20 PRO B O 1
ATOM 1898 N N . ARG B 1 21 ? 0.797 -8.844 9.555 1 60.38 21 ARG B N 1
ATOM 1899 C CA . ARG B 1 21 ? 0.206 -10.055 8.992 1 60.38 21 ARG B CA 1
ATOM 1900 C C . ARG B 1 21 ? -1.266 -10.172 9.383 1 60.38 21 ARG B C 1
ATOM 1902 O O . ARG B 1 21 ? -1.692 -9.625 10.398 1 60.38 21 ARG B O 1
ATOM 1909 N N . ARG B 1 22 ? -2.049 -10.695 8.484 1 62.59 22 ARG B N 1
ATOM 1910 C CA . ARG B 1 22 ? -3.416 -11.07 8.828 1 62.59 22 ARG B CA 1
ATOM 1911 C C . ARG B 1 22 ? -3.758 -12.445 8.266 1 62.59 22 ARG B C 1
ATOM 1913 O O . ARG B 1 22 ? -3.098 -12.93 7.34 1 62.59 22 ARG B O 1
ATOM 1920 N N . ASN B 1 23 ? -4.648 -13.102 9.016 1 64.25 23 ASN B N 1
ATOM 1921 C CA . ASN B 1 23 ? -5.035 -14.445 8.594 1 64.25 23 ASN B CA 1
ATOM 1922 C C . ASN B 1 23 ? -6.551 -14.586 8.492 1 64.25 23 ASN B C 1
ATOM 1924 O O . ASN B 1 23 ? -7.293 -13.758 9.031 1 64.25 23 ASN B O 1
ATOM 1928 N N . ARG B 1 24 ? -6.926 -15.367 7.609 1 65.56 24 ARG B N 1
ATOM 1929 C CA . ARG B 1 24 ? -8.32 -15.797 7.566 1 65.56 24 ARG B CA 1
ATOM 1930 C C . ARG B 1 24 ? -8.422 -17.297 7.391 1 65.56 24 ARG B C 1
ATOM 1932 O O . ARG B 1 24 ? -7.477 -17.953 6.938 1 65.56 24 ARG B O 1
ATOM 1939 N N . THR B 1 25 ? -9.516 -17.828 7.961 1 64.62 25 THR B N 1
ATOM 1940 C CA . THR B 1 25 ? -9.703 -19.281 7.91 1 64.62 25 THR B CA 1
ATOM 1941 C C . THR B 1 25 ? -10.883 -19.641 7.016 1 64.62 25 THR B C 1
ATOM 1943 O O . THR B 1 25 ? -11.883 -18.922 6.977 1 64.62 25 THR B O 1
ATOM 1946 N N . CYS B 1 26 ? -10.578 -20.609 6.215 1 63.41 26 CYS B N 1
ATOM 1947 C CA . CYS B 1 26 ? -11.656 -21.172 5.426 1 63.41 26 CYS B CA 1
ATOM 1948 C C . CYS B 1 26 ? -12.531 -22.094 6.273 1 63.41 26 CYS B C 1
ATOM 1950 O O . CYS B 1 26 ? -12.031 -23.016 6.914 1 63.41 26 CYS B O 1
ATOM 1952 N N . LEU B 1 27 ? -13.805 -21.656 6.48 1 65.12 27 LEU B N 1
ATOM 1953 C CA . LEU B 1 27 ? -14.742 -22.562 7.145 1 65.12 27 LEU B CA 1
ATOM 1954 C C . LEU B 1 27 ? -15.312 -23.578 6.16 1 65.12 27 LEU B C 1
ATOM 1956 O O . LEU B 1 27 ? -15.867 -23.203 5.125 1 65.12 27 LEU B O 1
ATOM 1960 N N . SER B 1 28 ? -14.516 -24.547 6.039 1 50.88 28 SER B N 1
ATOM 1961 C CA . SER B 1 28 ? -14.984 -25.594 5.137 1 50.88 28 SER B CA 1
ATOM 1962 C C . SER B 1 28 ? -16.344 -26.125 5.574 1 50.88 28 SER B C 1
ATOM 1964 O O . SER B 1 28 ? -16.484 -26.656 6.68 1 50.88 28 SER B O 1
ATOM 1966 N N . ARG B 1 29 ? -17.484 -25.578 5.422 1 44.53 29 ARG B N 1
ATOM 1967 C CA . ARG B 1 29 ? -18.656 -26.406 5.707 1 44.53 29 ARG B CA 1
ATOM 1968 C C . ARG B 1 29 ? -18.641 -27.688 4.871 1 44.53 29 ARG B C 1
ATOM 1970 O O . ARG B 1 29 ? -18 -27.734 3.818 1 44.53 29 ARG B O 1
ATOM 1977 N N . ALA B 1 30 ? -19.672 -28.516 4.969 1 43.91 30 ALA B N 1
ATOM 1978 C CA . ALA B 1 30 ? -19.922 -29.906 4.562 1 43.91 30 ALA B CA 1
ATOM 1979 C C . ALA B 1 30 ? -19.422 -30.156 3.145 1 43.91 30 ALA B C 1
ATOM 1981 O O . ALA B 1 30 ? -19 -29.219 2.449 1 43.91 30 ALA B O 1
ATOM 1982 N N . PRO B 1 31 ? -20.281 -30.953 2.166 1 45.22 31 PRO B N 1
ATOM 1983 C CA . PRO B 1 31 ? -19.922 -31.969 1.178 1 45.22 31 PRO B CA 1
ATOM 1984 C C . PRO B 1 31 ? -19.203 -31.391 -0.042 1 45.22 31 PRO B C 1
ATOM 1986 O O . PRO B 1 31 ? -18.781 -32.156 -0.92 1 45.22 31 PRO B O 1
ATOM 1989 N N . TYR B 1 32 ? -19.516 -30.188 -0.478 1 43 32 TYR B N 1
ATOM 1990 C CA . TYR B 1 32 ? -19.141 -29.766 -1.823 1 43 32 TYR B CA 1
ATOM 1991 C C . TYR B 1 32 ? -17.719 -29.219 -1.854 1 43 32 TYR B C 1
ATOM 1993 O O . TYR B 1 32 ? -17.141 -28.906 -0.808 1 43 32 TYR B O 1
ATOM 2001 N N . THR B 1 33 ? -17.156 -29.094 -3.045 1 46.56 33 THR B N 1
ATOM 2002 C CA . THR B 1 33 ? -15.82 -28.672 -3.451 1 46.56 33 THR B CA 1
ATOM 2003 C C . THR B 1 33 ? -15.422 -27.375 -2.748 1 46.56 33 THR B C 1
ATOM 2005 O O . THR B 1 33 ? -16.078 -26.344 -2.918 1 46.56 33 THR B O 1
ATOM 2008 N N . PRO B 1 34 ? -14.781 -27.547 -1.687 1 47.06 34 PRO B N 1
ATOM 2009 C CA . PRO B 1 34 ? -14.492 -26.359 -0.882 1 47.06 34 PRO B CA 1
ATOM 2010 C C . PRO B 1 34 ? -13.867 -25.234 -1.7 1 47.06 34 PRO B C 1
ATOM 2012 O O . PRO B 1 34 ? -13.023 -25.484 -2.559 1 47.06 34 PRO B O 1
ATOM 2015 N N . SER B 1 35 ? -14.555 -24.141 -2.014 1 51.56 35 SER B N 1
ATOM 2016 C CA . SER B 1 35 ? -14.031 -22.969 -2.709 1 51.56 35 SER B CA 1
ATOM 2017 C C . SER B 1 35 ? -12.789 -22.422 -2.02 1 51.56 35 SER B C 1
ATOM 2019 O O . SER B 1 35 ? -12.031 -21.641 -2.609 1 51.56 35 SER B O 1
ATOM 2021 N N . CYS B 1 36 ? -12.68 -22.781 -0.765 1 55.03 36 CYS B N 1
ATOM 2022 C CA . CYS B 1 36 ? -11.484 -22.375 -0.03 1 55.03 36 CYS B CA 1
ATOM 2023 C C . CYS B 1 36 ? -11.039 -23.469 0.935 1 55.03 36 CYS B C 1
ATOM 2025 O O . CYS B 1 36 ? -11.828 -24.344 1.295 1 55.03 36 CYS B O 1
ATOM 2027 N N . ILE B 1 37 ? -9.711 -23.828 1.096 1 55.28 37 ILE B N 1
ATOM 2028 C CA . ILE B 1 37 ? -9.195 -24.766 2.09 1 55.28 37 ILE B CA 1
ATOM 2029 C C . ILE B 1 37 ? -8.156 -24.062 2.965 1 55.28 37 ILE B C 1
ATOM 2031 O O . ILE B 1 37 ? -7.352 -23.281 2.473 1 55.28 37 ILE B O 1
ATOM 2035 N N . GLY B 1 38 ? -8.289 -24.359 4.375 1 55.78 38 GLY B N 1
ATOM 2036 C CA . GLY B 1 38 ? -7.25 -23.969 5.312 1 55.78 38 GLY B CA 1
ATOM 2037 C C . GLY B 1 38 ? -7.32 -22.5 5.699 1 55.78 38 GLY B C 1
ATOM 2038 O O . GLY B 1 38 ? -8.406 -21.953 5.922 1 55.78 38 GLY B O 1
ATOM 2039 N N . SER B 1 39 ? -6.137 -21.891 6 1 62.09 39 SER B N 1
ATOM 2040 C CA . SER B 1 39 ? -6.004 -20.484 6.398 1 62.09 39 SER B CA 1
ATOM 2041 C C . SER B 1 39 ? -5.164 -19.703 5.395 1 62.09 39 SER B C 1
ATOM 2043 O O . SER B 1 39 ? -4.293 -20.266 4.73 1 62.09 39 SER B O 1
ATOM 2045 N N . ALA B 1 40 ? -5.656 -18.562 5.137 1 60.88 40 ALA B N 1
ATOM 2046 C CA . ALA B 1 40 ? -4.879 -17.641 4.332 1 60.88 40 ALA B CA 1
ATOM 2047 C C . ALA B 1 40 ? -4.184 -16.594 5.211 1 60.88 40 ALA B C 1
ATOM 2049 O O . ALA B 1 40 ? -4.727 -16.188 6.238 1 60.88 40 ALA B O 1
ATOM 2050 N N . LEU B 1 41 ? -2.854 -16.438 5.023 1 61.94 41 LEU B N 1
ATOM 2051 C CA . LEU B 1 41 ? -2.041 -15.414 5.688 1 61.94 41 LEU B CA 1
ATOM 2052 C C . LEU B 1 41 ? -1.598 -14.344 4.699 1 61.94 41 LEU B C 1
ATOM 2054 O O . LEU B 1 41 ? -1.182 -14.656 3.58 1 61.94 41 LEU B O 1
ATOM 2058 N N . GLU B 1 42 ? -1.857 -13.156 4.965 1 64.12 42 GLU B N 1
ATOM 2059 C CA . GLU B 1 42 ? -1.336 -12.031 4.199 1 64.12 42 GLU B CA 1
ATOM 2060 C C . GLU B 1 42 ? -0.313 -11.242 5.012 1 64.12 42 GLU B C 1
ATOM 2062 O O . GLU B 1 42 ? -0.521 -10.977 6.195 1 64.12 42 GLU B O 1
ATOM 2067 N N . ILE B 1 43 ? 0.886 -11.141 4.391 1 60.44 43 ILE B N 1
ATOM 2068 C CA . ILE B 1 43 ? 1.954 -10.352 5 1 60.44 43 ILE B CA 1
ATOM 2069 C C . ILE B 1 43 ? 2.236 -9.117 4.148 1 60.44 43 ILE B C 1
ATOM 2071 O O . ILE B 1 43 ? 2.225 -9.188 2.918 1 60.44 43 ILE B O 1
ATOM 2075 N N . LYS B 1 44 ? 2.412 -8.062 4.785 1 58.53 44 LYS B N 1
ATOM 2076 C CA . LYS B 1 44 ? 2.875 -6.863 4.09 1 58.53 44 LYS B CA 1
ATOM 2077 C C . LYS B 1 44 ? 4.379 -6.672 4.266 1 58.53 44 LYS B C 1
ATOM 2079 O O . LYS B 1 44 ? 4.898 -6.785 5.379 1 58.53 44 LYS B O 1
ATOM 2084 N N . GLN B 1 45 ? 5.078 -6.988 3.225 1 52.09 45 GLN B N 1
ATOM 2085 C CA . GLN B 1 45 ? 6.504 -6.676 3.283 1 52.09 45 GLN B CA 1
ATOM 2086 C C . GLN B 1 45 ? 6.777 -5.254 2.801 1 52.09 45 GLN B C 1
ATOM 2088 O O . GLN B 1 45 ? 6.375 -4.883 1.696 1 52.09 45 GLN B O 1
ATOM 2093 N N . CYS B 1 46 ? 7 -4.496 3.771 1 50.28 46 CYS B N 1
ATOM 2094 C CA . CYS B 1 46 ? 7.402 -3.158 3.355 1 50.28 46 CYS B CA 1
ATOM 2095 C C . CYS B 1 46 ? 8.781 -3.182 2.707 1 50.28 46 CYS B C 1
ATOM 2097 O O . CYS B 1 46 ? 9.633 -3.994 3.076 1 50.28 46 CYS B O 1
ATOM 2099 N N . ARG B 1 47 ? 8.766 -2.719 1.406 1 46.31 47 ARG B N 1
ATOM 2100 C CA . ARG B 1 47 ? 10.086 -2.584 0.8 1 46.31 47 ARG B CA 1
ATOM 2101 C C . ARG B 1 47 ? 11.109 -2.09 1.817 1 46.31 47 ARG B C 1
ATOM 2103 O O . ARG B 1 47 ? 10.805 -1.228 2.645 1 46.31 47 ARG B O 1
ATOM 2110 N N . PRO B 1 48 ? 12.203 -3.072 2.01 1 41.84 48 PRO B N 1
ATOM 2111 C CA . PRO B 1 48 ? 13.227 -2.539 2.916 1 41.84 48 PRO B CA 1
ATOM 2112 C C . PRO B 1 48 ? 13.398 -1.028 2.781 1 41.84 48 PRO B C 1
ATOM 2114 O O . PRO B 1 48 ? 13.477 -0.508 1.666 1 41.84 48 PRO B O 1
ATOM 2117 N N . LEU B 1 49 ? 12.852 -0.415 3.738 1 43.56 49 LEU B N 1
ATOM 2118 C CA . LEU B 1 49 ? 13.25 0.985 3.822 1 43.56 49 LEU B CA 1
ATOM 2119 C C . LEU B 1 49 ? 14.758 1.128 3.676 1 43.56 49 LEU B C 1
ATOM 2121 O O . LEU B 1 49 ? 15.516 0.254 4.109 1 43.56 49 LEU B O 1
ATOM 2125 N N . PRO B 1 50 ? 15.094 1.723 2.637 1 42.78 50 PRO B N 1
ATOM 2126 C CA . PRO B 1 50 ? 16.516 1.98 2.867 1 42.78 50 PRO B CA 1
ATOM 2127 C C . PRO B 1 50 ? 16.844 2.186 4.344 1 42.78 50 PRO B C 1
ATOM 2129 O O . PRO B 1 50 ? 16.016 2.684 5.105 1 42.78 50 PRO B O 1
ATOM 2132 N N . GLU B 1 51 ? 17.594 1.303 4.879 1 43.72 51 GLU B N 1
ATOM 2133 C CA . GLU B 1 51 ? 18.094 1.513 6.23 1 43.72 51 GLU B CA 1
ATOM 2134 C C . GLU B 1 51 ? 18.375 2.992 6.496 1 43.72 51 GLU B C 1
ATOM 2136 O O . GLU B 1 51 ? 19.375 3.541 6.027 1 43.72 51 GLU B O 1
ATOM 2141 N N . VAL B 1 52 ? 17.328 3.771 6.441 1 47.97 52 VAL B N 1
ATOM 2142 C CA . VAL B 1 52 ? 17.625 5.141 6.867 1 47.97 52 VAL B CA 1
ATOM 2143 C C . VAL B 1 52 ? 17.688 5.199 8.391 1 47.97 52 VAL B C 1
ATOM 2145 O O . VAL B 1 52 ? 16.812 4.676 9.078 1 47.97 52 VAL B O 1
ATOM 2148 N N . ASN B 1 53 ? 18.859 5.152 8.883 1 51.12 53 ASN B N 1
ATOM 2149 C CA . ASN B 1 53 ? 19.016 5.457 10.305 1 51.12 53 ASN B CA 1
ATOM 2150 C C . ASN B 1 53 ? 18.172 6.656 10.719 1 51.12 53 ASN B C 1
ATOM 2152 O O . ASN B 1 53 ? 18.531 7.801 10.43 1 51.12 53 ASN B O 1
ATOM 2156 N N . ASN B 1 54 ? 16.938 6.324 11.172 1 58.5 54 ASN B N 1
ATOM 2157 C CA . ASN B 1 54 ? 16.047 7.438 11.508 1 58.5 54 ASN B CA 1
ATOM 2158 C C . ASN B 1 54 ? 16.094 7.75 13 1 58.5 54 ASN B C 1
ATOM 2160 O O . ASN B 1 54 ? 15.195 8.406 13.531 1 58.5 54 ASN B O 1
ATOM 2164 N N . THR B 1 55 ? 17.062 7.203 13.672 1 64.44 55 THR B N 1
ATOM 2165 C CA . THR B 1 55 ? 17.125 7.406 15.117 1 64.44 55 THR B CA 1
ATOM 2166 C C . THR B 1 55 ? 17.141 8.898 15.453 1 64.44 55 THR B C 1
ATOM 2168 O O . THR B 1 55 ? 16.422 9.336 16.359 1 64.44 55 THR B O 1
ATOM 2171 N N . ASN B 1 56 ? 17.875 9.688 14.641 1 72.69 56 ASN B N 1
ATOM 2172 C CA . ASN B 1 56 ? 17.938 11.125 14.914 1 72.69 56 ASN B CA 1
ATOM 2173 C C . ASN B 1 56 ? 17.141 11.93 13.906 1 72.69 56 ASN B C 1
ATOM 2175 O O . ASN B 1 56 ? 17.469 13.078 13.609 1 72.69 56 ASN B O 1
ATOM 2179 N N . CYS B 1 57 ? 16.094 11.242 13.469 1 81.88 57 CYS B N 1
ATOM 2180 C CA . CYS B 1 57 ? 15.344 11.93 12.422 1 81.88 57 CYS B CA 1
ATOM 2181 C C . CYS B 1 57 ? 13.906 12.195 12.867 1 81.88 57 CYS B C 1
ATOM 2183 O O . CYS B 1 57 ? 12.961 11.898 12.141 1 81.88 57 CYS B O 1
ATOM 2185 N N . LYS B 1 58 ? 13.805 12.703 14.07 1 83.88 58 LYS B N 1
ATOM 2186 C CA . LYS B 1 58 ? 12.477 12.922 14.648 1 83.88 58 LYS B CA 1
ATOM 2187 C C . LYS B 1 58 ? 12.297 14.375 15.07 1 83.88 58 LYS B C 1
ATOM 2189 O O . LYS B 1 58 ? 11.398 14.695 15.844 1 83.88 58 LYS B O 1
ATOM 2194 N N . ASN B 1 59 ? 13.148 15.219 14.562 1 92.25 59 ASN B N 1
ATOM 2195 C CA . ASN B 1 59 ? 13.078 16.625 14.922 1 92.25 59 ASN B CA 1
ATOM 2196 C C . ASN B 1 59 ? 12.062 17.375 14.07 1 92.25 59 ASN B C 1
ATOM 2198 O O . ASN B 1 59 ? 11.852 17.047 12.906 1 92.25 59 ASN B O 1
ATOM 2202 N N . PRO B 1 60 ? 11.422 18.375 14.773 1 95.69 60 PRO B N 1
ATOM 2203 C CA . PRO B 1 60 ? 10.562 19.219 13.945 1 95.69 60 PRO B CA 1
ATOM 2204 C C . PRO B 1 60 ? 11.328 19.875 12.797 1 95.69 60 PRO B C 1
ATOM 2206 O O . PRO B 1 60 ? 12.461 20.312 12.977 1 95.69 60 PRO B O 1
ATOM 2209 N N . LEU B 1 61 ? 10.672 19.906 11.695 1 95.94 61 LEU B N 1
ATOM 2210 C CA . LEU B 1 61 ? 11.367 20.391 10.508 1 95.94 61 LEU B CA 1
ATOM 2211 C C . LEU B 1 61 ? 11.203 21.891 10.352 1 95.94 61 LEU B C 1
ATOM 2213 O O . LEU B 1 61 ? 11.984 22.531 9.641 1 95.94 61 LEU B O 1
ATOM 2217 N N . GLY B 1 62 ? 10.078 22.453 10.914 1 97.94 62 GLY B N 1
ATOM 2218 C CA . GLY B 1 62 ? 10.172 23.906 10.914 1 97.94 62 GLY B CA 1
ATOM 2219 C C . GLY B 1 62 ? 8.844 24.578 10.641 1 97.94 62 GLY B C 1
ATOM 2220 O O . GLY B 1 62 ? 8.797 25.812 10.484 1 97.94 62 GLY B O 1
ATOM 2221 N N . MET B 1 63 ? 7.746 23.859 10.625 1 97.94 63 MET B N 1
ATOM 2222 C CA . MET B 1 63 ? 6.469 24.562 10.477 1 97.94 63 MET B CA 1
ATOM 2223 C C . MET B 1 63 ? 6.215 25.5 11.656 1 97.94 63 MET B C 1
ATOM 2225 O O . MET B 1 63 ? 5.871 26.656 11.461 1 97.94 63 MET B O 1
ATOM 2229 N N . GLU B 1 64 ? 6.438 24.984 12.766 1 97.38 64 GLU B N 1
ATOM 2230 C CA . GLU B 1 64 ? 6.098 25.719 13.977 1 97.38 64 GLU B CA 1
ATOM 2231 C C . GLU B 1 64 ? 7.07 26.875 14.219 1 97.38 64 GLU B C 1
ATOM 2233 O O . GLU B 1 64 ? 6.656 27.969 14.578 1 97.38 64 GLU B O 1
ATOM 2238 N N . ASN B 1 65 ? 8.328 26.625 13.992 1 96.94 65 ASN B N 1
ATOM 2239 C CA . ASN B 1 65 ? 9.312 27.625 14.406 1 96.94 65 ASN B CA 1
ATOM 2240 C C . ASN B 1 65 ? 9.727 28.516 13.25 1 96.94 65 ASN B C 1
ATOM 2242 O O . ASN B 1 65 ? 10.609 29.375 13.406 1 96.94 65 ASN B O 1
ATOM 2246 N N . GLY B 1 66 ? 9.227 28.297 12.141 1 96.56 66 GLY B N 1
ATOM 2247 C CA . GLY B 1 66 ? 9.438 29.219 11.039 1 96.56 66 GLY B CA 1
ATOM 2248 C C . GLY B 1 66 ? 10.633 28.875 10.18 1 96.56 66 GLY B C 1
ATOM 2249 O O . GLY B 1 66 ? 10.953 29.594 9.227 1 96.56 66 GLY B O 1
ATOM 2250 N N . ARG B 1 67 ? 11.352 27.781 10.484 1 96.81 67 ARG B N 1
ATOM 2251 C CA . ARG B 1 67 ? 12.438 27.344 9.609 1 96.81 67 ARG B CA 1
ATOM 2252 C C . ARG B 1 67 ? 11.922 27.062 8.203 1 96.81 67 ARG B C 1
ATOM 2254 O O . ARG B 1 67 ? 12.633 27.281 7.215 1 96.81 67 ARG B O 1
ATOM 2261 N N . ILE B 1 68 ? 10.805 26.5 8.195 1 97.5 68 ILE B N 1
ATOM 2262 C CA . ILE B 1 68 ? 10.094 26.438 6.922 1 97.5 68 ILE B CA 1
ATOM 2263 C C . ILE B 1 68 ? 9.406 27.781 6.656 1 97.5 68 ILE B C 1
ATOM 2265 O O . ILE B 1 68 ? 8.5 28.172 7.391 1 97.5 68 ILE B O 1
ATOM 2269 N N . LYS B 1 69 ? 9.805 28.422 5.586 1 97.94 69 LYS B N 1
ATOM 2270 C CA . LYS B 1 69 ? 9.32 29.766 5.305 1 97.94 69 LYS B CA 1
ATOM 2271 C C . LYS B 1 69 ? 7.898 29.75 4.758 1 97.94 69 LYS B C 1
ATOM 2273 O O . LYS B 1 69 ? 7.441 28.719 4.25 1 97.94 69 LYS B O 1
ATOM 2278 N N . ASP B 1 70 ? 7.273 30.938 4.875 1 97.56 70 ASP B N 1
ATOM 2279 C CA . ASP B 1 70 ? 5.906 31.078 4.383 1 97.56 70 ASP B CA 1
ATOM 2280 C C . ASP B 1 70 ? 5.824 30.719 2.896 1 97.56 70 ASP B C 1
ATOM 2282 O O . ASP B 1 70 ? 4.855 30.109 2.453 1 97.56 70 ASP B O 1
ATOM 2286 N N . SER B 1 71 ? 6.844 31.094 2.096 1 97 71 SER B N 1
ATOM 2287 C CA . SER B 1 71 ? 6.848 30.875 0.652 1 97 71 SER B CA 1
ATOM 2288 C C . SER B 1 71 ? 6.953 29.406 0.308 1 97 71 SER B C 1
ATOM 2290 O O . SER B 1 71 ? 6.715 29 -0.834 1 97 71 SER B O 1
ATOM 2292 N N . GLN B 1 72 ? 7.336 28.609 1.292 1 97.94 72 GLN B N 1
ATOM 2293 C CA . GLN B 1 72 ? 7.508 27.172 1.077 1 97.94 72 GLN B CA 1
ATOM 2294 C C . GLN B 1 72 ? 6.207 26.422 1.327 1 97.94 72 GLN B C 1
ATOM 2296 O O . GLN B 1 72 ? 6.133 25.203 1.111 1 97.94 72 GLN B O 1
ATOM 2301 N N . ILE B 1 73 ? 5.207 27.125 1.811 1 98.25 73 ILE B N 1
ATOM 2302 C CA . ILE B 1 73 ? 3.922 26.516 2.127 1 98.25 73 ILE B CA 1
ATOM 2303 C C . ILE B 1 73 ? 2.861 27 1.141 1 98.25 73 ILE B C 1
ATOM 2305 O O . ILE B 1 73 ? 2.576 28.188 1.067 1 98.25 73 ILE B O 1
ATOM 2309 N N . THR B 1 74 ? 2.303 26.125 0.316 1 96.69 74 THR B N 1
ATOM 2310 C CA . THR B 1 74 ? 1.257 26.422 -0.654 1 96.69 74 THR B CA 1
ATOM 2311 C C . THR B 1 74 ? 0.062 25.5 -0.476 1 96.69 74 THR B C 1
ATOM 2313 O O . THR B 1 74 ? 0.122 24.547 0.304 1 96.69 74 THR B O 1
ATOM 2316 N N . ALA B 1 75 ? -1.059 25.812 -1.025 1 95 75 ALA B N 1
ATOM 2317 C CA . ALA B 1 75 ? -2.258 25 -0.894 1 95 75 ALA B CA 1
ATOM 2318 C C . ALA B 1 75 ? -3.053 24.969 -2.197 1 95 75 ALA B C 1
ATOM 2320 O O . ALA B 1 75 ? -2.846 25.812 -3.072 1 95 75 ALA B O 1
ATOM 2321 N N . SER B 1 76 ? -3.857 23.953 -2.32 1 90.94 76 SER B N 1
ATOM 2322 C CA . SER B 1 76 ? -4.734 23.828 -3.479 1 90.94 76 SER B CA 1
ATOM 2323 C C . SER B 1 76 ? -5.699 25 -3.58 1 90.94 76 SER B C 1
ATOM 2325 O O . SER B 1 76 ? -6.039 25.438 -4.684 1 90.94 76 SER B O 1
ATOM 2327 N N . SER B 1 77 ? -6.188 25.453 -2.48 1 90.31 77 SER B N 1
ATOM 2328 C CA . SER B 1 77 ? -7.086 26.594 -2.398 1 90.31 77 SER B CA 1
ATOM 2329 C C . SER B 1 77 ? -7.074 27.219 -1.003 1 90.31 77 SER B C 1
ATOM 2331 O O . SER B 1 77 ? -6.469 26.656 -0.081 1 90.31 77 SER B O 1
ATOM 2333 N N . VAL B 1 78 ? -7.609 28.375 -0.901 1 92.31 78 VAL B N 1
ATOM 2334 C CA . VAL B 1 78 ? -7.73 29.062 0.381 1 92.31 78 VAL B CA 1
ATOM 2335 C C . VAL B 1 78 ? -9.133 29.656 0.521 1 92.31 78 VAL B C 1
ATOM 2337 O O . VAL B 1 78 ? -9.672 30.219 -0.43 1 92.31 78 VAL B O 1
ATOM 2340 N N . LEU B 1 79 ? -9.664 29.422 1.67 1 89.5 79 LEU B N 1
ATOM 2341 C CA . LEU B 1 79 ? -10.984 29.969 1.953 1 89.5 79 LEU B CA 1
ATOM 2342 C C . LEU B 1 79 ? -10.977 31.484 1.841 1 89.5 79 LEU B C 1
ATOM 2344 O O . LEU B 1 79 ? -10.094 32.156 2.383 1 89.5 79 LEU B O 1
ATOM 2348 N N . SER B 1 80 ? -11.875 32.031 0.899 1 83.38 80 SER B N 1
ATOM 2349 C CA . SER B 1 80 ? -11.93 33.469 0.685 1 83.38 80 SER B CA 1
ATOM 2350 C C . SER B 1 80 ? -13.297 34.031 1.047 1 83.38 80 SER B C 1
ATOM 2352 O O . SER B 1 80 ? -13.836 34.875 0.335 1 83.38 80 SER B O 1
ATOM 2354 N N . VAL B 1 81 ? -13.797 33.719 2.135 1 74.31 81 VAL B N 1
ATOM 2355 C CA . VAL B 1 81 ? -15.164 34.156 2.412 1 74.31 81 VAL B CA 1
ATOM 2356 C C . VAL B 1 81 ? -15.133 35.375 3.301 1 74.31 81 VAL B C 1
ATOM 2358 O O . VAL B 1 81 ? -16.062 36.188 3.264 1 74.31 81 VAL B O 1
ATOM 2361 N N . ASP B 1 82 ? -14.227 35.438 4.199 1 73.88 82 ASP B N 1
ATOM 2362 C CA . ASP B 1 82 ? -14.203 36.531 5.188 1 73.88 82 ASP B CA 1
ATOM 2363 C C . ASP B 1 82 ? -13.031 37.469 4.938 1 73.88 82 ASP B C 1
ATOM 2365 O O . ASP B 1 82 ? -11.867 37.062 5.074 1 73.88 82 ASP B O 1
ATOM 2369 N N . PRO B 1 83 ? -13.328 38.719 4.559 1 78.5 83 PRO B N 1
ATOM 2370 C CA . PRO B 1 83 ? -12.258 39.688 4.309 1 78.5 83 PRO B CA 1
ATOM 2371 C C . PRO B 1 83 ? -11.445 40 5.562 1 78.5 83 PRO B C 1
ATOM 2373 O O . PRO B 1 83 ? -10.359 40.562 5.469 1 78.5 83 PRO B O 1
ATOM 2376 N N . HIS B 1 84 ? -11.914 39.656 6.695 1 79.94 84 HIS B N 1
ATOM 2377 C CA . HIS B 1 84 ? -11.227 40 7.934 1 79.94 84 HIS B CA 1
ATOM 2378 C C . HIS B 1 84 ? -10.516 38.812 8.523 1 79.94 84 HIS B C 1
ATOM 2380 O O . HIS B 1 84 ? -10.008 38.844 9.648 1 79.94 84 HIS B O 1
ATOM 2386 N N . ALA B 1 85 ? -10.539 37.719 7.859 1 88.06 85 ALA B N 1
ATOM 2387 C CA . ALA B 1 85 ? -9.922 36.5 8.383 1 88.06 85 ALA B CA 1
ATOM 2388 C C . ALA B 1 85 ? -8.953 35.906 7.371 1 88.06 85 ALA B C 1
ATOM 2390 O O . ALA B 1 85 ? -9.227 35.875 6.172 1 88.06 85 ALA B O 1
ATOM 2391 N N . ASP B 1 86 ? -7.746 35.562 7.883 1 91.5 86 ASP B N 1
ATOM 2392 C CA . ASP B 1 86 ? -6.715 34.969 7.047 1 91.5 86 ASP B CA 1
ATOM 2393 C C . ASP B 1 86 ? -6.68 33.438 7.23 1 91.5 86 ASP B C 1
ATOM 2395 O O . ASP B 1 86 ? -6.504 32.969 8.344 1 91.5 86 ASP B O 1
ATOM 2399 N N . TYR B 1 87 ? -6.918 32.75 6.156 1 93.38 87 TYR B N 1
ATOM 2400 C CA . TYR B 1 87 ? -6.891 31.297 6.152 1 93.38 87 TYR B CA 1
ATOM 2401 C C . TYR B 1 87 ? -5.766 30.766 5.27 1 93.38 87 TYR B C 1
ATOM 2403 O O . TYR B 1 87 ? -5.867 29.688 4.703 1 93.38 87 TYR B O 1
ATOM 2411 N N . PHE B 1 88 ? -4.676 31.469 5.23 1 94.44 88 PHE B N 1
ATOM 2412 C CA . PHE B 1 88 ? -3.613 31.219 4.27 1 94.44 88 PHE B CA 1
ATOM 2413 C C . PHE B 1 88 ? -2.879 29.922 4.605 1 94.44 88 PHE B C 1
ATOM 2415 O O . PHE B 1 88 ? -2.797 29.531 5.773 1 94.44 88 PHE B O 1
ATOM 2422 N N . ALA B 1 89 ? -2.328 29.312 3.586 1 95.81 89 ALA B N 1
ATOM 2423 C CA . ALA B 1 89 ? -1.508 28.125 3.752 1 95.81 89 ALA B CA 1
ATOM 2424 C C . ALA B 1 89 ? -0.353 28.375 4.715 1 95.81 89 ALA B C 1
ATOM 2426 O O . ALA B 1 89 ? -0.019 27.516 5.535 1 95.81 89 ALA B O 1
ATOM 2427 N N . SER B 1 90 ? 0.183 29.594 4.664 1 96.69 90 SER B N 1
ATOM 2428 C CA . SER B 1 90 ? 1.343 29.938 5.48 1 96.69 90 SER B CA 1
ATOM 2429 C C . SER B 1 90 ? 0.991 29.938 6.965 1 96.69 90 SER B C 1
ATOM 2431 O O . SER B 1 90 ? 1.88 29.922 7.82 1 96.69 90 SER B O 1
ATOM 2433 N N . HIS B 1 91 ? -0.281 29.969 7.262 1 96.94 91 HIS B N 1
ATOM 2434 C CA . HIS B 1 91 ? -0.709 29.984 8.656 1 96.94 91 HIS B CA 1
ATOM 2435 C C . HIS B 1 91 ? -0.922 28.578 9.195 1 96.94 91 HIS B C 1
ATOM 2437 O O . HIS B 1 91 ? -1.304 28.406 10.352 1 96.94 91 HIS B O 1
ATOM 2443 N N . ALA B 1 92 ? -0.695 27.547 8.406 1 97.69 92 ALA B N 1
ATOM 2444 C CA . ALA B 1 92 ? -0.878 26.172 8.828 1 97.69 92 ALA B CA 1
ATOM 2445 C C . ALA B 1 92 ? 0.309 25.688 9.656 1 97.69 92 ALA B C 1
ATOM 2447 O O . ALA B 1 92 ? 0.961 24.703 9.305 1 97.69 92 ALA B O 1
ATOM 2448 N N . ARG B 1 93 ? 0.584 26.391 10.727 1 98 93 ARG B N 1
ATOM 2449 C CA . ARG B 1 93 ? 1.721 26.078 11.586 1 98 93 ARG B CA 1
ATOM 2450 C C . ARG B 1 93 ? 1.254 25.562 12.945 1 98 93 ARG B C 1
ATOM 2452 O O . ARG B 1 93 ? 0.398 26.188 13.586 1 98 93 ARG B O 1
ATOM 2459 N N . LEU B 1 94 ? 1.839 24.406 13.242 1 97.31 94 LEU B N 1
ATOM 2460 C CA . LEU B 1 94 ? 1.477 23.797 14.523 1 97.31 94 LEU B CA 1
ATOM 2461 C C . LEU B 1 94 ? 1.592 24.812 15.648 1 97.31 94 LEU B C 1
ATOM 2463 O O . LEU B 1 94 ? 2.568 25.562 15.719 1 97.31 94 LEU B O 1
ATOM 2467 N N . HIS B 1 95 ? 0.575 24.938 16.531 1 96.44 95 HIS B N 1
ATOM 2468 C CA . HIS B 1 95 ? 0.492 25.75 17.734 1 96.44 95 HIS B CA 1
ATOM 2469 C C . HIS B 1 95 ? 0.35 27.234 17.406 1 96.44 95 HIS B C 1
ATOM 2471 O O . HIS B 1 95 ? 0.48 28.078 18.297 1 96.44 95 HIS B O 1
ATOM 2477 N N . LEU B 1 96 ? 0.202 27.547 16.141 1 96.75 96 LEU B N 1
ATOM 2478 C CA . LEU B 1 96 ? -0.069 28.953 15.836 1 96.75 96 LEU B CA 1
ATOM 2479 C C . LEU B 1 96 ? -1.339 29.422 16.531 1 96.75 96 LEU B C 1
ATOM 2481 O O . LEU B 1 96 ? -2.379 28.766 16.453 1 96.75 96 LEU B O 1
ATOM 2485 N N . LYS B 1 97 ? -1.251 30.484 17.203 1 95.19 97 LYS B N 1
ATOM 2486 C CA . LYS B 1 97 ? -2.393 31.062 17.906 1 95.19 97 LYS B CA 1
ATOM 2487 C C . LYS B 1 97 ? -3.139 32.062 17.016 1 95.19 97 LYS B C 1
ATOM 2489 O O . LYS B 1 97 ? -2.574 32.594 16.062 1 95.19 97 LYS B O 1
ATOM 2494 N N . SER B 1 98 ? -4.375 32.125 17.312 1 94.5 98 SER B N 1
ATOM 2495 C CA . SER B 1 98 ? -5.156 33.156 16.625 1 94.5 98 SER B CA 1
ATOM 2496 C C . SER B 1 98 ? -4.832 34.562 17.141 1 94.5 98 SER B C 1
ATOM 2498 O O . SER B 1 98 ? -4.652 34.75 18.344 1 94.5 98 SER B O 1
ATOM 2500 N N . SER B 1 99 ? -4.629 35.5 16.203 1 92.5 99 SER B N 1
ATOM 2501 C CA . SER B 1 99 ? -4.379 36.875 16.547 1 92.5 99 SER B CA 1
ATOM 2502 C C . SER B 1 99 ? -4.844 37.812 15.422 1 92.5 99 SER B C 1
ATOM 2504 O O . SER B 1 99 ? -4.332 37.75 14.305 1 92.5 99 SER B O 1
ATOM 2506 N N . GLY B 1 100 ? -5.758 38.719 15.75 1 90.75 100 GLY B N 1
ATOM 2507 C CA . GLY B 1 100 ? -6.289 39.625 14.734 1 90.75 100 GLY B CA 1
ATOM 2508 C C . GLY B 1 100 ? -6.938 38.875 13.57 1 90.75 100 GLY B C 1
ATOM 2509 O O . GLY B 1 100 ? -7.859 38.094 13.773 1 90.75 100 GLY B O 1
ATOM 2510 N N . ARG B 1 101 ? -6.258 39.125 12.359 1 90.88 101 ARG B N 1
ATOM 2511 C CA . ARG B 1 101 ? -6.805 38.5 11.164 1 90.88 101 ARG B CA 1
ATOM 2512 C C . ARG B 1 101 ? -6.367 37.031 11.047 1 90.88 101 ARG B C 1
ATOM 2514 O O . ARG B 1 101 ? -6.93 36.281 10.258 1 90.88 101 ARG B O 1
ATOM 2521 N N . ILE B 1 102 ? -5.426 36.75 11.852 1 93.06 102 ILE B N 1
ATOM 2522 C CA . ILE B 1 102 ? -4.898 35.375 11.812 1 93.06 102 ILE B CA 1
ATOM 2523 C C . ILE B 1 102 ? -5.824 34.438 12.586 1 93.06 102 ILE B C 1
ATOM 2525 O O . ILE B 1 102 ? -5.914 34.531 13.812 1 93.06 102 ILE B O 1
ATOM 2529 N N . ILE B 1 103 ? -6.523 33.531 11.906 1 92.38 103 ILE B N 1
ATOM 2530 C CA . ILE B 1 103 ? -7.453 32.594 12.523 1 92.38 103 ILE B CA 1
ATOM 2531 C C . ILE B 1 103 ? -6.68 31.438 13.141 1 92.38 103 ILE B C 1
ATOM 2533 O O . ILE B 1 103 ? -7.094 30.875 14.164 1 92.38 103 ILE B O 1
ATOM 2537 N N . GLY B 1 104 ? -5.531 31.172 12.633 1 93.5 104 GLY B N 1
ATOM 2538 C CA . GLY B 1 104 ? -4.734 30.062 13.125 1 93.5 104 GLY B CA 1
ATOM 2539 C C . GLY B 1 104 ? -4.98 28.766 12.375 1 93.5 104 GLY B C 1
ATOM 2540 O O . GLY B 1 104 ? -5.629 27.859 12.891 1 93.5 104 GLY B O 1
ATOM 2541 N N . GLY B 1 105 ? -4.434 28.625 11.258 1 95.88 105 GLY B N 1
ATOM 2542 C CA . GLY B 1 105 ? -4.547 27.438 10.43 1 95.88 105 GLY B CA 1
ATOM 2543 C C . GLY B 1 105 ? -4.902 27.734 8.992 1 95.88 105 GLY B C 1
ATOM 2544 O O . GLY B 1 105 ? -5.133 28.891 8.633 1 95.88 105 GLY B O 1
ATOM 2545 N N . TRP B 1 106 ? -4.809 26.719 8.156 1 96.31 106 TRP B N 1
ATOM 2546 C CA . TRP B 1 106 ? -5.238 26.766 6.766 1 96.31 106 TRP B CA 1
ATOM 2547 C C . TRP B 1 106 ? -6.625 26.156 6.598 1 96.31 106 TRP B C 1
ATOM 2549 O O . TRP B 1 106 ? -6.93 25.125 7.199 1 96.31 106 TRP B O 1
ATOM 2559 N N . ALA B 1 107 ? -7.457 26.844 5.801 1 93.31 107 ALA B N 1
ATOM 2560 C CA . ALA B 1 107 ? -8.758 26.328 5.398 1 93.31 107 ALA B CA 1
ATOM 2561 C C . ALA B 1 107 ? -8.938 26.391 3.883 1 93.31 107 ALA B C 1
ATOM 2563 O O . ALA B 1 107 ? -8.742 27.453 3.277 1 93.31 107 ALA B O 1
ATOM 2564 N N . PRO B 1 108 ? -9.195 25.188 3.279 1 91.5 108 PRO B N 1
ATOM 2565 C CA . PRO B 1 108 ? -9.492 25.203 1.845 1 91.5 108 PRO B CA 1
ATOM 2566 C C . PRO B 1 108 ? -10.805 25.906 1.521 1 91.5 108 PRO B C 1
ATOM 2568 O O . PRO B 1 108 ? -11.664 26.047 2.393 1 91.5 108 PRO B O 1
ATOM 2571 N N . ASP B 1 109 ? -10.93 26.547 0.238 1 85.25 109 ASP B N 1
ATOM 2572 C CA . ASP B 1 109 ? -12.125 27.266 -0.198 1 85.25 109 ASP B CA 1
ATOM 2573 C C . ASP B 1 109 ? -13.32 26.328 -0.318 1 85.25 109 ASP B C 1
ATOM 2575 O O . ASP B 1 109 ? -14.445 26.703 0.015 1 85.25 109 ASP B O 1
ATOM 2579 N N . ALA B 1 110 ? -13.117 25.156 -1.038 1 70 110 ALA B N 1
ATOM 2580 C CA . ALA B 1 110 ? -14.289 24.297 -1.206 1 70 110 ALA B CA 1
ATOM 2581 C C . ALA B 1 110 ? -14.109 22.969 -0.476 1 70 110 ALA B C 1
ATOM 2583 O O . ALA B 1 110 ? -13 22.453 -0.402 1 70 110 ALA B O 1
ATOM 2584 N N . PRO B 1 111 ? -15.273 22.781 0.354 1 65.06 111 PRO B N 1
ATOM 2585 C CA . PRO B 1 111 ? -15.273 21.5 1.084 1 65.06 111 PRO B CA 1
ATOM 2586 C C . PRO B 1 111 ? -15.266 20.297 0.158 1 65.06 111 PRO B C 1
ATOM 2588 O O . PRO B 1 111 ? -16.172 19.453 0.235 1 65.06 111 PRO B O 1
ATOM 2591 N N . TYR B 1 112 ? -14.516 20.469 -0.906 1 62.94 112 TYR B N 1
ATOM 2592 C CA . TYR B 1 112 ? -14.484 19.281 -1.744 1 62.94 112 TYR B CA 1
ATOM 2593 C C . TYR B 1 112 ? -13.273 18.406 -1.416 1 62.94 112 TYR B C 1
ATOM 2595 O O . TYR B 1 112 ? -12.305 18.891 -0.816 1 62.94 112 TYR B O 1
ATOM 2603 N N . LEU B 1 113 ? -13.438 17.203 -1.775 1 64.44 113 LEU B N 1
ATOM 2604 C CA . LEU B 1 113 ? -12.391 16.203 -1.583 1 64.44 113 LEU B CA 1
ATOM 2605 C C . LEU B 1 113 ? -11.148 16.547 -2.398 1 64.44 113 LEU B C 1
ATOM 2607 O O . LEU B 1 113 ? -11.234 17.281 -3.385 1 64.44 113 LEU B O 1
ATOM 2611 N N . ASN B 1 114 ? -10.023 16.375 -1.937 1 69.69 114 ASN B N 1
ATOM 2612 C CA . ASN B 1 114 ? -8.703 16.391 -2.557 1 69.69 114 ASN B CA 1
ATOM 2613 C C . ASN B 1 114 ? -8.055 17.766 -2.475 1 69.69 114 ASN B C 1
ATOM 2615 O O . ASN B 1 114 ? -7.262 18.141 -3.342 1 69.69 114 ASN B O 1
ATOM 2619 N N . GLN B 1 115 ? -8.625 18.578 -1.497 1 86 115 GLN B N 1
ATOM 2620 C CA . GLN B 1 115 ? -7.883 19.766 -1.138 1 86 115 GLN B CA 1
ATOM 2621 C C . GLN B 1 115 ? -6.617 19.422 -0.358 1 86 115 GLN B C 1
ATOM 2623 O O . GLN B 1 115 ? -6.625 18.5 0.465 1 86 115 GLN B O 1
ATOM 2628 N N . PHE B 1 116 ? -5.531 20.141 -0.755 1 92.75 116 PHE B N 1
ATOM 2629 C CA . PHE B 1 116 ? -4.289 19.75 -0.093 1 92.75 116 PHE B CA 1
ATOM 2630 C C . PHE B 1 116 ? -3.477 20.984 0.28 1 92.75 116 PHE B C 1
ATOM 2632 O O . PHE B 1 116 ? -3.66 22.062 -0.302 1 92.75 116 PHE B O 1
ATOM 2639 N N . ILE B 1 117 ? -2.717 20.891 1.317 1 96.12 117 ILE B N 1
ATOM 2640 C CA . ILE B 1 117 ? -1.633 21.812 1.644 1 96.12 117 ILE B CA 1
ATOM 2641 C C . ILE B 1 117 ? -0.289 21.156 1.33 1 96.12 117 ILE B C 1
ATOM 2643 O O . ILE B 1 117 ? -0.108 19.969 1.554 1 96.12 117 ILE B O 1
ATOM 2647 N N . GLN B 1 118 ? 0.599 22 0.72 1 96.62 118 GLN B N 1
ATOM 2648 C CA . GLN B 1 118 ? 1.879 21.5 0.219 1 96.62 118 GLN B CA 1
ATOM 2649 C C . GLN B 1 118 ? 3.045 22.203 0.906 1 96.62 118 GLN B C 1
ATOM 2651 O O . GLN B 1 118 ? 3.025 23.438 1.073 1 96.62 118 GLN B O 1
ATOM 2656 N N . VAL B 1 119 ? 4.016 21.469 1.347 1 98.31 119 VAL B N 1
ATOM 2657 C CA . VAL B 1 119 ? 5.234 22 1.94 1 98.31 119 VAL B CA 1
ATOM 2658 C C . VAL B 1 119 ? 6.438 21.641 1.069 1 98.31 119 VAL B C 1
ATOM 2660 O O . VAL B 1 119 ? 6.66 20.469 0.764 1 98.31 119 VAL B O 1
ATOM 2663 N N . ASP B 1 120 ? 7.105 22.672 0.621 1 97.81 120 ASP B N 1
ATOM 2664 C CA . ASP B 1 120 ? 8.398 22.516 -0.038 1 97.81 120 ASP B CA 1
ATOM 2665 C C . ASP B 1 120 ? 9.539 22.562 0.977 1 97.81 120 ASP B C 1
ATOM 2667 O O . ASP B 1 120 ? 9.852 23.609 1.53 1 97.81 120 ASP B O 1
ATOM 2671 N N . LEU B 1 121 ? 10.25 21.438 1.151 1 97.06 121 LEU B N 1
ATOM 2672 C CA . LEU B 1 121 ? 11.273 21.344 2.182 1 97.06 121 LEU B CA 1
ATOM 2673 C C . LEU B 1 121 ? 12.625 21.812 1.65 1 97.06 121 LEU B C 1
ATOM 2675 O O . LEU B 1 121 ? 13.625 21.797 2.377 1 97.06 121 LEU B O 1
ATOM 2679 N N . GLY B 1 122 ? 12.578 22.281 0.42 1 95.69 122 GLY B N 1
ATOM 2680 C CA . GLY B 1 122 ? 13.789 22.828 -0.185 1 95.69 122 GLY B CA 1
ATOM 2681 C C . GLY B 1 122 ? 14.695 21.75 -0.751 1 95.69 122 GLY B C 1
ATOM 2682 O O . GLY B 1 122 ? 15.148 21.844 -1.895 1 95.69 122 GLY B O 1
ATOM 2683 N N . ASN B 1 123 ? 15.039 20.766 0.086 1 93.19 123 ASN B N 1
ATOM 2684 C CA . ASN B 1 123 ? 15.852 19.625 -0.285 1 93.19 123 ASN B CA 1
ATOM 2685 C C . ASN B 1 123 ? 15.164 18.312 0.086 1 93.19 123 ASN B C 1
ATOM 2687 O O . ASN B 1 123 ? 14.234 18.297 0.892 1 93.19 123 ASN B O 1
ATOM 2691 N N . ARG B 1 124 ? 15.664 17.281 -0.649 1 89.62 124 ARG B N 1
ATOM 2692 C CA . ARG B 1 124 ? 15.172 15.969 -0.245 1 89.62 124 ARG B CA 1
ATOM 2693 C C . ARG B 1 124 ? 15.367 15.75 1.25 1 89.62 124 ARG B C 1
ATOM 2695 O O . ARG B 1 124 ? 16.469 15.961 1.772 1 89.62 124 ARG B O 1
ATOM 2702 N N . THR B 1 125 ? 14.328 15.391 1.926 1 90.25 125 THR B N 1
ATOM 2703 C CA . THR B 1 125 ? 14.266 15.273 3.377 1 90.25 125 THR B CA 1
ATOM 2704 C C . THR B 1 125 ? 13.594 13.961 3.783 1 90.25 125 THR B C 1
ATOM 2706 O O . THR B 1 125 ? 12.672 13.5 3.113 1 90.25 125 THR B O 1
ATOM 2709 N N . VAL B 1 126 ? 14.188 13.359 4.867 1 85.06 126 VAL B N 1
ATOM 2710 C CA . VAL B 1 126 ? 13.523 12.211 5.473 1 85.06 126 VAL B CA 1
ATOM 2711 C C . VAL B 1 126 ? 12.438 12.68 6.43 1 85.06 126 VAL B C 1
ATOM 2713 O O . VAL B 1 126 ? 12.711 13.398 7.395 1 85.06 126 VAL B O 1
ATOM 2716 N N . ILE B 1 127 ? 11.211 12.383 6.109 1 89.56 127 ILE B N 1
ATOM 2717 C CA . ILE B 1 127 ? 10.078 12.742 6.961 1 89.56 127 ILE B CA 1
ATOM 2718 C C . ILE B 1 127 ? 9.578 11.5 7.699 1 89.56 127 ILE B C 1
ATOM 2720 O O . ILE B 1 127 ? 9.273 10.484 7.078 1 89.56 127 ILE B O 1
ATOM 2724 N N . THR B 1 128 ? 9.484 11.641 9.039 1 82.75 128 THR B N 1
ATOM 2725 C CA . THR B 1 128 ? 9.203 10.453 9.836 1 82.75 128 THR B CA 1
ATOM 2726 C C . THR B 1 128 ? 7.855 10.586 10.539 1 82.75 128 THR B C 1
ATOM 2728 O O . THR B 1 128 ? 7.281 9.586 10.977 1 82.75 128 THR B O 1
ATOM 2731 N N . LYS B 1 129 ? 7.445 11.906 10.75 1 87.94 129 LYS B N 1
ATOM 2732 C CA . LYS B 1 129 ? 6.191 12.148 11.461 1 87.94 129 LYS B CA 1
ATOM 2733 C C . LYS B 1 129 ? 5.492 13.391 10.922 1 87.94 129 LYS B C 1
ATOM 2735 O O . LYS B 1 129 ? 6.133 14.266 10.336 1 87.94 129 LYS B O 1
ATOM 2740 N N . VAL B 1 130 ? 4.203 13.391 11.125 1 93.56 130 VAL B N 1
ATOM 2741 C CA . VAL B 1 130 ? 3.404 14.594 10.922 1 93.56 130 VAL B CA 1
ATOM 2742 C C . VAL B 1 130 ? 2.5 14.828 12.125 1 93.56 130 VAL B C 1
ATOM 2744 O O . VAL B 1 130 ? 1.934 13.883 12.68 1 93.56 130 VAL B O 1
ATOM 2747 N N . ALA B 1 131 ? 2.479 15.984 12.625 1 93 131 ALA B N 1
ATOM 2748 C CA . ALA B 1 131 ? 1.561 16.406 13.68 1 93 131 ALA B CA 1
ATOM 2749 C C . ALA B 1 131 ? 0.581 17.453 13.18 1 93 131 ALA B C 1
ATOM 2751 O O . ALA B 1 131 ? 0.957 18.344 12.406 1 93 131 ALA B O 1
ATOM 2752 N N . THR B 1 132 ? -0.734 17.281 13.609 1 94.56 132 THR B N 1
ATOM 2753 C CA . THR B 1 132 ? -1.735 18.219 13.125 1 94.56 132 THR B CA 1
ATOM 2754 C C . THR B 1 132 ? -2.604 18.734 14.281 1 94.56 132 THR B C 1
ATOM 2756 O O . THR B 1 132 ? -2.727 18.062 15.312 1 94.56 132 THR B O 1
ATOM 2759 N N . GLN B 1 133 ? -3.119 19.922 14.102 1 94.25 133 GLN B N 1
ATOM 2760 C CA . GLN B 1 133 ? -4.199 20.562 14.852 1 94.25 133 GLN B CA 1
ATOM 2761 C C . GLN B 1 133 ? -5.234 21.172 13.914 1 94.25 133 GLN B C 1
ATOM 2763 O O . GLN B 1 133 ? -5.031 21.203 12.695 1 94.25 133 GLN B O 1
ATOM 2768 N N . GLY B 1 134 ? -6.398 21.547 14.516 1 94.88 134 GLY B N 1
ATOM 2769 C CA . GLY B 1 134 ? -7.438 22.219 13.758 1 94.88 134 GLY B CA 1
ATOM 2770 C C . GLY B 1 134 ? -7.398 23.734 13.906 1 94.88 134 GLY B C 1
ATOM 2771 O O . GLY B 1 134 ? -6.328 24.312 14.055 1 94.88 134 GLY B O 1
ATOM 2772 N N . ARG B 1 135 ? -8.555 24.344 13.727 1 94.75 135 ARG B N 1
ATOM 2773 C CA . ARG B 1 135 ? -8.719 25.781 13.844 1 94.75 135 ARG B CA 1
ATOM 2774 C C . ARG B 1 135 ? -8.289 26.281 15.219 1 94.75 135 ARG B C 1
ATOM 2776 O O . ARG B 1 135 ? -8.68 25.703 16.234 1 94.75 135 ARG B O 1
ATOM 2783 N N . ALA B 1 136 ? -7.496 27.344 15.234 1 95.75 136 ALA B N 1
ATOM 2784 C CA . ALA B 1 136 ? -7.039 27.859 16.516 1 95.75 136 ALA B CA 1
ATOM 2785 C C . ALA B 1 136 ? -8.117 28.719 17.172 1 95.75 136 ALA B C 1
ATOM 2787 O O . ALA B 1 136 ? -8.344 28.625 18.375 1 95.75 136 ALA B O 1
ATOM 2788 N N . G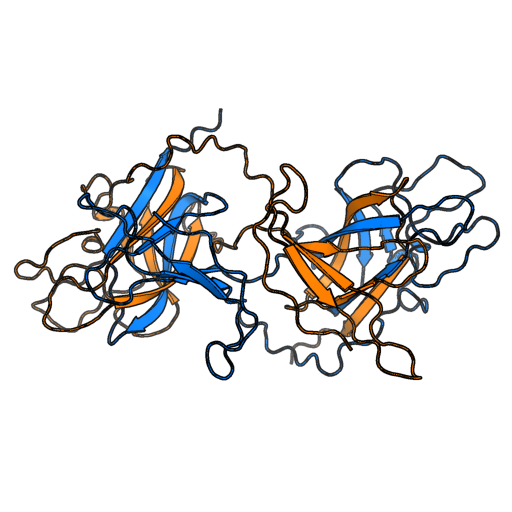LU B 1 137 ? -8.688 29.562 16.359 1 92.88 137 GLU B N 1
ATOM 2789 C CA . GLU B 1 137 ? -9.734 30.438 16.875 1 92.88 137 GLU B CA 1
ATOM 2790 C C . GLU B 1 137 ? -10.945 29.625 17.344 1 92.88 137 GLU B C 1
ATOM 2792 O O . GLU B 1 137 ? -11.305 28.625 16.734 1 92.88 137 GLU B O 1
ATOM 2797 N N . LEU B 1 138 ? -11.586 30.047 18.328 1 91.12 138 LEU B N 1
ATOM 2798 C CA . LEU B 1 138 ? -12.508 29.172 19.062 1 91.12 138 LEU B CA 1
ATOM 2799 C C . LEU B 1 138 ? -13.953 29.438 18.625 1 91.12 138 LEU B C 1
ATOM 2801 O O . LEU B 1 138 ? -14.867 28.75 19.078 1 91.12 138 LEU B O 1
ATOM 2805 N N . THR B 1 139 ? -14.203 30.359 17.766 1 89.31 139 THR B N 1
ATOM 2806 C CA . THR B 1 139 ? -15.562 30.688 17.375 1 89.31 139 THR B CA 1
ATOM 2807 C C . THR B 1 139 ? -16.25 29.484 16.719 1 89.31 139 THR B C 1
ATOM 2809 O O . THR B 1 139 ? -17.453 29.266 16.922 1 89.31 139 THR B O 1
ATOM 2812 N N . TYR B 1 140 ? -15.523 28.734 15.867 1 90.56 140 TYR B N 1
ATOM 2813 C CA . TYR B 1 140 ? -16.062 27.578 15.18 1 90.56 140 TYR B CA 1
ATOM 2814 C C . TYR B 1 140 ? -15.242 26.328 15.492 1 90.56 140 TYR B C 1
ATOM 2816 O O . TYR B 1 140 ? -14.008 26.391 15.562 1 90.56 140 TYR B O 1
ATOM 2824 N N . ASN B 1 141 ? -15.883 25.234 15.742 1 91.62 141 ASN B N 1
ATOM 2825 C CA . ASN B 1 141 ? -15.234 23.953 15.945 1 91.62 141 ASN B CA 1
ATOM 2826 C C . ASN B 1 141 ? -14.93 23.266 14.625 1 91.62 141 ASN B C 1
ATOM 2828 O O . ASN B 1 141 ? -15.742 22.484 14.117 1 91.62 141 ASN B O 1
ATOM 2832 N N . GLN B 1 142 ? -13.805 23.609 14.078 1 91.88 142 GLN B N 1
ATOM 2833 C CA . GLN B 1 142 ? -13.461 23.141 12.742 1 91.88 142 GLN B CA 1
ATOM 2834 C C . GLN B 1 142 ? -12.094 22.469 12.719 1 91.88 142 GLN B C 1
ATOM 2836 O O . GLN B 1 142 ? -11.125 23.016 13.258 1 91.88 142 GLN B O 1
ATOM 2841 N N . PHE B 1 143 ? -11.977 21.297 12.18 1 91.19 143 PHE B N 1
ATOM 2842 C CA . PHE B 1 143 ? -10.711 20.578 12.094 1 91.19 143 PHE B CA 1
ATOM 2843 C C . PHE B 1 143 ? -10.789 19.469 11.039 1 91.19 143 PHE B C 1
ATOM 2845 O O . PHE B 1 143 ? -11.883 19.078 10.625 1 91.19 143 PHE B O 1
ATOM 2852 N N . THR B 1 144 ? -9.672 19.047 10.586 1 89.25 144 THR B N 1
ATOM 2853 C CA . THR B 1 144 ? -9.539 17.906 9.68 1 89.25 144 THR B CA 1
ATOM 2854 C C . THR B 1 144 ? -9.445 16.609 10.461 1 89.25 144 THR B C 1
ATOM 2856 O O . THR B 1 144 ? -8.562 16.438 11.297 1 89.25 144 THR B O 1
ATOM 2859 N N . SER B 1 145 ? -10.367 15.734 10.117 1 82.19 145 SER B N 1
ATOM 2860 C CA . SER B 1 145 ? -10.445 14.5 10.891 1 82.19 145 SER B CA 1
ATOM 2861 C C . SER B 1 145 ? -9.633 13.383 10.242 1 82.19 145 SER B C 1
ATOM 2863 O O . SER B 1 145 ? -9.227 12.43 10.906 1 82.19 145 SER B O 1
ATOM 2865 N N . GLU B 1 146 ? -9.477 13.391 8.922 1 80.88 146 GLU B N 1
ATOM 2866 C CA . GLU B 1 146 ? -8.695 12.406 8.188 1 80.88 146 GLU B CA 1
ATOM 2867 C C . GLU B 1 146 ? -7.949 13.047 7.023 1 80.88 146 GLU B C 1
ATOM 2869 O O . GLU B 1 146 ? -8.445 14 6.414 1 80.88 146 GLU B O 1
ATOM 2874 N N . TYR B 1 147 ? -6.77 12.555 6.789 1 84.81 147 TYR B N 1
ATOM 2875 C CA . TYR B 1 147 ? -6 13.047 5.652 1 84.81 147 TYR B CA 1
ATOM 2876 C C . TYR B 1 147 ? -5.102 11.953 5.094 1 84.81 147 TYR B C 1
ATOM 2878 O O . TYR B 1 147 ? -4.848 10.945 5.758 1 84.81 147 TYR B O 1
ATOM 2886 N N . SER B 1 148 ? -4.742 12.062 3.852 1 84.25 148 SER B N 1
ATOM 2887 C CA . SER B 1 148 ? -3.689 11.258 3.232 1 84.25 148 SER B CA 1
ATOM 2888 C C . SER B 1 148 ? -2.486 12.117 2.863 1 84.25 148 SER B C 1
ATOM 2890 O O . SER B 1 148 ? -2.549 13.352 2.93 1 84.25 148 SER B O 1
ATOM 2892 N N . LEU B 1 149 ? -1.341 11.477 2.678 1 88.69 149 LEU B N 1
ATOM 2893 C CA . LEU B 1 149 ? -0.127 12.188 2.295 1 88.69 149 LEU B CA 1
ATOM 2894 C C . LEU B 1 149 ? 0.323 11.781 0.896 1 88.69 149 LEU B C 1
ATOM 2896 O O . LEU B 1 149 ? 0.221 10.609 0.522 1 88.69 149 LEU B O 1
ATOM 2900 N N . SER B 1 150 ? 0.715 12.75 0.171 1 86.5 150 SER B N 1
ATOM 2901 C CA . SER B 1 150 ? 1.458 12.531 -1.065 1 86.5 150 SER B CA 1
ATOM 2902 C C . SER B 1 150 ? 2.795 13.266 -1.046 1 86.5 150 SER B C 1
ATOM 2904 O O . SER B 1 150 ? 2.969 14.227 -0.294 1 86.5 150 SER B O 1
ATOM 2906 N N . TYR B 1 151 ? 3.771 12.703 -1.74 1 87.88 151 TYR B N 1
ATOM 2907 C CA . TYR B 1 151 ? 5.105 13.297 -1.728 1 87.88 151 TYR B CA 1
ATOM 2908 C C . TYR B 1 151 ? 5.73 13.258 -3.117 1 87.88 151 TYR B C 1
ATOM 2910 O O . TYR B 1 151 ? 5.305 12.484 -3.977 1 87.88 151 TYR B O 1
ATOM 2918 N N . SER B 1 152 ? 6.613 14.195 -3.402 1 87.12 152 SER B N 1
ATOM 2919 C CA . SER B 1 152 ? 7.254 14.367 -4.703 1 87.12 152 SER B CA 1
ATOM 2920 C C . SER B 1 152 ? 8.641 14.977 -4.559 1 87.12 152 SER B C 1
ATOM 2922 O O . SER B 1 152 ? 8.914 15.711 -3.6 1 87.12 152 SER B O 1
ATOM 2924 N N . ASP B 1 153 ? 9.523 14.641 -5.52 1 85.94 153 ASP B N 1
ATOM 2925 C CA . ASP B 1 153 ? 10.844 15.266 -5.551 1 85.94 153 ASP B CA 1
ATOM 2926 C C . ASP B 1 153 ? 10.836 16.531 -6.41 1 85.94 153 ASP B C 1
ATOM 2928 O O . ASP B 1 153 ? 11.719 17.375 -6.281 1 85.94 153 ASP B O 1
ATOM 2932 N N . ASP B 1 154 ? 9.797 16.641 -7.293 1 88.75 154 ASP B N 1
ATOM 2933 C CA . ASP B 1 154 ? 9.844 17.719 -8.273 1 88.75 154 ASP B CA 1
ATOM 2934 C C . ASP B 1 154 ? 8.508 18.453 -8.344 1 88.75 154 ASP B C 1
ATOM 2936 O O . ASP B 1 154 ? 8.32 19.328 -9.195 1 88.75 154 ASP B O 1
ATOM 2940 N N . ALA B 1 155 ? 7.559 18.109 -7.566 1 87.44 155 ALA B N 1
ATOM 2941 C CA . ALA B 1 155 ? 6.23 18.719 -7.484 1 87.44 155 ALA B CA 1
ATOM 2942 C C . ALA B 1 155 ? 5.41 18.406 -8.734 1 87.44 155 ALA B C 1
ATOM 2944 O O . ALA B 1 155 ? 4.441 19.109 -9.039 1 87.44 155 ALA B O 1
ATOM 2945 N N . THR B 1 156 ? 5.797 17.484 -9.562 1 81.31 156 THR B N 1
ATOM 2946 C CA . THR B 1 156 ? 5.062 17.078 -10.758 1 81.31 156 THR B CA 1
ATOM 2947 C C . THR B 1 156 ? 4.625 15.625 -10.664 1 81.31 156 THR B C 1
ATOM 2949 O O . THR B 1 156 ? 3.473 15.297 -10.961 1 81.31 156 THR B O 1
ATOM 2952 N N . ASP B 1 157 ? 5.57 14.844 -10.367 1 75.38 157 ASP B N 1
ATOM 2953 C CA . ASP B 1 157 ? 5.277 13.422 -10.18 1 75.38 157 ASP B CA 1
ATOM 2954 C C . ASP B 1 157 ? 5.008 13.102 -8.711 1 75.38 157 ASP B C 1
ATOM 2956 O O . ASP B 1 157 ? 5.934 13.07 -7.898 1 75.38 157 ASP B O 1
ATOM 2960 N N . TRP B 1 158 ? 3.717 12.898 -8.43 1 79.62 158 TRP B N 1
ATOM 2961 C CA . TRP B 1 158 ? 3.338 12.688 -7.035 1 79.62 158 TRP B CA 1
ATOM 2962 C C . TRP B 1 158 ? 3.117 11.211 -6.75 1 79.62 158 TRP B C 1
ATOM 2964 O O . TRP B 1 158 ? 2.566 10.484 -7.586 1 79.62 158 TRP B O 1
ATOM 2974 N N . LYS B 1 159 ? 3.607 10.773 -5.594 1 72.19 159 LYS B N 1
ATOM 2975 C CA . LYS B 1 159 ? 3.373 9.438 -5.066 1 72.19 159 LYS B CA 1
ATOM 2976 C C . LYS B 1 159 ? 2.549 9.492 -3.781 1 72.19 159 LYS B C 1
ATOM 2978 O O . LYS B 1 159 ? 2.824 10.297 -2.895 1 72.19 159 LYS B O 1
ATOM 2983 N N . ASP B 1 160 ? 1.479 8.75 -3.725 1 75.62 160 ASP B N 1
ATOM 2984 C CA . ASP B 1 160 ? 0.702 8.664 -2.492 1 75.62 160 ASP B CA 1
ATOM 2985 C C . ASP B 1 160 ? 1.414 7.801 -1.454 1 75.62 160 ASP B C 1
ATOM 2987 O O . ASP B 1 160 ? 2.004 6.77 -1.794 1 75.62 160 ASP B O 1
ATOM 2991 N N . TYR B 1 161 ? 1.485 8.453 -0.304 1 74.69 161 TYR B N 1
ATOM 2992 C CA . TYR B 1 161 ? 2.014 7.609 0.764 1 74.69 161 TYR B CA 1
ATOM 2993 C C . TYR B 1 161 ? 1.139 6.379 0.97 1 74.69 161 TYR B C 1
ATOM 2995 O O . TYR B 1 161 ? -0.069 6.496 1.188 1 74.69 161 TYR B O 1
ATOM 3003 N N . GLU B 1 162 ? 1.701 5.387 0.363 1 62.81 162 GLU B N 1
ATOM 3004 C CA . GLU B 1 162 ? 1.045 4.09 0.502 1 62.81 162 GLU B CA 1
ATOM 3005 C C . GLU B 1 162 ? 1.668 3.273 1.632 1 62.81 162 GLU B C 1
ATOM 3007 O O . GLU B 1 162 ? 2.852 3.432 1.938 1 62.81 162 GLU B O 1
ATOM 3012 N N . GLY B 1 163 ? 0.999 3.236 2.725 1 51.12 163 GLY B N 1
ATOM 3013 C CA . GLY B 1 163 ? 1.685 2.271 3.57 1 51.12 163 GLY B CA 1
ATOM 3014 C C . GLY B 1 163 ? 2.436 1.216 2.783 1 51.12 163 GLY B C 1
ATOM 3015 O O . GLY B 1 163 ? 2.053 0.879 1.661 1 51.12 163 GLY B O 1
ATOM 3016 N N . ASP B 1 164 ? 3.74 1.516 2.459 1 48.97 164 ASP B N 1
ATOM 3017 C CA . ASP B 1 164 ? 4.699 0.981 1.497 1 48.97 164 ASP B CA 1
ATOM 3018 C C . ASP B 1 164 ? 4.641 -0.545 1.458 1 48.97 164 ASP B C 1
ATOM 3020 O O . ASP B 1 164 ? 5.582 -1.193 0.995 1 48.97 164 ASP B O 1
ATOM 3024 N N . CYS B 1 165 ? 3.707 -1.228 1.832 1 54.47 165 CYS B N 1
ATOM 3025 C CA . CYS B 1 165 ? 4.133 -2.609 2.023 1 54.47 165 CYS B CA 1
ATOM 3026 C C . CYS B 1 165 ? 3.684 -3.484 0.859 1 54.47 165 CYS B C 1
ATOM 3028 O O . CYS B 1 165 ? 2.549 -3.369 0.393 1 54.47 165 CYS B O 1
ATOM 3030 N N . VAL B 1 166 ? 4.781 -3.779 0.064 1 60.88 166 VAL B N 1
ATOM 3031 C CA . VAL B 1 166 ? 4.453 -4.852 -0.871 1 60.88 166 VAL B CA 1
ATOM 3032 C C . VAL B 1 166 ? 3.682 -5.949 -0.146 1 60.88 166 VAL B C 1
ATOM 3034 O O . VAL B 1 166 ? 4.059 -6.355 0.957 1 60.88 166 VAL B O 1
ATOM 3037 N N . LYS B 1 167 ? 2.469 -6.188 -0.75 1 71.25 167 LYS B N 1
ATOM 3038 C CA . LYS B 1 167 ? 1.711 -7.293 -0.174 1 71.25 167 LYS B CA 1
ATOM 3039 C C . LYS B 1 167 ? 2.406 -8.625 -0.428 1 71.25 167 LYS B C 1
ATOM 3041 O O . LYS B 1 167 ? 2.775 -8.938 -1.563 1 71.25 167 LYS B O 1
ATOM 3046 N N . ILE B 1 168 ? 2.697 -9.25 0.668 1 72.5 168 ILE B N 1
ATOM 3047 C CA . ILE B 1 168 ? 3.197 -10.617 0.578 1 72.5 168 ILE B CA 1
ATOM 3048 C C . ILE B 1 168 ? 2.055 -11.602 0.821 1 72.5 168 ILE B C 1
ATOM 3050 O O . ILE B 1 168 ? 1.351 -11.508 1.829 1 72.5 168 ILE B O 1
ATOM 3054 N N . PHE B 1 169 ? 1.791 -12.492 -0.138 1 81.06 169 PHE B N 1
ATOM 3055 C CA . PHE B 1 169 ? 0.733 -13.5 -0.068 1 81.06 169 PHE B CA 1
ATOM 3056 C C . PHE B 1 169 ? 1.262 -14.805 0.512 1 81.06 169 PHE B C 1
ATOM 3058 O O . PHE B 1 169 ? 2.373 -15.227 0.189 1 81.06 169 PHE B O 1
ATOM 3065 N N . PRO B 1 170 ? 0.463 -15.32 1.422 1 78.69 170 PRO B N 1
ATOM 3066 C CA . PRO B 1 170 ? 0.81 -16.703 1.775 1 78.69 170 PRO B CA 1
ATOM 3067 C C . PRO B 1 170 ? 0.677 -17.656 0.598 1 78.69 170 PRO B C 1
ATOM 3069 O O . PRO B 1 170 ? -0.249 -17.531 -0.207 1 78.69 170 PRO B O 1
ATOM 3072 N N . GLY B 1 171 ? 1.66 -18.422 0.506 1 84.88 171 GLY B N 1
ATOM 3073 C CA . GLY B 1 171 ? 1.621 -19.5 -0.473 1 84.88 171 GLY B CA 1
ATOM 3074 C C . GLY B 1 171 ? 1.267 -20.844 0.131 1 84.88 171 GLY B C 1
ATOM 3075 O O . GLY B 1 171 ? 0.319 -20.953 0.913 1 84.88 171 GLY B O 1
ATOM 3076 N N . ASN B 1 172 ? 2.041 -21.797 -0.294 1 85.19 172 ASN B N 1
ATOM 3077 C CA . ASN B 1 172 ? 1.716 -23.172 0.058 1 85.19 172 ASN B CA 1
ATOM 3078 C C . ASN B 1 172 ? 2.404 -23.609 1.352 1 85.19 172 ASN B C 1
ATOM 3080 O O . ASN B 1 172 ? 3.473 -23.094 1.688 1 85.19 172 ASN B O 1
ATOM 3084 N N . THR B 1 173 ? 1.747 -24.562 2.115 1 82.25 173 THR B N 1
ATOM 3085 C CA . THR B 1 173 ? 2.314 -25.188 3.311 1 82.25 173 THR B CA 1
ATOM 3086 C C . THR B 1 173 ? 2.693 -26.641 3.041 1 82.25 173 THR B C 1
ATOM 3088 O O . THR B 1 173 ? 3.285 -27.297 3.896 1 82.25 173 THR B O 1
ATOM 3091 N N . ASP B 1 174 ? 2.248 -27.109 1.933 1 87.81 174 ASP B N 1
ATOM 3092 C CA . ASP B 1 174 ? 2.621 -28.406 1.366 1 87.81 174 ASP B CA 1
ATOM 3093 C C . ASP B 1 174 ? 2.572 -28.375 -0.159 1 87.81 174 ASP B C 1
ATOM 3095 O O . ASP B 1 174 ? 2.311 -27.328 -0.754 1 87.81 174 ASP B O 1
ATOM 3099 N N . GLN B 1 175 ? 2.799 -29.5 -0.771 1 91.38 175 GLN B N 1
ATOM 3100 C CA . GLN B 1 175 ? 3 -29.531 -2.215 1 91.38 175 GLN B CA 1
ATOM 3101 C C . GLN B 1 175 ? 1.67 -29.438 -2.959 1 91.38 175 GLN B C 1
ATOM 3103 O O . GLN B 1 175 ? 1.617 -28.906 -4.074 1 91.38 175 GLN B O 1
ATOM 3108 N N . ASN B 1 176 ? 0.657 -29.938 -2.361 1 91.06 176 ASN B N 1
ATOM 3109 C CA . ASN B 1 176 ? -0.474 -30.219 -3.238 1 91.06 176 ASN B CA 1
ATOM 3110 C C . ASN B 1 176 ? -1.732 -29.484 -2.785 1 91.06 176 ASN B C 1
ATOM 3112 O O . ASN B 1 176 ? -2.695 -29.359 -3.545 1 91.06 176 ASN B O 1
ATOM 3116 N N . THR B 1 177 ? -1.803 -29.078 -1.513 1 87.19 177 THR B N 1
ATOM 3117 C CA . THR B 1 177 ? -2.975 -28.312 -1.095 1 87.19 177 THR B CA 1
ATOM 3118 C C . THR B 1 177 ? -3.039 -26.969 -1.825 1 87.19 177 THR B C 1
ATOM 3120 O O . THR B 1 177 ? -2.061 -26.219 -1.851 1 87.19 177 THR B O 1
ATOM 3123 N N . VAL B 1 178 ? -4.188 -26.703 -2.453 1 88.94 178 VAL B N 1
ATOM 3124 C CA . VAL B 1 178 ? -4.375 -25.438 -3.168 1 88.94 178 VAL B CA 1
ATOM 3125 C C . VAL B 1 178 ? -4.562 -24.312 -2.17 1 88.94 178 VAL B C 1
ATOM 3127 O O . VAL B 1 178 ? -5.359 -24.422 -1.235 1 88.94 178 VAL B O 1
ATOM 3130 N N . VAL B 1 179 ? -3.668 -23.234 -2.324 1 84.88 179 VAL B N 1
ATOM 3131 C CA . VAL B 1 179 ? -3.854 -22.016 -1.564 1 84.88 179 VAL B CA 1
ATOM 3132 C C . VAL B 1 179 ? -4.336 -20.891 -2.492 1 84.88 179 VAL B C 1
ATOM 3134 O O . VAL B 1 179 ? -3.676 -20.578 -3.484 1 84.88 179 VAL B O 1
ATOM 3137 N N . THR B 1 180 ? -5.559 -20.359 -2.205 1 85.75 180 THR B N 1
ATOM 3138 C CA . THR B 1 180 ? -6.16 -19.312 -3.021 1 85.75 180 THR B CA 1
ATOM 3139 C C . THR B 1 180 ? -6.148 -17.969 -2.283 1 85.75 180 THR B C 1
ATOM 3141 O O . THR B 1 180 ? -6.535 -17.891 -1.115 1 85.75 180 THR B O 1
ATOM 3144 N N . ASN B 1 181 ? -5.551 -16.938 -2.988 1 82.19 181 ASN B N 1
ATOM 3145 C CA . ASN B 1 181 ? -5.57 -15.57 -2.471 1 82.19 181 ASN B CA 1
ATOM 3146 C C . ASN B 1 181 ? -6.457 -14.656 -3.318 1 82.19 181 ASN B C 1
ATOM 3148 O O . ASN B 1 181 ? -6.219 -14.5 -4.516 1 82.19 181 ASN B O 1
ATOM 3152 N N . GLU B 1 182 ? -7.512 -14.125 -2.662 1 77.88 182 GLU B N 1
ATOM 3153 C CA . GLU B 1 182 ? -8.375 -13.148 -3.314 1 77.88 182 GLU B CA 1
ATOM 3154 C C . GLU B 1 182 ? -7.883 -11.719 -3.07 1 77.88 182 GLU B C 1
ATOM 3156 O O . GLU B 1 182 ? -7.469 -11.383 -1.96 1 77.88 182 GLU B O 1
ATOM 3161 N N . PHE B 1 183 ? -7.941 -11.008 -4.16 1 73.25 183 PHE B N 1
ATOM 3162 C CA . PHE B 1 183 ? -7.441 -9.641 -4.086 1 73.25 183 PHE B CA 1
ATOM 3163 C C . PHE B 1 183 ? -8.516 -8.695 -3.549 1 73.25 183 PHE B C 1
ATOM 3165 O O . PHE B 1 183 ? -9.68 -8.773 -3.957 1 73.25 183 PHE B O 1
ATOM 3172 N N . GLU B 1 184 ? -8.078 -7.957 -2.586 1 67.06 184 GLU B N 1
ATOM 3173 C CA . GLU B 1 184 ? -8.984 -6.914 -2.105 1 67.06 184 GLU B CA 1
ATOM 3174 C C . GLU B 1 184 ? -9.312 -5.918 -3.211 1 67.06 184 GLU B C 1
ATOM 3176 O O . GLU B 1 184 ? -10.461 -5.496 -3.354 1 67.06 184 GLU B O 1
ATOM 3181 N N . VAL B 1 185 ? -8.281 -5.52 -3.854 1 67.56 185 VAL B N 1
ATOM 3182 C CA . VAL B 1 185 ? -8.383 -4.691 -5.051 1 67.56 185 VAL B CA 1
ATOM 3183 C C . VAL B 1 185 ? -7.918 -5.488 -6.27 1 67.56 185 VAL B C 1
ATOM 3185 O O . VAL B 1 185 ? -6.762 -5.914 -6.336 1 67.56 185 VAL B O 1
ATOM 3188 N N . PRO B 1 186 ? -8.867 -5.68 -7.164 1 75.44 186 PRO B N 1
ATOM 3189 C CA . PRO B 1 186 ? -8.461 -6.449 -8.344 1 75.44 186 PRO B CA 1
ATOM 3190 C C . PRO B 1 186 ? -7.289 -5.812 -9.086 1 75.44 186 PRO B C 1
ATOM 3192 O O . PRO B 1 186 ? -7.098 -4.594 -9.023 1 75.44 186 PRO B O 1
ATOM 3195 N N . ILE B 1 187 ? -6.523 -6.703 -9.719 1 78.94 187 ILE B N 1
ATOM 3196 C CA . ILE B 1 187 ? -5.465 -6.254 -10.617 1 78.94 187 ILE B CA 1
ATOM 3197 C C . ILE B 1 187 ? -6.016 -6.105 -12.031 1 78.94 187 ILE B C 1
ATOM 3199 O O . ILE B 1 187 ? -6.723 -6.984 -12.523 1 78.94 187 ILE B O 1
ATOM 3203 N N . ILE B 1 188 ? -5.887 -4.922 -12.547 1 82.62 188 ILE B N 1
ATOM 3204 C CA . ILE B 1 188 ? -6.199 -4.742 -13.961 1 82.62 188 ILE B CA 1
ATOM 3205 C C . ILE B 1 188 ? -4.91 -4.59 -14.766 1 82.62 188 ILE B C 1
ATOM 3207 O O . ILE B 1 188 ? -4.227 -3.566 -14.656 1 82.62 188 ILE B O 1
ATOM 3211 N N . ALA B 1 189 ? -4.531 -5.688 -15.5 1 87.25 189 ALA B N 1
ATOM 3212 C CA . ALA B 1 189 ? -3.264 -5.648 -16.234 1 87.25 189 ALA B CA 1
ATOM 3213 C C . ALA B 1 189 ? -3.203 -6.754 -17.281 1 87.25 189 ALA B C 1
ATOM 3215 O O . ALA B 1 189 ? -4.027 -7.672 -17.281 1 87.25 189 ALA B O 1
ATOM 3216 N N . ARG B 1 190 ? -2.27 -6.594 -18.141 1 92.38 190 ARG B N 1
ATOM 3217 C CA . ARG B 1 190 ? -2.02 -7.637 -19.125 1 92.38 190 ARG B CA 1
ATOM 3218 C C . ARG B 1 190 ? -1.013 -8.656 -18.594 1 92.38 190 ARG B C 1
ATOM 3220 O O . ARG B 1 190 ? -1.176 -9.859 -18.812 1 92.38 190 ARG B O 1
ATOM 3227 N N . TYR B 1 191 ? 0.019 -8.102 -17.984 1 94.19 191 TYR B N 1
ATOM 3228 C CA . TYR B 1 191 ? 1.068 -8.961 -17.453 1 94.19 191 TYR B CA 1
ATOM 3229 C C . TYR B 1 191 ? 0.994 -9.047 -15.938 1 94.19 191 TYR B C 1
ATOM 3231 O O . TYR B 1 191 ? 0.752 -8.039 -15.266 1 94.19 191 TYR B O 1
ATOM 3239 N N . VAL B 1 192 ? 1.155 -10.25 -15.438 1 95.12 192 VAL B N 1
ATOM 3240 C CA . VAL B 1 192 ? 1.248 -10.453 -14 1 95.12 192 VAL B CA 1
ATOM 3241 C C . VAL B 1 192 ? 2.48 -11.289 -13.672 1 95.12 192 VAL B C 1
ATOM 3243 O O . VAL B 1 192 ? 2.768 -12.273 -14.352 1 95.12 192 VAL B O 1
ATOM 3246 N N . ARG B 1 193 ? 3.271 -10.836 -12.594 1 93.5 193 ARG B N 1
ATOM 3247 C CA . ARG B 1 193 ? 4.383 -11.602 -12.047 1 93.5 193 ARG B CA 1
ATOM 3248 C C . ARG B 1 193 ? 4.074 -12.078 -10.633 1 93.5 193 ARG B C 1
ATOM 3250 O O . ARG B 1 193 ? 3.607 -11.297 -9.797 1 93.5 193 ARG B O 1
ATOM 3257 N N . LEU B 1 194 ? 4.211 -13.336 -10.5 1 94 194 LEU B N 1
ATOM 3258 C CA . LEU B 1 194 ? 4.316 -13.867 -9.148 1 94 194 LEU B CA 1
ATOM 3259 C C . LEU B 1 194 ? 5.773 -13.977 -8.711 1 94 194 LEU B C 1
ATOM 3261 O O . LEU B 1 194 ? 6.555 -14.703 -9.328 1 94 194 LEU B O 1
ATOM 3265 N N . ILE B 1 195 ? 6.164 -13.242 -7.691 1 88.88 195 ILE B N 1
ATOM 3266 C CA . ILE B 1 195 ? 7.547 -13.133 -7.242 1 88.88 195 ILE B CA 1
ATOM 3267 C C . ILE B 1 195 ? 7.73 -13.938 -5.953 1 88.88 195 ILE B C 1
ATOM 3269 O O . ILE B 1 195 ? 7.082 -13.656 -4.941 1 88.88 195 ILE B O 1
ATOM 3273 N N . VAL B 1 196 ? 8.695 -14.898 -6.051 1 87.25 196 VAL B N 1
ATOM 3274 C CA . VAL B 1 196 ? 8.945 -15.781 -4.914 1 87.25 196 VAL B CA 1
ATOM 3275 C C . VAL B 1 196 ? 9.609 -14.992 -3.785 1 87.25 196 VAL B C 1
ATOM 3277 O O . VAL B 1 196 ? 10.555 -14.234 -4.016 1 87.25 196 VAL B O 1
ATOM 3280 N N . LYS B 1 197 ? 9.016 -15.141 -2.535 1 77.12 197 LYS B N 1
ATOM 3281 C CA . LYS B 1 197 ? 9.578 -14.453 -1.38 1 77.12 197 LYS B CA 1
ATOM 3282 C C . LYS B 1 197 ? 10.164 -15.445 -0.38 1 77.12 197 LYS B C 1
ATOM 3284 O O . LYS B 1 197 ? 11.141 -15.133 0.306 1 77.12 197 LYS B O 1
ATOM 3289 N N . SER B 1 198 ? 9.555 -16.594 -0.186 1 78.75 198 SER B N 1
ATOM 3290 C CA . SER B 1 198 ? 10.047 -17.672 0.661 1 78.75 198 SER B CA 1
ATOM 3291 C C . SER B 1 198 ? 9.586 -19.031 0.149 1 78.75 198 SER B C 1
ATOM 3293 O O . SER B 1 198 ? 8.648 -19.125 -0.651 1 78.75 198 SER B O 1
ATOM 3295 N N . TRP B 1 199 ? 10.328 -20.062 0.511 1 84.88 199 TRP B N 1
ATOM 3296 C CA . TRP B 1 199 ? 10.039 -21.406 0.023 1 84.88 199 TRP B CA 1
ATOM 3297 C C . TRP B 1 199 ? 10.539 -22.453 1.001 1 84.88 199 TRP B C 1
ATOM 3299 O O . TRP B 1 199 ? 11.32 -22.156 1.909 1 84.88 199 TRP B O 1
ATOM 3309 N N . THR B 1 200 ? 9.93 -23.609 0.813 1 83.06 200 THR B N 1
ATOM 3310 C CA . THR B 1 200 ? 10.43 -24.781 1.51 1 83.06 200 THR B CA 1
ATOM 3311 C C . THR B 1 200 ? 11.273 -25.641 0.572 1 83.06 200 THR B C 1
ATOM 3313 O O . THR B 1 200 ? 10.812 -26.016 -0.509 1 83.06 200 THR B O 1
ATOM 3316 N N . SER B 1 201 ? 12.5 -25.953 1.021 1 86.5 201 SER B N 1
ATOM 3317 C CA . SER B 1 201 ? 13.477 -26.734 0.27 1 86.5 201 SER B CA 1
ATOM 3318 C C . SER B 1 201 ? 13.859 -26.031 -1.028 1 86.5 201 SER B C 1
ATOM 3320 O O . SER B 1 201 ? 14.961 -25.484 -1.135 1 86.5 201 SER B O 1
ATOM 3322 N N . HIS B 1 202 ? 12.953 -25.969 -1.997 1 87.88 202 HIS B N 1
ATOM 3323 C CA . HIS B 1 202 ? 13.109 -25.25 -3.254 1 87.88 202 HIS B CA 1
ATOM 3324 C C . HIS B 1 202 ? 11.789 -24.641 -3.711 1 87.88 202 HIS B C 1
ATOM 3326 O O . HIS B 1 202 ? 10.719 -25.219 -3.494 1 87.88 202 HIS B O 1
ATOM 3332 N N . ALA B 1 203 ? 11.945 -23.484 -4.328 1 89.06 203 ALA B N 1
ATOM 3333 C CA . ALA B 1 203 ? 10.727 -22.828 -4.789 1 89.06 203 ALA B CA 1
ATOM 3334 C C . ALA B 1 203 ? 10.094 -23.609 -5.945 1 89.06 203 ALA B C 1
ATOM 3336 O O . ALA B 1 203 ? 10.781 -23.969 -6.906 1 89.06 203 ALA B O 1
ATOM 3337 N N . PHE B 1 204 ? 8.844 -23.953 -5.805 1 92.81 204 PHE B N 1
ATOM 3338 C CA . PHE B 1 204 ? 8.031 -24.562 -6.852 1 92.81 204 PHE B CA 1
ATOM 3339 C C . PHE B 1 204 ? 6.66 -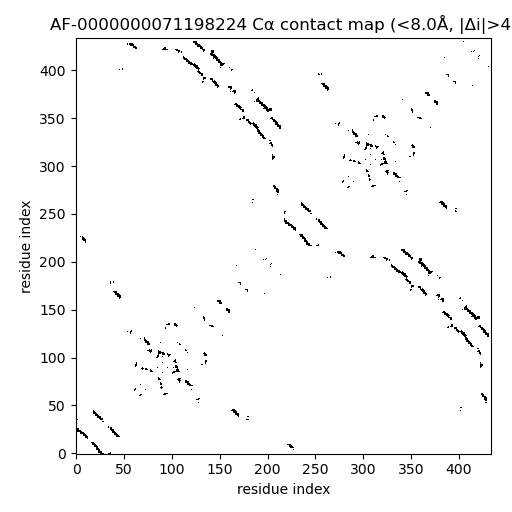23.906 -6.926 1 92.81 204 PHE B C 1
ATOM 3341 O O . PHE B 1 204 ? 6.062 -23.594 -5.895 1 92.81 204 PHE B O 1
ATOM 3348 N N . ILE B 1 205 ? 6.223 -23.703 -8.148 1 94.5 205 ILE B N 1
ATOM 3349 C CA . ILE B 1 205 ? 4.922 -23.047 -8.266 1 94.5 205 ILE B CA 1
ATOM 3350 C C . ILE B 1 205 ? 4.098 -23.734 -9.359 1 94.5 205 ILE B C 1
ATOM 3352 O O . ILE B 1 205 ? 4.59 -23.953 -10.469 1 94.5 205 ILE B O 1
ATOM 3356 N N . ARG B 1 206 ? 2.938 -24.203 -9.031 1 97.19 206 ARG B N 1
ATOM 3357 C CA . ARG B 1 206 ? 1.785 -24.344 -9.914 1 97.19 206 ARG B CA 1
ATOM 3358 C C . ARG B 1 206 ? 0.72 -23.297 -9.594 1 97.19 206 ARG B C 1
ATOM 3360 O O . ARG B 1 206 ? 0.484 -22.969 -8.43 1 97.19 206 ARG B O 1
ATOM 3367 N N . MET B 1 207 ? 0.168 -22.703 -10.641 1 97.56 207 MET B N 1
ATOM 3368 C CA . MET B 1 207 ? -0.72 -21.609 -10.297 1 97.56 207 MET B CA 1
ATOM 3369 C C . MET B 1 207 ? -1.886 -21.516 -11.281 1 97.56 207 MET B C 1
ATOM 3371 O O . MET B 1 207 ? -1.85 -22.125 -12.352 1 97.56 207 MET B O 1
ATOM 3375 N N . GLU B 1 208 ? -2.943 -20.922 -10.859 1 96.81 208 GLU B N 1
ATOM 3376 C CA . GLU B 1 208 ? -4.074 -20.438 -11.641 1 96.81 208 GLU B CA 1
ATOM 3377 C C . GLU B 1 208 ? -4.41 -18.984 -11.297 1 96.81 208 GLU B C 1
ATOM 3379 O O . GLU B 1 208 ? -4.223 -18.547 -10.156 1 96.81 208 GLU B O 1
ATOM 3384 N N . LEU B 1 209 ? -4.746 -18.234 -12.344 1 95.31 209 LEU B N 1
ATOM 3385 C CA . LEU B 1 209 ? -5.297 -16.891 -12.172 1 95.31 209 LEU B CA 1
ATOM 3386 C C . LEU B 1 209 ? -6.793 -16.875 -12.461 1 95.31 209 LEU B C 1
ATOM 3388 O O . LEU B 1 209 ? -7.273 -17.641 -13.305 1 95.31 209 LEU B O 1
ATOM 3392 N N . TYR B 1 210 ? -7.465 -16.094 -11.719 1 93.56 210 TYR B N 1
ATOM 3393 C CA . TYR B 1 210 ? -8.906 -15.953 -11.891 1 93.56 210 TYR B CA 1
ATOM 3394 C C . TYR B 1 210 ? -9.281 -14.516 -12.203 1 93.56 210 TYR B C 1
ATOM 3396 O O . TYR B 1 210 ? -8.672 -13.578 -11.688 1 93.56 210 TYR B O 1
ATOM 3404 N N . GLY B 1 211 ? -10.266 -14.406 -12.992 1 92.19 211 GLY B N 1
ATOM 3405 C CA . GLY B 1 211 ? -10.719 -13.078 -13.367 1 92.19 211 GLY B CA 1
ATOM 3406 C C . GLY B 1 211 ? -11.602 -13.07 -14.594 1 92.19 211 GLY B C 1
ATOM 3407 O O . GLY B 1 211 ? -12.328 -14.039 -14.852 1 92.19 211 GLY B O 1
ATOM 3408 N N . CYS B 1 212 ? -11.633 -11.922 -15.234 1 89.5 212 CYS B N 1
ATOM 3409 C CA . CYS B 1 212 ? -12.406 -11.711 -16.453 1 89.5 212 CYS B CA 1
ATOM 3410 C C . CYS B 1 212 ? -11.758 -10.641 -17.328 1 89.5 212 CYS B C 1
ATOM 3412 O O . CYS B 1 212 ? -10.922 -9.875 -16.859 1 89.5 212 CYS B O 1
ATOM 3414 N N . PRO B 1 213 ? -12.039 -10.742 -18.594 1 86.38 213 PRO B N 1
ATOM 3415 C CA . PRO B 1 213 ? -11.508 -9.695 -19.469 1 86.38 213 PRO B CA 1
ATOM 3416 C C . PRO B 1 213 ? -11.906 -8.289 -19.016 1 86.38 213 PRO B C 1
ATOM 3418 O O . PRO B 1 213 ? -13.016 -8.094 -18.516 1 86.38 213 PRO B O 1
ATOM 3421 N N . TYR B 1 214 ? -10.898 -7.422 -19.141 1 81.69 214 TYR B N 1
ATOM 3422 C CA . TYR B 1 214 ? -11.172 -6.027 -18.812 1 81.69 214 TYR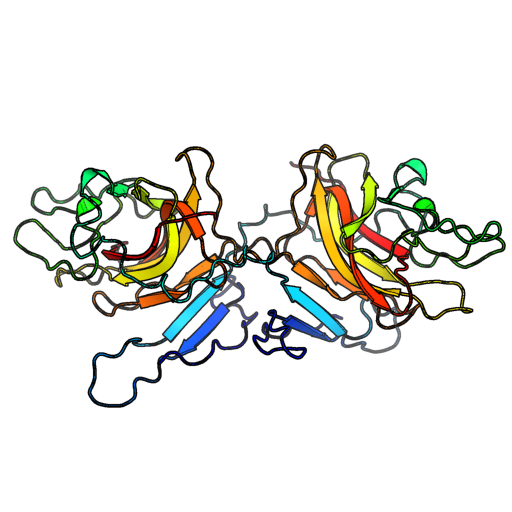 B CA 1
ATOM 3423 C C . TYR B 1 214 ? -11.922 -5.34 -19.953 1 81.69 214 TYR B C 1
ATOM 3425 O O . TYR B 1 214 ? -11.414 -5.23 -21.062 1 81.69 214 TYR B O 1
ATOM 3433 N N . ASN B 1 215 ? -13.141 -5.07 -19.719 1 72 215 ASN B N 1
ATOM 3434 C CA . ASN B 1 215 ? -13.961 -4.34 -20.688 1 72 215 ASN B CA 1
ATOM 3435 C C . ASN B 1 215 ? -14.422 -2.996 -20.125 1 72 215 ASN B C 1
ATOM 3437 O O . ASN B 1 215 ? -15.453 -2.92 -19.453 1 72 215 ASN B O 1
ATOM 3441 N N . PRO B 1 216 ? -13.578 -2.023 -20.219 1 58.75 216 PRO B N 1
ATOM 3442 C CA . PRO B 1 216 ? -14.047 -0.736 -19.688 1 58.75 216 PRO B CA 1
ATOM 3443 C C . PRO B 1 216 ? -15.297 -0.228 -20.406 1 58.75 216 PRO B C 1
ATOM 3445 O O . PRO B 1 216 ? -15.414 -0.365 -21.625 1 58.75 216 PRO B O 1
ATOM 3448 N N . ALA B 1 217 ? -16.406 -0.229 -19.891 1 45.84 217 ALA B N 1
ATOM 3449 C CA . ALA B 1 217 ? -17.516 0.416 -20.578 1 45.84 217 ALA B CA 1
ATOM 3450 C C . ALA B 1 217 ? -17.125 1.802 -21.078 1 45.84 217 ALA B C 1
ATOM 3452 O O . ALA B 1 217 ? -16.266 2.461 -20.484 1 45.84 217 ALA B O 1
#

pLDDT: mean 78.03, std 18.14, range [35.31, 98.31]

Organism: Exaiptasia diaphana (NCBI:txid2652724)

Foldseek 3Di:
DKDDKDDFAQDQPDVVRRWTKIKIAQPQDDDDDRPAHGMKMKTFAFPPDPPPPCVVVPDDLALAPCVQPLVQKQWPAFADDDPFAGQGRSQQGPPRADDGNYQRYHDGNDPDPPIDMGGHSVQDGDDDDDDHDATRHDPDDGGDDDDWDWDDHPVPDIDTPDVRTDMDTDDDPDDDRHHDDDDPDDDDDDDDDDDDDDDDPDDDDDDDDDDDDDDDD/DKDDKDAFAQDQPDVVRRWTKIKIAQPQDDDDDRPAHGMKMKTFAFDPDPPPVCVVVPDDLALAPCVQPLVQKQWPAFADDDPFADQGRSQQGPPRADDGNYQRYHDGNDPDPPIDMGGHSVQDGDDDDDDHDATRHDPDDGGDDDDWDWDDHPVPDIDTPDVRTDMDIDDDPDDDDHHDDDDPDDDDDDDDDDDDDDDDPDDDDDDDDDDDDDDDD

Sequence (434 aa):
MWMEWSQWSKGCYMPKICVPRRNRTCLSRAPYTPSCIGSALEIKQCRPLPEVNNTNCKNPLGMENGRIKDSQITASSVLSVDPHADYFASHARLHLKSSGRIIGGWAPDAPYLNQFIQVDLGNRTVITKVATQGRAELTYNQFTSEYSLSYSDDATDWKDYEGDCVKIFPGNTDQNTVVTNEFEVPIIARYVRLIVKSWTSHAFIRMELYGCPYNPAMWMEWSQWSKGCYMPKICVPRRNRTCLSRAPYTPSCIGSALEIKQCRPLPEVNNTNCKNPLGMENGRIKDSQITASSVLSVDPHADYFASHARLHLKSSGRIIGGWAPDAPYLNQFIQVDLGNRTVITKVATQGRAELTYNQFTSEYSLSYSDDATDWKDYEGDCVKIFPGNTDQNTVVTNEFEVPIIARYVRLIVKSWTSHAFIRMELYGCPYNPA

Nearest PDB structures (foldseek):
  8tn9-assembly1_A  TM=6.264E-01  e=5.491E-02  Homo sapiens

Solvent-accessible surface area (backbone atoms only — not comparable to full-atom values): 21782 Å² total; per-residue (Å²): 67,72,42,71,68,44,50,27,38,63,53,53,80,38,93,94,40,54,42,42,29,26,39,21,42,28,48,62,69,78,96,61,84,63,90,31,60,55,66,49,42,41,33,38,44,50,60,80,59,72,84,63,85,53,85,81,18,70,39,75,60,18,41,57,78,48,72,44,46,54,91,30,30,43,48,72,49,48,39,78,81,49,96,69,48,42,25,42,45,57,39,28,18,37,87,42,64,50,55,90,41,36,39,16,12,21,22,53,52,60,100,49,81,72,38,32,42,34,41,51,62,87,42,53,23,34,35,30,34,40,33,32,23,9,25,43,37,78,90,53,80,18,12,27,34,25,27,31,40,31,33,13,78,75,80,72,63,73,41,65,43,33,67,63,22,36,32,27,39,50,41,23,94,44,30,72,57,58,29,74,49,71,47,91,64,62,44,77,29,18,26,41,29,47,27,45,68,41,55,38,95,40,50,15,35,8,27,34,42,15,16,34,79,55,70,83,125,67,71,43,72,62,44,38,36,36,68,52,54,81,39,92,92,40,55,39,39,29,26,38,23,42,26,48,61,65,76,97,60,84,62,89,28,64,56,66,44,43,39,32,33,43,51,60,78,56,70,86,62,84,53,85,80,19,69,38,77,58,16,40,56,79,49,72,44,46,56,91,30,31,44,48,72,48,48,39,81,81,50,95,68,48,44,26,43,45,57,38,27,17,37,86,41,66,50,54,90,41,36,38,16,13,21,23,54,52,59,98,50,80,72,35,32,43,34,40,50,62,87,41,52,22,33,35,31,34,40,34,32,23,8,27,45,38,78,91,54,80,19,13,26,34,25,28,32,40,31,35,13,78,75,80,72,64,74,42,66,44,36,67,60,24,37,31,27,37,53,41,24,93,45,30,71,56,61,29,69,50,72,47,90,66,62,44,77,26,18,27,40,29,49,26,45,70,41,52,38,94,41,51,16,34,8,26,33,42,15,16,34,78,55,70,82,126

InterPro domains:
  IPR000421 Coagulation factor 5/8, C-terminal domain [PF00754] (72-208)
  IPR000421 Coagulation factor 5/8, C-terminal domain [PS01285] (105-134)
  IPR000421 Coagulation factor 5/8, C-terminal domain [PS50022] (57-212)
  IPR000421 Coagulation factor 5/8, C-terminal domain [SM00231] (56-212)
  IPR000421 Coagulation factor 5/8, C-terminal domain [cd00057] (59-211)
  IPR008979 Galactose-binding-like domain superfamily [SSF49785] (57-213)

Secondary structure (DSSP, 8-state):
-BPPPPPPB-S-SBTTB---EEEEEB---SSS--SS-SEEEEEEEE--------TT--EE-STTTSSS-GGGEEES----S-TT-B--GGG-BTTPPPBTTB-SSB--SS--TT-EEEEEEEEEEEEEEEEEE--SSSSS--EEEEEEEEEESSSSS-EE-B--EEEEEE--SSSSS-EEEEEEEEEEEEEEEEEEEEEESS--BEEEEEEEE----/-BPPPPPPB-S-SBTTB---EEEEEB---SSS--SS-SEEEEEEEE--------TT--EE-STTTSSS-GGGEEES----S-TT-B--GGG-BTTPPPBTTB-SSB--SS--TT-EEEEEEEEEEEEEEEEEE--SSSSS--EEEEEEEEEESSSSS-EE-B--EEEEEE--SSSSS-EEEEEEEEEEEEEEEEEEEEEESS--BEEEEEEEE----